Protein AF-0000000080390069 (afdb_homodimer)

Foldseek 3Di:
DEAEEEEEEVPWVLDLLQLLVVLQCVVVVHRYGYYYDYDDLVCVQVVQVVCLVVRHLKYFYDPPHFLSCVVRAAEDPLSVLLNTFGIWGNPPHTYTDFLLQVLVVVLCVVVVHDLAPFEEEEEDQHSSSSSNLLNSQLNHYAYEYEYQPQVSQQVSQVSSVVRGHYHTGYLPCVLVSQVRGQEYEYPDCACAPPNRQGDSDALVSHAQNHEYEYLRPVPPQGRHQVRCVVNNHHYGGNQSSVLRSSQVSVCVSPVDRTPSVSSSVSSVVSD/DEAEEEEEEVPWVLDLLQLLVVLQCVVVVHRYGYYYDYDDLVCVQVVQVVCLVVRHLKYFYDPPHFLSCVVRAAEDPLSVLLNTFGIWGNPPHTYGDFLLQVLVVVLCVVVVHDLAPFEEEEEDQHSSSSSNLLNSQLNHYAYEYEYQPQVSQQVSQVSSVVRGHYHTGYLPCVLVSQVRGQEYEYPDCACAPPNRQGDSDALVSHAQNHEYEYLRPVPPQGRHQVRCVVNNHHYGGNQSSVLRSSQVSVCVSPVDRTPSVSSSVSSVVSD

Structure (mmCIF, N/CA/C/O backbone):
data_AF-0000000080390069-model_v1
#
loop_
_entity.id
_entity.type
_entity.pdbx_description
1 polymer 'Shikimate dehydrogenase (NADP(+))'
#
loop_
_atom_site.group_PDB
_atom_site.id
_atom_site.type_symbol
_atom_site.label_atom_id
_atom_site.label_alt_id
_atom_site.label_comp_id
_atom_site.label_asym_id
_atom_site.label_entity_id
_atom_site.label_seq_id
_atom_site.pdbx_PDB_ins_code
_atom_site.Cartn_x
_atom_site.Cartn_y
_atom_site.Cartn_z
_atom_site.occupancy
_atom_site.B_iso_or_equiv
_atom_site.auth_seq_id
_atom_site.auth_comp_id
_atom_site.auth_asym_id
_atom_site.auth_atom_id
_atom_site.pdbx_PDB_model_num
ATOM 1 N N . MET A 1 1 ? 9.875 -0.607 -11.867 1 78.69 1 MET A N 1
ATOM 2 C CA . MET A 1 1 ? 8.906 -0.99 -10.852 1 78.69 1 MET A CA 1
ATOM 3 C C . MET A 1 1 ? 8.289 0.242 -10.195 1 78.69 1 MET A C 1
ATOM 5 O O . MET A 1 1 ? 8.961 1.255 -10.008 1 78.69 1 MET A O 1
ATOM 9 N N . ASN A 1 2 ? 7.023 0.202 -10.031 1 92.88 2 ASN A N 1
ATOM 10 C CA . ASN A 1 2 ? 6.266 1.298 -9.438 1 92.88 2 ASN A CA 1
ATOM 11 C C . ASN A 1 2 ? 6.449 1.349 -7.926 1 92.88 2 ASN A C 1
ATOM 13 O O . ASN A 1 2 ? 6.262 0.344 -7.238 1 92.88 2 ASN A O 1
ATOM 17 N N . THR A 1 3 ? 7.004 2.43 -7.43 1 97.38 3 THR A N 1
ATOM 18 C CA . THR A 1 3 ? 7.129 2.609 -5.988 1 97.38 3 THR A CA 1
ATOM 19 C C . THR A 1 3 ? 5.852 3.207 -5.406 1 97.38 3 THR A C 1
ATOM 21 O O . THR A 1 3 ? 5.344 4.211 -5.91 1 97.38 3 THR A O 1
ATOM 24 N N . VAL A 1 4 ? 5.34 2.592 -4.367 1 98.56 4 VAL A N 1
ATOM 25 C CA . VAL A 1 4 ? 4.082 3.039 -3.779 1 98.56 4 VAL A CA 1
ATOM 26 C C . VAL A 1 4 ? 4.367 3.934 -2.574 1 98.56 4 VAL A C 1
ATOM 28 O O . VAL A 1 4 ? 5.27 3.652 -1.782 1 98.56 4 VAL A O 1
ATOM 31 N N . PHE A 1 5 ? 3.701 5.02 -2.471 1 98.81 5 PHE A N 1
ATOM 32 C CA . PHE A 1 5 ? 3.602 5.914 -1.324 1 98.81 5 PHE A CA 1
ATOM 33 C C . PHE A 1 5 ? 2.164 6 -0.828 1 98.81 5 PHE A C 1
ATOM 35 O O . PHE A 1 5 ? 1.25 5.469 -1.462 1 98.81 5 PHE A O 1
ATOM 42 N N . GLY A 1 6 ? 1.999 6.66 0.351 1 98.69 6 GLY A N 1
ATOM 43 C CA . GLY A 1 6 ? 0.611 6.762 0.774 1 98.69 6 GLY A CA 1
ATOM 44 C C . GLY A 1 6 ? 0.42 7.648 1.988 1 98.69 6 GLY A C 1
ATOM 45 O O . GLY A 1 6 ? 1.37 8.273 2.463 1 98.69 6 GLY A O 1
ATOM 46 N N . VAL A 1 7 ? -0.817 7.742 2.395 1 98.75 7 VAL A N 1
ATOM 47 C CA . VAL A 1 7 ? -1.212 8.43 3.621 1 98.75 7 VAL A CA 1
ATOM 48 C C . VAL A 1 7 ? -2.098 7.516 4.465 1 98.75 7 VAL A C 1
ATOM 50 O O . VAL A 1 7 ? -2.979 6.832 3.934 1 98.75 7 VAL A O 1
ATOM 53 N N . PHE A 1 8 ? -1.708 7.445 5.754 1 98.69 8 PHE A N 1
ATOM 54 C CA . PHE A 1 8 ? -2.49 6.711 6.738 1 98.69 8 PHE A CA 1
ATOM 55 C C . PHE A 1 8 ? -3.326 7.664 7.586 1 98.69 8 PHE A C 1
ATOM 57 O O . PHE A 1 8 ? -2.85 8.727 7.988 1 98.69 8 PHE A O 1
ATOM 64 N N . GLY A 1 9 ? -4.508 7.34 7.824 1 96.81 9 GLY A N 1
ATOM 65 C CA . GLY A 1 9 ? -5.391 8.086 8.703 1 96.81 9 GLY A CA 1
ATOM 66 C C . GLY A 1 9 ? -6.746 7.43 8.883 1 96.81 9 GLY A C 1
ATOM 67 O O . GLY A 1 9 ? -7.039 6.41 8.25 1 96.81 9 GLY A O 1
ATOM 68 N N . ASP A 1 10 ? -7.5 7.973 9.719 1 93.94 10 ASP A N 1
ATOM 69 C CA . ASP A 1 10 ? -8.852 7.492 9.984 1 93.94 10 ASP A CA 1
ATOM 70 C C . ASP A 1 10 ? -9.727 8.602 10.562 1 93.94 10 ASP A C 1
ATOM 72 O O . ASP A 1 10 ? -9.625 8.93 11.742 1 93.94 10 ASP A O 1
ATOM 76 N N . PRO A 1 11 ? -10.625 9.188 9.773 1 89.81 11 PRO A N 1
ATOM 77 C CA . PRO A 1 11 ? -11 8.883 8.391 1 89.81 11 PRO A CA 1
ATOM 78 C C . PRO A 1 11 ? -9.953 9.359 7.383 1 89.81 11 PRO A C 1
ATOM 80 O O . PRO A 1 11 ? -9.07 10.156 7.73 1 89.81 11 PRO A O 1
ATOM 83 N N . ILE A 1 12 ? -10.039 8.789 6.102 1 92.94 12 ILE A N 1
ATOM 84 C CA . ILE A 1 12 ? -8.977 9.117 5.156 1 92.94 12 ILE A CA 1
ATOM 85 C C . ILE A 1 12 ? -9.57 9.32 3.766 1 92.94 12 ILE A C 1
ATOM 87 O O . ILE A 1 12 ? -8.906 9.836 2.869 1 92.94 12 ILE A O 1
ATOM 91 N N . ALA A 1 13 ? -10.797 9 3.549 1 85.69 13 ALA A N 1
ATOM 92 C CA . ALA A 1 13 ? -11.422 8.922 2.232 1 85.69 13 ALA A CA 1
ATOM 93 C C . ALA A 1 13 ? -11.383 10.266 1.52 1 85.69 13 ALA A C 1
ATOM 95 O O . ALA A 1 13 ? -11.305 10.328 0.29 1 85.69 13 ALA A O 1
ATOM 96 N N . HIS A 1 14 ? -11.289 11.328 2.182 1 82.69 14 HIS A N 1
ATOM 97 C CA . HIS A 1 14 ? -11.43 12.656 1.592 1 82.69 14 HIS A CA 1
ATOM 98 C C . HIS A 1 14 ? -10.078 13.344 1.442 1 82.69 14 HIS A C 1
ATOM 100 O O . HIS A 1 14 ? -10.008 14.531 1.11 1 82.69 14 HIS A O 1
ATOM 106 N N . SER A 1 15 ? -9.086 12.617 1.677 1 91.25 15 SER A N 1
ATOM 107 C CA . SER A 1 15 ? -7.762 13.219 1.575 1 91.25 15 SER A CA 1
ATOM 108 C C . SER A 1 15 ? -7.453 13.641 0.142 1 91.25 15 SER A C 1
ATOM 110 O O . SER A 1 15 ? -7.742 12.898 -0.802 1 91.25 15 SER A O 1
ATOM 112 N N . LYS A 1 16 ? -6.805 14.758 -0.031 1 94.06 16 LYS A N 1
ATOM 113 C CA . LYS A 1 16 ? -6.418 15.258 -1.348 1 94.06 16 LYS A CA 1
ATOM 114 C C . LYS A 1 16 ? -4.945 14.961 -1.633 1 94.06 16 LYS A C 1
ATOM 116 O O . LYS A 1 16 ? -4.449 15.258 -2.723 1 94.06 16 LYS A O 1
ATOM 121 N N . SER A 1 17 ? -4.309 14.305 -0.717 1 96.81 17 SER A N 1
ATOM 122 C CA . SER A 1 17 ? -2.889 14.008 -0.848 1 96.81 17 SER A CA 1
ATOM 123 C C . SER A 1 17 ? -2.617 13.125 -2.061 1 96.81 17 SER A C 1
ATOM 125 O O . SER A 1 17 ? -1.64 13.336 -2.783 1 96.81 17 SER A O 1
ATOM 127 N N . PRO A 1 18 ? -3.492 12.117 -2.314 1 97.62 18 PRO A N 1
ATOM 128 C CA . PRO A 1 18 ? -3.23 11.281 -3.488 1 97.62 18 PRO A CA 1
ATOM 129 C C . PRO A 1 18 ? -3.234 12.078 -4.793 1 97.62 18 PRO A C 1
ATOM 131 O O . PRO A 1 18 ? -2.346 11.898 -5.629 1 97.62 18 PRO A O 1
ATOM 134 N N . ASP A 1 19 ? -4.215 12.977 -4.957 1 96.69 19 ASP A N 1
ATOM 135 C CA . ASP A 1 19 ? -4.254 13.812 -6.156 1 96.69 19 ASP A CA 1
ATOM 136 C C . ASP A 1 19 ? -2.98 14.648 -6.281 1 96.69 19 ASP A C 1
ATOM 138 O O . ASP A 1 19 ? -2.391 14.727 -7.363 1 96.69 19 ASP A O 1
ATOM 142 N N . MET A 1 20 ? -2.586 15.164 -5.219 1 97.94 20 MET A N 1
ATOM 143 C CA . MET A 1 20 ? -1.438 16.062 -5.152 1 97.94 20 MET A CA 1
ATOM 144 C C . MET A 1 20 ? -0.152 15.328 -5.523 1 97.94 20 MET A C 1
ATOM 146 O O . MET A 1 20 ? 0.555 15.734 -6.449 1 97.94 20 MET A O 1
ATOM 150 N N . HIS A 1 21 ? 0.154 14.258 -4.875 1 98.69 21 HIS A N 1
ATOM 151 C CA . HIS A 1 21 ? 1.412 13.547 -5.066 1 98.69 21 HIS A CA 1
ATOM 152 C C . HIS A 1 21 ? 1.445 12.836 -6.414 1 98.69 21 HIS A C 1
ATOM 154 O O . HIS A 1 21 ? 2.484 12.805 -7.078 1 98.69 21 HIS A O 1
ATOM 160 N N . ASN A 1 22 ? 0.359 12.242 -6.844 1 98.25 22 ASN A N 1
ATOM 161 C CA . ASN A 1 22 ? 0.334 11.578 -8.141 1 98.25 22 ASN A CA 1
ATOM 162 C C . ASN A 1 22 ? 0.523 12.57 -9.281 1 98.25 22 ASN A C 1
ATOM 164 O O . ASN A 1 22 ? 1.143 12.242 -10.297 1 98.25 22 ASN A O 1
ATOM 168 N N . ALA A 1 23 ? -0.081 13.789 -9.141 1 98.56 23 ALA A N 1
ATOM 169 C CA . ALA A 1 23 ? 0.164 14.828 -10.141 1 98.56 23 ALA A CA 1
ATOM 170 C C . ALA A 1 23 ? 1.648 15.172 -10.219 1 98.56 23 ALA A C 1
ATOM 172 O O . ALA A 1 23 ? 2.193 15.352 -11.312 1 98.56 23 ALA A O 1
ATOM 173 N N . ALA A 1 24 ? 2.281 15.289 -9.07 1 98.75 24 ALA A N 1
ATOM 174 C CA . ALA A 1 24 ? 3.709 15.586 -9.023 1 98.75 24 ALA A CA 1
ATOM 175 C C . ALA A 1 24 ? 4.523 14.484 -9.688 1 98.75 24 ALA A C 1
ATOM 177 O O . ALA A 1 24 ? 5.426 14.758 -10.484 1 98.75 24 ALA A O 1
ATOM 178 N N . PHE A 1 25 ? 4.219 13.195 -9.352 1 98.69 25 PHE A N 1
ATOM 179 C CA . PHE A 1 25 ? 4.926 12.07 -9.945 1 98.69 25 PHE A CA 1
ATOM 180 C C . PHE A 1 25 ? 4.781 12.078 -11.461 1 98.69 25 PHE A C 1
ATOM 182 O O . PHE A 1 25 ? 5.758 11.867 -12.18 1 98.69 25 PHE A O 1
ATOM 189 N N . ARG A 1 26 ? 3.568 12.297 -11.93 1 98.31 26 ARG A N 1
ATOM 190 C CA . ARG A 1 26 ? 3.311 12.344 -13.367 1 98.31 26 ARG A CA 1
ATOM 191 C C . ARG A 1 26 ? 4.109 13.453 -14.031 1 98.31 26 ARG A C 1
ATOM 193 O O . ARG A 1 26 ? 4.723 13.25 -15.078 1 98.31 26 ARG A O 1
ATOM 200 N N . GLU A 1 27 ? 4.043 14.602 -13.438 1 98.62 27 GLU A N 1
ATOM 201 C CA . GLU A 1 27 ? 4.734 15.773 -13.977 1 98.62 27 GLU A CA 1
ATOM 202 C C . GLU A 1 27 ? 6.23 15.5 -14.125 1 98.62 27 GLU A C 1
ATOM 204 O O . GLU A 1 27 ? 6.848 15.945 -15.102 1 98.62 27 GLU A O 1
ATOM 209 N N . LEU A 1 28 ? 6.785 14.789 -13.234 1 98.62 28 LEU A N 1
ATOM 210 C CA . LEU A 1 28 ? 8.227 14.594 -13.203 1 98.62 28 LEU A CA 1
ATOM 211 C C . LEU A 1 28 ? 8.617 13.273 -13.859 1 98.62 28 LEU A C 1
ATOM 213 O O . LEU A 1 28 ? 9.789 12.898 -13.875 1 98.62 28 LEU A O 1
ATOM 217 N N . GLY A 1 29 ? 7.688 12.492 -14.359 1 98.06 29 GLY A N 1
ATOM 218 C CA . GLY A 1 29 ? 7.953 11.234 -15.039 1 98.06 29 GLY A CA 1
ATOM 219 C C . GLY A 1 29 ? 8.461 10.156 -14.102 1 98.06 29 GLY A C 1
ATOM 220 O O . GLY A 1 29 ? 9.289 9.328 -14.492 1 98.06 29 GLY A O 1
ATOM 221 N N . MET A 1 30 ? 8.039 10.219 -12.852 1 98 30 MET A N 1
ATOM 222 C CA . MET A 1 30 ? 8.477 9.234 -11.867 1 98 30 MET A CA 1
ATOM 223 C C . MET A 1 30 ? 7.531 8.039 -11.836 1 98 30 MET A C 1
ATOM 225 O O . MET A 1 30 ? 6.309 8.203 -11.883 1 98 30 MET A O 1
ATOM 229 N N . ASN A 1 31 ? 8.039 6.848 -11.781 1 96.94 31 ASN A N 1
ATOM 230 C CA . ASN A 1 31 ? 7.242 5.633 -11.648 1 96.94 31 ASN A CA 1
ATOM 231 C C . ASN A 1 31 ? 6.832 5.379 -10.203 1 96.94 31 ASN A C 1
ATOM 233 O O . ASN A 1 31 ? 7.285 4.414 -9.586 1 96.94 31 ASN A O 1
ATOM 237 N N . CYS A 1 32 ? 5.977 6.23 -9.711 1 98.25 32 CYS A N 1
ATOM 238 C CA . CYS A 1 32 ? 5.488 6.211 -8.336 1 98.25 32 CYS A CA 1
ATOM 239 C C . CYS A 1 32 ? 3.977 6.391 -8.289 1 98.25 32 CYS A C 1
ATOM 241 O O . CYS A 1 32 ? 3.383 6.93 -9.227 1 98.25 32 CYS A O 1
ATOM 243 N N . THR A 1 33 ? 3.387 5.871 -7.309 1 98.06 33 THR A N 1
ATOM 244 C CA . THR A 1 33 ? 1.961 6.059 -7.07 1 98.06 33 THR A CA 1
ATOM 245 C C . THR A 1 33 ? 1.693 6.344 -5.594 1 98.06 33 THR A C 1
ATOM 247 O O . THR A 1 33 ? 2.467 5.934 -4.727 1 98.06 33 THR A O 1
ATOM 250 N N . TYR A 1 34 ? 0.673 7.105 -5.348 1 98.5 34 TYR A N 1
ATOM 251 C CA . TYR A 1 34 ? 0.291 7.516 -4.004 1 98.5 34 TYR A CA 1
ATOM 252 C C . TYR A 1 34 ? -1.164 7.164 -3.717 1 98.5 34 TYR A C 1
ATOM 254 O O . TYR A 1 34 ? -2.055 7.484 -4.508 1 98.5 34 TYR A O 1
ATOM 262 N N . HIS A 1 35 ? -1.372 6.434 -2.576 1 98.25 35 HIS A N 1
ATOM 263 C CA . HIS A 1 35 ? -2.719 6.012 -2.207 1 98.25 35 HIS A CA 1
ATOM 264 C C . HIS A 1 35 ? -3.068 6.461 -0.792 1 98.25 35 HIS A C 1
ATOM 266 O O . HIS A 1 35 ? -2.18 6.801 -0.007 1 98.25 35 HIS A O 1
ATOM 272 N N . ALA A 1 36 ? -4.383 6.516 -0.51 1 98.19 36 ALA A N 1
ATOM 273 C CA . ALA A 1 36 ? -4.879 6.695 0.853 1 98.19 36 ALA A CA 1
ATOM 274 C C . ALA A 1 36 ? -5.281 5.359 1.469 1 98.19 36 ALA A C 1
ATOM 276 O O . ALA A 1 36 ? -5.93 4.535 0.816 1 98.19 36 ALA A O 1
ATOM 277 N N . PHE A 1 37 ? -4.844 5.102 2.66 1 98.5 37 PHE A N 1
ATOM 278 C CA . PHE A 1 37 ? -5.16 3.883 3.393 1 98.5 37 PHE A CA 1
ATOM 279 C C . PHE A 1 37 ? -5.812 4.207 4.73 1 98.5 37 PHE A C 1
ATOM 281 O O . PHE A 1 37 ? -5.254 4.957 5.535 1 98.5 37 PHE A O 1
ATOM 288 N N . ARG A 1 38 ? -6.996 3.645 4.992 1 97.81 38 ARG A N 1
ATOM 289 C CA . ARG A 1 38 ? -7.605 3.814 6.305 1 97.81 38 ARG A CA 1
ATOM 290 C C . ARG A 1 38 ? -6.93 2.926 7.344 1 97.81 38 ARG A C 1
ATOM 292 O O . ARG A 1 38 ? -7.035 1.699 7.281 1 97.81 38 ARG A O 1
ATOM 299 N N . VAL A 1 39 ? -6.223 3.52 8.25 1 98.44 39 VAL A N 1
ATOM 300 C CA . VAL A 1 39 ? -5.473 2.822 9.289 1 98.44 39 VAL A CA 1
ATOM 301 C C . VAL A 1 39 ? -5.852 3.379 10.664 1 98.44 39 VAL A C 1
ATOM 303 O O . VAL A 1 39 ? -5.801 4.59 10.883 1 98.44 39 VAL A O 1
ATOM 306 N N . SER A 1 40 ? -6.234 2.566 11.586 1 97.81 40 SER A N 1
ATOM 307 C CA . SER A 1 40 ? -6.531 2.967 12.961 1 97.81 40 SER A CA 1
ATOM 308 C C . SER A 1 40 ? -5.266 2.99 13.812 1 97.81 40 SER A C 1
ATOM 310 O O . SER A 1 40 ? -4.242 2.42 13.43 1 97.81 40 SER A O 1
ATOM 312 N N . PRO A 1 41 ? -5.367 3.676 14.953 1 97.81 41 PRO A N 1
ATOM 313 C CA . PRO A 1 41 ? -4.195 3.719 15.836 1 97.81 41 PRO A CA 1
ATOM 314 C C . PRO A 1 41 ? -3.709 2.328 16.234 1 97.81 41 PRO A C 1
ATOM 316 O O . PRO A 1 41 ? -2.502 2.084 16.281 1 97.81 41 PRO A O 1
ATOM 319 N N . GLU A 1 42 ? -4.621 1.399 16.484 1 98 42 GLU A N 1
ATOM 320 C CA . GLU A 1 42 ? -4.266 0.056 16.922 1 98 42 GLU A CA 1
ATOM 321 C C . GLU A 1 42 ? -3.537 -0.718 15.836 1 98 42 GLU A C 1
ATOM 323 O O . GLU A 1 42 ? -2.789 -1.655 16.125 1 98 42 GLU A O 1
ATOM 328 N N . ASN A 1 43 ? -3.703 -0.305 14.594 1 98.44 43 ASN A N 1
ATOM 329 C CA . ASN A 1 43 ? -3.127 -1.02 13.453 1 98.44 43 ASN A CA 1
ATOM 330 C C . ASN A 1 43 ? -1.908 -0.292 12.898 1 98.44 43 ASN A C 1
ATOM 332 O O . ASN A 1 43 ? -1.296 -0.75 11.93 1 98.44 43 ASN A O 1
ATOM 336 N N . LEU A 1 44 ? -1.533 0.8 13.5 1 98.88 44 LEU A N 1
ATOM 337 C CA . LEU A 1 44 ? -0.502 1.661 12.938 1 98.88 44 LEU A CA 1
ATOM 338 C C . LEU A 1 44 ? 0.834 0.931 12.859 1 98.88 44 LEU A C 1
ATOM 340 O O . LEU A 1 44 ? 1.533 1.01 11.844 1 98.88 44 LEU A O 1
ATOM 344 N N . LYS A 1 45 ? 1.202 0.229 13.906 1 98.81 45 LYS A N 1
ATOM 345 C CA . LYS A 1 45 ? 2.486 -0.465 13.93 1 98.81 45 LYS A CA 1
ATOM 346 C C . LYS A 1 45 ? 2.582 -1.481 12.789 1 98.81 45 LYS A C 1
ATOM 348 O O . LYS A 1 45 ? 3.557 -1.486 12.039 1 98.81 45 LYS A O 1
ATOM 353 N N . ASP A 1 46 ? 1.561 -2.322 12.656 1 98.75 46 ASP A N 1
ATOM 354 C CA . ASP A 1 46 ? 1.538 -3.311 11.586 1 98.75 46 ASP A CA 1
ATOM 355 C C . ASP A 1 46 ? 1.59 -2.635 10.219 1 98.75 46 ASP A C 1
ATOM 357 O O . ASP A 1 46 ? 2.301 -3.094 9.32 1 98.75 46 ASP A O 1
ATOM 361 N N . ALA A 1 47 ? 0.838 -1.562 10.047 1 98.88 47 ALA A N 1
ATOM 362 C CA . ALA A 1 47 ? 0.795 -0.856 8.773 1 98.88 47 ALA A CA 1
ATOM 363 C C . ALA A 1 47 ? 2.168 -0.304 8.406 1 98.88 47 ALA A C 1
ATOM 365 O O . ALA A 1 47 ? 2.613 -0.438 7.262 1 98.88 47 ALA A O 1
ATOM 366 N N . LEU A 1 48 ? 2.84 0.297 9.359 1 98.94 48 LEU A N 1
ATOM 367 C CA . LEU A 1 48 ? 4.152 0.884 9.109 1 98.94 48 LEU A CA 1
ATOM 368 C C . LEU A 1 48 ? 5.184 -0.198 8.812 1 98.94 48 LEU A C 1
ATOM 370 O O . LEU A 1 48 ? 5.941 -0.087 7.844 1 98.94 48 LEU A O 1
ATOM 374 N N . LEU A 1 49 ? 5.223 -1.227 9.602 1 98.81 49 LEU A N 1
ATOM 375 C CA . LEU A 1 49 ? 6.145 -2.332 9.367 1 98.81 49 LEU A CA 1
ATOM 376 C C . LEU A 1 49 ? 5.875 -2.986 8.016 1 98.81 49 LEU A C 1
ATOM 378 O O . LEU A 1 49 ? 6.809 -3.348 7.297 1 98.81 49 LEU A O 1
ATOM 382 N N . GLY A 1 50 ? 4.613 -3.145 7.738 1 98.81 50 GLY A N 1
ATOM 383 C CA . GLY A 1 50 ? 4.238 -3.736 6.461 1 98.81 50 GLY A CA 1
ATOM 384 C C . GLY A 1 50 ? 4.625 -2.883 5.27 1 98.81 50 GLY A C 1
ATOM 385 O O . GLY A 1 50 ? 5.117 -3.398 4.266 1 98.81 50 GLY A O 1
ATOM 386 N N . ALA A 1 51 ? 4.32 -1.582 5.355 1 98.88 51 ALA A N 1
ATOM 387 C CA . ALA A 1 51 ? 4.723 -0.676 4.281 1 98.88 51 ALA A CA 1
ATOM 388 C C . ALA A 1 51 ? 6.223 -0.778 4.012 1 98.88 51 ALA A C 1
ATOM 390 O O . ALA A 1 51 ? 6.648 -0.867 2.857 1 98.88 51 ALA A O 1
ATOM 391 N N . LYS A 1 52 ? 7.012 -0.79 5.059 1 98.75 52 LYS A N 1
ATOM 392 C CA . LYS A 1 52 ? 8.453 -0.958 4.926 1 98.75 52 LYS A CA 1
ATOM 393 C C . LYS A 1 52 ? 8.797 -2.299 4.281 1 98.75 52 LYS A C 1
ATOM 395 O O . LYS A 1 52 ? 9.609 -2.361 3.355 1 98.75 52 LYS A O 1
ATOM 400 N N . ALA A 1 53 ? 8.156 -3.355 4.719 1 98.62 53 ALA A N 1
ATOM 401 C CA . ALA A 1 53 ? 8.406 -4.707 4.227 1 98.62 53 ALA A CA 1
ATOM 402 C C . ALA A 1 53 ? 8.047 -4.824 2.746 1 98.62 53 ALA A C 1
ATOM 404 O O . ALA A 1 53 ? 8.688 -5.578 2.006 1 98.62 53 ALA A O 1
ATOM 405 N N . MET A 1 54 ? 7.105 -4.055 2.307 1 98.5 54 MET A N 1
ATOM 406 C CA . MET A 1 54 ? 6.617 -4.113 0.933 1 98.5 54 MET A CA 1
ATOM 407 C C . MET A 1 54 ? 7.438 -3.209 0.023 1 98.5 54 MET A C 1
ATOM 409 O O . MET A 1 54 ? 7.254 -3.213 -1.195 1 98.5 54 MET A O 1
ATOM 413 N N . GLY A 1 55 ? 8.25 -2.342 0.65 1 97.88 55 GLY A N 1
ATOM 414 C CA . GLY A 1 55 ? 9.109 -1.493 -0.159 1 97.88 55 GLY A CA 1
ATOM 415 C C . GLY A 1 55 ? 8.477 -0.158 -0.502 1 97.88 55 GLY A C 1
ATOM 416 O O . GLY A 1 55 ? 8.812 0.452 -1.519 1 97.88 55 GLY A O 1
ATOM 417 N N . PHE A 1 56 ? 7.512 0.319 0.305 1 98.69 56 PHE A N 1
ATOM 418 C CA . PHE A 1 56 ? 7 1.672 0.126 1 98.69 56 PHE A CA 1
ATOM 419 C C . PHE A 1 56 ? 8.133 2.689 0.162 1 98.69 56 PHE A C 1
ATOM 421 O O . PHE A 1 56 ? 9.125 2.494 0.864 1 98.69 56 PHE A O 1
ATOM 428 N N . GLY A 1 57 ? 7.926 3.76 -0.562 1 98.5 57 GLY A N 1
ATOM 429 C CA . GLY A 1 57 ? 8.898 4.844 -0.497 1 98.5 57 GLY A CA 1
ATOM 430 C C . GLY A 1 57 ? 8.766 5.684 0.759 1 98.5 57 GLY A C 1
ATOM 431 O O . GLY A 1 57 ? 9.758 6.203 1.269 1 98.5 57 GLY A O 1
ATOM 432 N N . GLY A 1 58 ? 7.605 5.855 1.202 1 98.81 58 GLY A N 1
ATOM 433 C CA . GLY A 1 58 ? 7.258 6.637 2.379 1 98.81 58 GLY A CA 1
ATOM 434 C C . GLY A 1 58 ? 5.758 6.789 2.57 1 98.81 58 GLY A C 1
ATOM 435 O O . GLY A 1 58 ? 4.977 6.441 1.684 1 98.81 58 GLY A O 1
ATOM 436 N N . VAL A 1 59 ? 5.406 7.316 3.787 1 98.94 59 VAL A N 1
ATOM 437 C CA . VAL A 1 59 ? 3.986 7.539 4.039 1 98.94 59 VAL A CA 1
ATOM 438 C C . VAL A 1 59 ? 3.799 8.812 4.863 1 98.94 59 VAL A C 1
ATOM 440 O O . VAL A 1 59 ? 4.68 9.188 5.637 1 98.94 59 VAL A O 1
ATOM 443 N N . ASN A 1 60 ? 2.715 9.422 4.594 1 98.81 60 ASN A N 1
ATOM 444 C CA . ASN A 1 60 ? 2.217 10.453 5.5 1 98.81 60 ASN A CA 1
ATOM 445 C C . ASN A 1 60 ? 1.287 9.867 6.559 1 98.81 60 ASN A C 1
ATOM 447 O O . ASN A 1 60 ? 0.672 8.82 6.34 1 98.81 60 ASN A O 1
ATOM 451 N N . LEU A 1 61 ? 1.26 10.523 7.68 1 98.62 61 LEU A N 1
ATOM 452 C CA . LEU A 1 61 ? 0.337 10.203 8.766 1 98.62 61 LEU A CA 1
ATOM 453 C C . LEU A 1 61 ? -0.557 11.398 9.086 1 98.62 61 LEU A C 1
ATOM 455 O O . LEU A 1 61 ? -0.072 12.523 9.219 1 98.62 61 LEU A O 1
ATOM 459 N N . THR A 1 62 ? -1.793 11.195 9.117 1 95.94 62 THR A N 1
ATOM 460 C CA . THR A 1 62 ? -2.738 12.234 9.5 1 95.94 62 THR A CA 1
ATOM 461 C C . THR A 1 62 ? -3.578 11.797 10.695 1 95.94 62 THR A C 1
ATOM 463 O O . THR A 1 62 ? -3.256 10.805 11.352 1 95.94 62 THR A O 1
ATOM 466 N N . VAL A 1 63 ? -4.5 12.648 11.109 1 90.56 63 VAL A N 1
ATOM 467 C CA . VAL A 1 63 ? -5.328 12.359 12.273 1 90.56 63 VAL A CA 1
ATOM 468 C C . VAL A 1 63 ? -5.895 10.945 12.164 1 90.56 63 VAL A C 1
ATOM 470 O O . VAL A 1 63 ? -6.332 10.523 11.094 1 90.56 63 VAL A O 1
ATOM 473 N N . PRO A 1 64 ? -5.738 10.203 13.281 1 94.31 64 PRO A N 1
ATOM 474 C CA . PRO A 1 64 ? -5.203 10.539 14.602 1 94.31 64 PRO A CA 1
ATOM 475 C C . PRO A 1 64 ? -3.846 9.891 14.867 1 94.31 64 PRO A C 1
ATOM 477 O O . PRO A 1 64 ? -3.547 9.523 16 1 94.31 64 PRO A O 1
ATOM 480 N N . LEU A 1 65 ? -3.021 9.75 13.922 1 97.94 65 LEU A N 1
ATOM 481 C CA . LEU A 1 65 ? -1.921 8.797 14.008 1 97.94 65 LEU A CA 1
ATOM 482 C C . LEU A 1 65 ? -0.614 9.5 14.352 1 97.94 65 LEU A C 1
ATOM 484 O O . LEU A 1 65 ? 0.371 8.852 14.711 1 97.94 65 LEU A O 1
ATOM 488 N N . LYS A 1 66 ? -0.534 10.758 14.328 1 97.56 66 LYS A N 1
ATOM 489 C CA . LYS A 1 66 ? 0.725 11.5 14.312 1 97.56 66 LYS A CA 1
ATOM 490 C C . LYS A 1 66 ? 1.491 11.305 15.617 1 97.56 66 LYS A C 1
ATOM 492 O O . LYS A 1 66 ? 2.711 11.133 15.609 1 97.56 66 LYS A O 1
ATOM 497 N N . GLN A 1 67 ? 0.838 11.344 16.672 1 96.5 67 GLN A N 1
ATOM 498 C CA . GLN A 1 67 ? 1.504 11.18 17.953 1 96.5 67 GLN A CA 1
ATOM 499 C C . GLN A 1 67 ? 1.847 9.719 18.219 1 96.5 67 GLN A C 1
ATOM 501 O O . GLN A 1 67 ? 2.902 9.414 18.781 1 96.5 67 GLN A O 1
ATOM 506 N N . GLU A 1 68 ? 0.958 8.812 17.844 1 97.31 68 GLU A N 1
ATOM 507 C CA . GLU A 1 68 ? 1.164 7.383 18.031 1 97.31 68 GLU A CA 1
ATOM 508 C C . GLU A 1 68 ? 2.404 6.898 17.281 1 97.31 68 GLU A C 1
ATOM 510 O O . GLU A 1 68 ? 3.082 5.973 17.734 1 97.31 68 GLU A O 1
ATOM 515 N N . ALA A 1 69 ? 2.787 7.535 16.266 1 98.38 69 ALA A N 1
ATOM 516 C CA . ALA A 1 69 ? 3.902 7.141 15.406 1 98.38 69 ALA A CA 1
ATOM 517 C C . ALA A 1 69 ? 5.234 7.277 16.141 1 98.38 69 ALA A C 1
ATOM 519 O O . ALA A 1 69 ? 6.195 6.574 15.828 1 98.38 69 ALA A O 1
ATOM 520 N N . LEU A 1 70 ? 5.266 8.117 17.125 1 97.31 70 LEU A N 1
ATOM 521 C CA . LEU A 1 70 ? 6.496 8.375 17.859 1 97.31 70 LEU A CA 1
ATOM 522 C C . LEU A 1 70 ? 6.969 7.113 18.578 1 97.31 70 LEU A C 1
ATOM 524 O O . LEU A 1 70 ? 8.172 6.93 18.797 1 97.31 70 LEU A O 1
ATOM 528 N N . LYS A 1 71 ? 6.105 6.273 18.906 1 97.62 71 LYS A N 1
ATOM 529 C CA . LYS A 1 71 ? 6.422 5.047 19.641 1 97.62 71 LYS A CA 1
ATOM 530 C C . LYS A 1 71 ? 6.996 3.986 18.703 1 97.62 71 LYS A C 1
ATOM 532 O O . LYS A 1 71 ? 7.523 2.969 19.156 1 97.62 71 LYS A O 1
ATOM 537 N N . ILE A 1 72 ? 6.941 4.215 17.453 1 98.44 72 ILE A N 1
ATOM 538 C CA . ILE A 1 72 ? 7.191 3.148 16.5 1 98.44 72 ILE A CA 1
ATOM 539 C C . ILE A 1 72 ? 8.414 3.496 15.648 1 98.44 72 ILE A C 1
ATOM 541 O O . ILE A 1 72 ? 9.25 2.633 15.367 1 98.44 72 ILE A O 1
ATOM 545 N N . VAL A 1 73 ? 8.578 4.781 15.234 1 98.62 73 VAL A N 1
ATOM 546 C CA . VAL A 1 73 ? 9.594 5.176 14.266 1 98.62 73 VAL A CA 1
ATOM 547 C C . VAL A 1 73 ? 10.773 5.832 14.977 1 98.62 73 VAL A C 1
ATOM 549 O O . VAL A 1 73 ? 10.672 6.188 16.156 1 98.62 73 VAL A O 1
ATOM 552 N N . ASP A 1 74 ? 11.883 5.969 14.273 1 98.5 74 ASP A N 1
ATOM 553 C CA . ASP A 1 74 ? 13.023 6.77 14.711 1 98.5 74 ASP A CA 1
ATOM 554 C C . ASP A 1 74 ? 12.844 8.234 14.312 1 98.5 74 ASP A C 1
ATOM 556 O O . ASP A 1 74 ? 13.32 8.656 13.258 1 98.5 74 ASP A O 1
ATOM 560 N N . ALA A 1 75 ? 12.258 9.008 15.195 1 98.19 75 ALA A N 1
ATOM 561 C CA . ALA A 1 75 ? 11.914 10.391 14.891 1 98.19 75 ALA A CA 1
ATOM 562 C C . ALA A 1 75 ? 13.156 11.273 14.836 1 98.19 75 ALA A C 1
ATOM 564 O O . ALA A 1 75 ? 14.055 11.133 15.664 1 98.19 75 ALA A O 1
ATOM 565 N N . ASP A 1 76 ? 13.203 12.094 13.828 1 96.75 76 ASP A N 1
ATOM 566 C CA . ASP A 1 76 ? 14.273 13.078 13.82 1 96.75 76 ASP A CA 1
ATOM 567 C C . ASP A 1 76 ? 14.125 14.062 14.977 1 96.75 76 ASP A C 1
ATOM 569 O O . ASP A 1 76 ? 13.047 14.18 15.562 1 96.75 76 ASP A O 1
ATOM 573 N N . PRO A 1 77 ? 15.109 14.82 15.258 1 94.44 77 PRO A N 1
ATOM 574 C CA . PRO A 1 77 ? 15.094 15.68 16.438 1 94.44 77 PRO A CA 1
ATOM 575 C C . PRO A 1 77 ? 13.945 16.688 16.438 1 94.44 77 PRO A C 1
ATOM 577 O O . PRO A 1 77 ? 13.32 16.922 17.469 1 94.44 77 PRO A O 1
ATOM 580 N N . LEU A 1 78 ? 13.68 17.234 15.312 1 93.62 78 LEU A N 1
ATOM 581 C CA . LEU A 1 78 ? 12.594 18.203 15.227 1 93.62 78 LEU A CA 1
ATOM 582 C C . LEU A 1 78 ? 11.25 17.547 15.539 1 93.62 78 LEU A C 1
ATOM 584 O O . LEU A 1 78 ? 10.477 18.062 16.344 1 93.62 78 LEU A O 1
ATOM 588 N N . ALA A 1 79 ? 10.938 16.438 14.922 1 96.88 79 ALA A N 1
ATOM 589 C CA . ALA A 1 79 ? 9.688 15.719 15.156 1 96.88 79 ALA A CA 1
ATOM 590 C C . ALA A 1 79 ? 9.594 15.25 16.594 1 96.88 79 ALA A C 1
ATOM 592 O O . ALA A 1 79 ? 8.508 15.266 17.188 1 96.88 79 ALA A O 1
ATOM 593 N N . GLU A 1 80 ? 10.719 14.875 17.125 1 95.62 80 GLU A N 1
ATOM 594 C CA . GLU A 1 80 ? 10.758 14.484 18.531 1 95.62 80 GLU A CA 1
ATOM 595 C C . GLU A 1 80 ? 10.367 15.641 19.438 1 95.62 80 GLU A C 1
ATOM 597 O O . GLU A 1 80 ? 9.586 15.477 20.375 1 95.62 80 GLU A O 1
ATOM 602 N N . GLY A 1 81 ? 10.969 16.781 19.188 1 92.56 81 GLY A N 1
ATOM 603 C CA . GLY A 1 81 ? 10.641 17.969 19.969 1 92.56 81 GLY A CA 1
ATOM 604 C C . GLY A 1 81 ? 9.18 18.375 19.859 1 92.56 81 GLY A C 1
ATOM 605 O O . GLY A 1 81 ? 8.562 18.766 20.844 1 92.56 81 GLY A O 1
ATOM 606 N N . ILE A 1 82 ? 8.672 18.203 18.688 1 95.06 82 ILE A N 1
ATOM 607 C CA . ILE A 1 82 ? 7.277 18.531 18.406 1 95.06 82 ILE A CA 1
ATOM 608 C C . ILE A 1 82 ? 6.359 17.531 19.094 1 95.06 82 ILE A C 1
ATOM 610 O O . ILE A 1 82 ? 5.277 17.875 19.562 1 95.06 82 ILE A O 1
ATOM 614 N N . GLY A 1 83 ? 6.824 16.281 19.156 1 95.88 83 GLY A N 1
ATOM 615 C CA . GLY A 1 83 ? 6.023 15.203 19.719 1 95.88 83 GLY A CA 1
ATOM 616 C C . GLY A 1 83 ? 4.992 14.664 18.734 1 95.88 83 GLY A C 1
ATOM 617 O O . GLY A 1 83 ? 3.943 14.164 19.156 1 95.88 83 GLY A O 1
ATOM 618 N N . ALA A 1 84 ? 5.203 14.805 17.469 1 97.56 84 ALA A N 1
ATOM 619 C CA . ALA A 1 84 ? 4.312 14.305 16.422 1 97.56 84 ALA A CA 1
ATOM 620 C C . ALA A 1 84 ? 5.074 14.047 15.133 1 97.56 84 ALA A C 1
ATOM 622 O O . ALA A 1 84 ? 5.988 14.797 14.781 1 97.56 84 ALA A O 1
ATOM 623 N N . VAL A 1 85 ? 4.688 13.008 14.422 1 98.69 85 VAL A N 1
ATOM 624 C CA . VAL A 1 85 ? 5.254 12.617 13.133 1 98.69 85 VAL A CA 1
ATOM 625 C C . VAL A 1 85 ? 4.16 12.602 12.07 1 98.69 85 VAL A C 1
ATOM 627 O O . VAL A 1 85 ? 3.117 11.969 12.25 1 98.69 85 VAL A O 1
ATOM 630 N N . ASN A 1 86 ? 4.391 13.328 10.938 1 98.56 86 ASN A N 1
ATOM 631 C CA . ASN A 1 86 ? 3.402 13.25 9.867 1 98.56 86 ASN A CA 1
ATOM 632 C C . ASN A 1 86 ? 4.004 12.664 8.594 1 98.56 86 ASN A C 1
ATOM 634 O O . ASN A 1 86 ? 3.299 12.484 7.598 1 98.56 86 ASN A O 1
ATOM 638 N N . THR A 1 87 ? 5.324 12.438 8.539 1 98.88 87 THR A N 1
ATOM 639 C CA . THR A 1 87 ? 6.039 11.914 7.383 1 98.88 87 THR A CA 1
ATOM 640 C C . THR A 1 87 ? 7.02 10.82 7.801 1 98.88 87 THR A C 1
ATOM 642 O O . THR A 1 87 ? 7.848 11.031 8.688 1 98.88 87 THR A O 1
ATOM 645 N N . VAL A 1 88 ? 6.91 9.672 7.211 1 98.94 88 VAL A N 1
ATOM 646 C CA . VAL A 1 88 ? 7.824 8.57 7.488 1 98.94 88 VAL A CA 1
ATOM 647 C C . VAL A 1 88 ? 8.57 8.188 6.211 1 98.94 88 VAL A C 1
ATOM 649 O O . VAL A 1 88 ? 7.961 8.023 5.152 1 98.94 88 VAL A O 1
ATOM 652 N N . ASP A 1 89 ? 9.844 8.102 6.297 1 98.88 89 ASP A N 1
ATOM 653 C CA . ASP A 1 89 ? 10.727 7.68 5.215 1 98.88 89 ASP A CA 1
ATOM 654 C C . ASP A 1 89 ? 11.312 6.297 5.484 1 98.88 89 ASP A C 1
ATOM 656 O O . ASP A 1 89 ? 11.781 6.02 6.594 1 98.88 89 ASP A O 1
ATOM 660 N N . PHE A 1 90 ? 11.328 5.414 4.508 1 98.56 90 PHE A N 1
ATOM 661 C CA . PHE A 1 90 ? 11.703 4.023 4.746 1 98.56 90 PHE A CA 1
ATOM 662 C C . PHE A 1 90 ? 13.094 3.732 4.18 1 98.56 90 PHE A C 1
ATOM 664 O O . PHE A 1 90 ? 13.539 2.584 4.176 1 98.56 90 PHE A O 1
ATOM 671 N N . LYS A 1 91 ? 13.836 4.664 3.639 1 96.12 91 LYS A N 1
ATOM 672 C CA . LYS A 1 91 ? 15.133 4.461 2.994 1 96.12 91 LYS A CA 1
ATOM 673 C C . LYS A 1 91 ? 16.156 3.924 3.986 1 96.12 91 LYS A C 1
ATOM 675 O O . LYS A 1 91 ? 16.906 2.998 3.672 1 96.12 91 LYS A O 1
ATOM 680 N N . ASP A 1 92 ? 16.25 4.496 5.184 1 94.69 92 ASP A N 1
ATOM 681 C CA . ASP A 1 92 ? 17.188 4.117 6.23 1 94.69 92 ASP A CA 1
ATOM 682 C C . ASP A 1 92 ? 16.453 3.762 7.523 1 94.69 92 ASP A C 1
ATOM 684 O O . ASP A 1 92 ? 16.672 4.391 8.562 1 94.69 92 ASP A O 1
ATOM 688 N N . GLY A 1 93 ? 15.734 2.588 7.387 1 96.12 93 GLY A N 1
ATOM 689 C CA . GLY A 1 93 ? 14.836 2.271 8.484 1 96.12 93 GLY A CA 1
ATOM 690 C C . GLY A 1 93 ? 13.508 3.004 8.398 1 96.12 93 GLY A C 1
ATOM 691 O O . GLY A 1 93 ? 13.008 3.271 7.305 1 96.12 93 GLY A O 1
ATOM 692 N N . MET A 1 94 ? 12.859 3.197 9.523 1 98.25 94 MET A N 1
ATOM 693 C CA . MET A 1 94 ? 11.648 4.016 9.609 1 98.25 94 MET A CA 1
ATOM 694 C C . MET A 1 94 ? 11.938 5.34 10.305 1 98.25 94 MET A C 1
ATOM 696 O O . MET A 1 94 ? 11.883 5.426 11.531 1 98.25 94 MET A O 1
ATOM 700 N N . VAL A 1 95 ? 12.273 6.379 9.508 1 98.81 95 VAL A N 1
ATOM 701 C CA . VAL A 1 95 ? 12.602 7.68 10.078 1 98.81 95 VAL A CA 1
ATOM 702 C C . VAL A 1 95 ? 11.391 8.602 10.008 1 98.81 95 VAL A C 1
ATOM 704 O O . VAL A 1 95 ? 10.75 8.719 8.961 1 98.81 95 VAL A O 1
ATOM 707 N N . GLY A 1 96 ? 11.102 9.258 11.102 1 98.81 96 GLY A N 1
ATOM 708 C CA . GLY A 1 96 ? 9.938 10.117 11.203 1 98.81 96 GLY A CA 1
ATOM 709 C C . GLY A 1 96 ? 10.273 11.594 11.172 1 98.81 96 GLY A C 1
ATOM 710 O O . GLY A 1 96 ? 11.242 12.031 11.797 1 98.81 96 GLY A O 1
ATOM 711 N N . TYR A 1 97 ? 9.453 12.336 10.398 1 98.69 97 TYR A N 1
ATOM 712 C CA . TYR A 1 97 ? 9.586 13.781 10.273 1 98.69 97 TYR A CA 1
ATOM 713 C C . TYR A 1 97 ? 8.25 14.477 10.523 1 98.69 97 TYR A C 1
ATOM 715 O O . TYR A 1 97 ? 7.207 13.82 10.617 1 98.69 97 TYR A O 1
ATOM 723 N N . ASN A 1 98 ? 8.312 15.758 10.711 1 98.62 98 ASN A N 1
ATOM 724 C CA . ASN A 1 98 ? 7.113 16.594 10.75 1 98.62 98 ASN A CA 1
ATOM 725 C C . ASN A 1 98 ? 7.254 17.812 9.844 1 98.62 98 ASN A C 1
ATOM 727 O O . ASN A 1 98 ? 8.18 18.609 10.008 1 98.62 98 ASN A O 1
ATOM 731 N N . THR A 1 99 ? 6.355 17.906 8.945 1 98.5 99 THR A N 1
ATOM 732 C CA . THR A 1 99 ? 6.438 18.984 7.961 1 98.5 99 THR A CA 1
ATOM 733 C C . THR A 1 99 ? 5.27 19.953 8.117 1 98.5 99 THR A C 1
ATOM 735 O O . THR A 1 99 ? 5.141 20.906 7.348 1 98.5 99 THR A O 1
ATOM 738 N N . ASP A 1 100 ? 4.43 19.781 9.094 1 97.94 100 ASP A N 1
ATOM 739 C CA . ASP A 1 100 ? 3.219 20.578 9.273 1 97.94 100 ASP A CA 1
ATOM 740 C C . ASP A 1 100 ? 3.561 22.031 9.617 1 97.94 100 ASP A C 1
ATOM 742 O O . ASP A 1 100 ? 2.951 22.953 9.086 1 97.94 100 ASP A O 1
ATOM 746 N N . GLY A 1 101 ? 4.48 22.188 10.523 1 97.56 101 GLY A N 1
ATOM 747 C CA . GLY A 1 101 ? 4.863 23.531 10.938 1 97.56 101 GLY A CA 1
ATOM 748 C C . GLY A 1 101 ? 5.336 24.406 9.797 1 97.56 101 GLY A C 1
ATOM 749 O O . GLY A 1 101 ? 4.879 25.531 9.641 1 97.56 101 GLY A O 1
ATOM 750 N N . LEU A 1 102 ? 6.168 23.812 9.023 1 96.56 102 LEU A N 1
ATOM 751 C CA . LEU A 1 102 ? 6.688 24.531 7.863 1 96.56 102 LEU A CA 1
ATOM 752 C C . LEU A 1 102 ? 5.57 24.828 6.871 1 96.56 102 LEU A C 1
ATOM 754 O O . LEU A 1 102 ? 5.547 25.906 6.27 1 96.56 102 LEU A O 1
ATOM 758 N N . GLY A 1 103 ? 4.723 23.906 6.688 1 98 103 GLY A N 1
ATOM 759 C CA . GLY A 1 103 ? 3.582 24.125 5.809 1 98 103 GLY A CA 1
ATOM 760 C C . GLY A 1 103 ? 2.707 25.281 6.25 1 98 103 GLY A C 1
ATOM 761 O O . GLY A 1 103 ? 2.312 26.109 5.43 1 98 103 GLY A O 1
ATOM 762 N N . ALA A 1 104 ? 2.443 25.375 7.512 1 98.25 104 ALA A N 1
ATOM 763 C CA . ALA A 1 104 ? 1.622 26.438 8.062 1 98.25 104 ALA A CA 1
ATOM 764 C C . ALA A 1 104 ? 2.316 27.797 7.918 1 98.25 104 ALA A C 1
ATOM 766 O O . ALA A 1 104 ? 1.698 28.781 7.504 1 98.25 104 ALA A O 1
ATOM 767 N N . LYS A 1 105 ? 3.553 27.844 8.242 1 98.19 105 LYS A N 1
ATOM 768 C CA . LYS A 1 105 ? 4.336 29.078 8.156 1 98.19 105 LYS A CA 1
ATOM 769 C C . LYS A 1 105 ? 4.309 29.641 6.742 1 98.19 105 LYS A C 1
ATOM 771 O O . LYS A 1 105 ? 3.98 30.812 6.551 1 98.19 105 LYS A O 1
ATOM 776 N N . ARG A 1 106 ? 4.574 28.781 5.809 1 97.56 106 ARG A N 1
ATOM 777 C CA . ARG A 1 106 ? 4.621 29.219 4.418 1 97.56 106 ARG A CA 1
ATOM 778 C C . ARG A 1 106 ? 3.254 29.703 3.949 1 97.56 106 ARG A C 1
ATOM 780 O O . ARG A 1 106 ? 3.156 30.672 3.199 1 97.56 106 ARG A O 1
ATOM 787 N N . SER A 1 107 ? 2.25 29.016 4.344 1 97.56 107 SER A N 1
ATOM 788 C CA . SER A 1 107 ? 0.889 29.391 3.971 1 97.56 107 SER A CA 1
ATOM 789 C C . SER A 1 107 ? 0.549 30.797 4.441 1 97.56 107 SER A C 1
ATOM 791 O O . SER A 1 107 ? -0.039 31.578 3.695 1 97.56 107 SER A O 1
ATOM 793 N N . LEU A 1 108 ? 0.906 31.156 5.637 1 98.19 108 LEU A N 1
ATOM 794 C CA . LEU A 1 108 ? 0.601 32.469 6.207 1 98.19 108 LEU A CA 1
ATOM 795 C C . LEU A 1 108 ? 1.502 33.531 5.617 1 98.19 108 LEU A C 1
ATOM 797 O O . LEU A 1 108 ? 1.037 34.625 5.289 1 98.19 108 LEU A O 1
ATOM 801 N N . GLU A 1 109 ? 2.748 33.188 5.43 1 97.25 109 GLU A N 1
ATOM 802 C CA . GLU A 1 109 ? 3.701 34.156 4.883 1 97.25 109 GLU A CA 1
ATOM 803 C C . GLU A 1 109 ? 3.318 34.562 3.463 1 97.25 109 GLU A C 1
ATOM 805 O O . GLU A 1 109 ? 3.445 35.719 3.092 1 97.25 109 GLU A O 1
ATOM 810 N N . GLU A 1 110 ? 2.908 33.656 2.727 1 96.25 110 GLU A N 1
ATOM 811 C CA . GLU A 1 110 ? 2.5 33.938 1.354 1 96.25 110 GLU A CA 1
ATOM 812 C C . GLU A 1 110 ? 1.312 34.875 1.318 1 96.25 110 GLU A C 1
ATOM 814 O O . GLU A 1 110 ? 1.107 35.594 0.327 1 96.25 110 GLU A O 1
ATOM 819 N N . LYS A 1 111 ? 0.531 34.938 2.35 1 96.81 111 LYS A N 1
ATOM 820 C CA . LYS A 1 111 ? -0.622 35.812 2.439 1 96.81 111 LYS A CA 1
ATOM 821 C C . LYS A 1 111 ? -0.246 37.156 3.111 1 96.81 111 LYS A C 1
ATOM 823 O O . LYS A 1 111 ? -1.117 37.969 3.422 1 96.81 111 LYS A O 1
ATOM 828 N N . GLY A 1 112 ? 0.979 37.312 3.455 1 97.25 112 GLY A N 1
ATOM 829 C CA . GLY A 1 112 ? 1.469 38.562 4.035 1 97.25 112 GLY A CA 1
ATOM 830 C C . GLY A 1 112 ? 1.249 38.625 5.531 1 97.25 112 GLY A C 1
ATOM 831 O O . GLY A 1 112 ? 1.215 39.719 6.098 1 97.25 112 GLY A O 1
ATOM 832 N N . VAL A 1 113 ? 1.071 37.562 6.203 1 97.94 113 VAL A N 1
ATOM 833 C CA . VAL A 1 113 ? 0.83 37.562 7.645 1 97.94 113 VAL A CA 1
ATOM 834 C C . VAL A 1 113 ? 2.156 37.438 8.391 1 97.94 113 VAL A C 1
ATOM 836 O O . VAL A 1 113 ? 2.953 36.531 8.125 1 97.94 113 VAL A O 1
ATOM 839 N N . LYS A 1 114 ? 2.352 38.344 9.281 1 97.25 114 LYS A N 1
ATOM 840 C CA . LYS A 1 114 ? 3.572 38.344 10.078 1 97.25 114 LYS A CA 1
ATOM 841 C C . LYS A 1 114 ? 3.418 37.438 11.312 1 97.25 114 LYS A C 1
ATOM 843 O O . LYS A 1 114 ? 2.506 37.656 12.117 1 97.25 114 LYS A O 1
ATOM 848 N N . ILE A 1 115 ? 4.344 36.531 11.523 1 98.06 115 ILE A N 1
ATOM 849 C CA . ILE A 1 115 ? 4.285 35.594 12.625 1 98.06 115 ILE A CA 1
ATOM 850 C C . ILE A 1 115 ? 5.102 36.125 13.805 1 98.06 115 ILE A C 1
ATOM 852 O O . ILE A 1 115 ? 4.625 36.125 14.938 1 98.06 115 ILE A O 1
ATOM 856 N N . LYS A 1 116 ? 6.293 36.594 13.492 1 97.94 116 LYS A N 1
ATOM 857 C CA . LYS A 1 116 ? 7.164 37.125 14.539 1 97.94 116 LYS A CA 1
ATOM 858 C C . LYS A 1 116 ? 6.492 38.281 15.289 1 97.94 116 LYS A C 1
ATOM 860 O O . LYS A 1 116 ? 5.977 39.219 14.672 1 97.94 116 LYS A O 1
ATOM 865 N N . GLY A 1 117 ? 6.48 38.125 16.562 1 98.12 117 GLY A N 1
ATOM 866 C CA . GLY A 1 117 ? 5.953 39.188 17.391 1 98.12 117 GLY A CA 1
ATOM 867 C C . GLY A 1 117 ? 4.438 39.156 17.5 1 98.12 117 GLY A C 1
ATOM 868 O O . GLY A 1 117 ? 3.85 40 18.203 1 98.12 117 GLY A O 1
ATOM 869 N N . SER A 1 118 ? 3.764 38.219 16.844 1 98.5 118 SER A N 1
ATOM 870 C CA . SER A 1 118 ? 2.307 38.125 16.875 1 98.5 118 SER A CA 1
ATOM 871 C C . SER A 1 118 ? 1.828 37.312 18.078 1 98.5 118 SER A C 1
ATOM 873 O O . SER A 1 118 ? 2.561 36.469 18.578 1 98.5 118 SER A O 1
ATOM 875 N N . ASN A 1 119 ? 0.616 37.688 18.531 1 98.75 119 ASN A N 1
ATOM 876 C CA . ASN A 1 119 ? -0.123 36.844 19.453 1 98.75 119 ASN A CA 1
ATOM 877 C C . ASN A 1 119 ? -0.991 35.812 18.719 1 98.75 119 ASN A C 1
ATOM 879 O O . ASN A 1 119 ? -1.976 36.188 18.078 1 98.75 119 ASN A O 1
ATOM 883 N N . VAL A 1 120 ? -0.626 34.531 18.891 1 98.81 120 VAL A N 1
ATOM 884 C CA . VAL A 1 120 ? -1.305 33.5 18.125 1 98.81 120 VAL A CA 1
ATOM 885 C C . VAL A 1 120 ? -2.129 32.625 19.062 1 98.81 120 VAL A C 1
ATOM 887 O O . VAL A 1 120 ? -1.604 32.062 20.047 1 98.81 120 VAL A O 1
ATOM 890 N N . LEU A 1 121 ? -3.398 32.5 18.781 1 98.88 121 LEU A N 1
ATOM 891 C CA . LEU A 1 121 ? -4.285 31.562 19.469 1 98.88 121 LEU A CA 1
ATOM 892 C C . LEU A 1 121 ? -4.531 30.328 18.625 1 98.88 121 LEU A C 1
ATOM 894 O O . LEU A 1 121 ? -5.035 30.422 17.516 1 98.88 121 LEU A O 1
ATOM 898 N N . ILE A 1 122 ? -4.121 29.203 19.156 1 98.81 122 ILE A N 1
ATOM 899 C CA . ILE A 1 122 ? -4.348 27.906 18.516 1 98.81 122 ILE A CA 1
ATOM 900 C C . ILE A 1 122 ? -5.414 27.125 19.281 1 98.81 122 ILE A C 1
ATOM 902 O O . ILE A 1 122 ? -5.289 26.922 20.484 1 98.81 122 ILE A O 1
ATOM 906 N N . VAL A 1 123 ? -6.453 26.781 18.562 1 98.56 123 VAL A N 1
ATOM 907 C CA . VAL A 1 123 ? -7.492 25.969 19.188 1 98.56 123 VAL A CA 1
ATOM 908 C C . VAL A 1 123 ? -7.32 24.5 18.781 1 98.56 123 VAL A C 1
ATOM 910 O O . VAL A 1 123 ? -7.375 24.172 17.594 1 98.56 123 VAL A O 1
ATOM 913 N N . GLY A 1 124 ? -7.137 23.672 19.766 1 96.94 124 GLY A N 1
ATOM 914 C CA . GLY A 1 124 ? -6.785 22.266 19.578 1 96.94 124 GLY A CA 1
ATOM 915 C C . GLY A 1 124 ? -5.414 21.922 20.125 1 96.94 124 GLY A C 1
ATOM 916 O O . GLY A 1 124 ? -4.504 22.75 20.109 1 96.94 124 GLY A O 1
ATOM 917 N N . ALA A 1 125 ? -5.238 20.641 20.5 1 96.12 125 ALA A N 1
ATOM 918 C CA . ALA A 1 125 ? -3.957 20.219 21.062 1 96.12 125 ALA A CA 1
ATOM 919 C C . ALA A 1 125 ? -3.486 18.906 20.453 1 96.12 125 ALA A C 1
ATOM 921 O O . ALA A 1 125 ? -2.842 18.094 21.125 1 96.12 125 ALA A O 1
ATOM 922 N N . GLY A 1 126 ? -3.814 18.672 19.234 1 94.62 126 GLY A N 1
ATOM 923 C CA . GLY A 1 126 ? -3.402 17.484 18.531 1 94.62 126 GLY A CA 1
ATOM 924 C C . GLY A 1 126 ? -2.08 17.641 17.797 1 94.62 126 GLY A C 1
ATOM 925 O O . GLY A 1 126 ? -1.284 18.516 18.141 1 94.62 126 GLY A O 1
ATOM 926 N N . GLY A 1 127 ? -1.788 16.766 16.859 1 94.44 127 GLY A N 1
ATOM 927 C CA . GLY A 1 127 ? -0.518 16.734 16.156 1 94.44 127 GLY A CA 1
ATOM 928 C C . GLY A 1 127 ? -0.237 17.984 15.359 1 94.44 127 GLY A C 1
ATOM 929 O O . GLY A 1 127 ? 0.877 18.516 15.391 1 94.44 127 GLY A O 1
ATOM 930 N N . ALA A 1 128 ? -1.245 18.438 14.656 1 95.31 128 ALA A N 1
ATOM 931 C CA . ALA A 1 128 ? -1.063 19.641 13.859 1 95.31 128 ALA A CA 1
ATOM 932 C C . ALA A 1 128 ? -0.793 20.844 14.758 1 95.31 128 ALA A C 1
ATOM 934 O O . ALA A 1 128 ? 0.073 21.672 14.453 1 95.31 128 ALA A O 1
ATOM 935 N N . SER A 1 129 ? -1.521 20.922 15.805 1 97.5 129 SER A N 1
ATOM 936 C CA . SER A 1 129 ? -1.34 22 16.766 1 97.5 129 SER A CA 1
ATOM 937 C C . SER A 1 129 ? 0.079 22.016 17.328 1 97.5 129 SER A C 1
ATOM 939 O O . SER A 1 129 ? 0.692 23.078 17.469 1 97.5 129 SER A O 1
ATOM 941 N N . ARG A 1 130 ? 0.519 20.875 17.641 1 97.38 130 ARG A N 1
ATOM 942 C CA . ARG A 1 130 ? 1.872 20.75 18.172 1 97.38 130 ARG A CA 1
ATOM 943 C C . ARG A 1 130 ? 2.9 21.312 17.203 1 97.38 130 ARG A C 1
ATOM 945 O O . ARG A 1 130 ? 3.766 22.094 17.578 1 97.38 130 ARG A O 1
ATOM 952 N N . ALA A 1 131 ? 2.793 20.906 16 1 98 131 ALA A N 1
ATOM 953 C CA . ALA A 1 131 ? 3.738 21.297 14.969 1 98 131 ALA A CA 1
ATOM 954 C C . ALA A 1 131 ? 3.701 22.797 14.734 1 98 131 ALA A C 1
ATOM 956 O O . ALA A 1 131 ? 4.746 23.453 14.656 1 98 131 ALA A O 1
ATOM 957 N N . ILE A 1 132 ? 2.533 23.344 14.664 1 98.31 132 ILE A N 1
ATOM 958 C CA . ILE A 1 132 ? 2.352 24.766 14.375 1 98.31 132 ILE A CA 1
ATOM 959 C C . ILE A 1 132 ? 2.82 25.594 15.562 1 98.31 132 ILE A C 1
ATOM 961 O O . ILE A 1 132 ? 3.545 26.578 15.391 1 98.31 132 ILE A O 1
ATOM 965 N N . ALA A 1 133 ? 2.443 25.172 16.75 1 98.5 133 ALA A N 1
ATOM 966 C CA . ALA A 1 133 ? 2.844 25.875 17.969 1 98.5 133 ALA A CA 1
ATOM 967 C C . ALA A 1 133 ? 4.363 25.922 18.094 1 98.5 133 ALA A C 1
ATOM 969 O O . ALA A 1 133 ? 4.938 26.984 18.344 1 98.5 133 ALA A O 1
ATOM 970 N N . PHE A 1 134 ? 4.977 24.812 17.906 1 97.81 134 PHE A N 1
ATOM 971 C CA . PHE A 1 134 ? 6.43 24.719 18 1 97.81 134 PHE A CA 1
ATOM 972 C C . PHE A 1 134 ? 7.094 25.625 16.984 1 97.81 134 PHE A C 1
ATOM 974 O O . PHE A 1 134 ? 8.008 26.391 17.312 1 97.81 134 PHE A O 1
ATOM 981 N N . GLN A 1 135 ? 6.648 25.531 15.766 1 97.31 135 GLN A N 1
ATOM 982 C CA . GLN A 1 135 ? 7.219 26.312 14.672 1 97.31 135 GLN A CA 1
ATOM 983 C C . GLN A 1 135 ? 7.059 27.812 14.922 1 97.31 135 GLN A C 1
ATOM 985 O O . GLN A 1 135 ? 8.016 28.578 14.789 1 97.31 135 GLN A O 1
ATOM 990 N N . PHE A 1 136 ? 5.902 28.234 15.297 1 98.25 136 PHE A N 1
ATOM 991 C CA . PHE A 1 136 ? 5.602 29.656 15.445 1 98.25 136 PHE A CA 1
ATOM 992 C C . PHE A 1 136 ? 6.277 30.234 16.688 1 98.25 136 PHE A C 1
ATOM 994 O O . PHE A 1 136 ? 6.73 31.375 16.672 1 98.25 136 PHE A O 1
ATOM 1001 N N . ALA A 1 137 ? 6.336 29.422 17.719 1 98.19 137 ALA A N 1
ATOM 1002 C CA . ALA A 1 137 ? 7.074 29.859 18.891 1 98.19 137 ALA A CA 1
ATOM 1003 C C . ALA A 1 137 ? 8.547 30.078 18.578 1 98.19 137 ALA A C 1
ATOM 1005 O O . ALA A 1 137 ? 9.133 31.094 18.953 1 98.19 137 ALA A O 1
ATOM 1006 N N . LYS A 1 138 ? 9.102 29.156 17.891 1 96.62 138 LYS A N 1
ATOM 1007 C CA . LYS A 1 138 ? 10.492 29.266 17.469 1 96.62 138 LYS A CA 1
ATOM 1008 C C . LYS A 1 138 ? 10.711 30.5 16.609 1 96.62 138 LYS A C 1
ATOM 1010 O O . LYS A 1 138 ? 11.773 31.125 16.656 1 96.62 138 LYS A O 1
ATOM 1015 N N . ASP A 1 139 ? 9.711 30.859 15.883 1 97 139 ASP A N 1
ATOM 1016 C CA . ASP A 1 139 ? 9.797 32 14.984 1 97 139 ASP A CA 1
ATOM 1017 C C . ASP A 1 139 ? 9.57 33.312 15.727 1 97 139 ASP A C 1
ATOM 1019 O O . ASP A 1 139 ? 9.68 34.406 15.141 1 97 139 ASP A O 1
ATOM 1023 N N . GLY A 1 140 ? 9.125 33.25 16.953 1 98.12 140 GLY A N 1
ATOM 1024 C CA . GLY A 1 140 ? 9.078 34.438 17.766 1 98.12 140 GLY A CA 1
ATOM 1025 C C . GLY A 1 140 ? 7.66 34.875 18.094 1 98.12 140 GLY A C 1
ATOM 1026 O O . GLY A 1 140 ? 7.449 36 18.578 1 98.12 140 GLY A O 1
ATOM 1027 N N . ALA A 1 141 ? 6.688 34.031 17.875 1 98.62 141 ALA A N 1
ATOM 1028 C CA . ALA A 1 141 ? 5.309 34.375 18.234 1 98.62 141 ALA A CA 1
ATOM 1029 C C . ALA A 1 141 ? 5.035 34.031 19.703 1 98.62 141 ALA A C 1
ATOM 1031 O O . ALA A 1 141 ? 5.73 33.188 20.297 1 98.62 141 ALA A O 1
ATOM 1032 N N . ASP A 1 142 ? 4.09 34.719 20.266 1 98.75 142 ASP A N 1
ATOM 1033 C CA . ASP A 1 142 ? 3.521 34.344 21.562 1 98.75 142 ASP A CA 1
ATOM 1034 C C . ASP A 1 142 ? 2.314 33.438 21.375 1 98.75 142 ASP A C 1
ATOM 1036 O O . ASP A 1 142 ? 1.307 33.844 20.781 1 98.75 142 ASP A O 1
ATOM 1040 N N . ILE A 1 143 ? 2.414 32.219 21.969 1 98.81 143 ILE A N 1
ATOM 1041 C CA . ILE A 1 143 ? 1.438 31.188 21.641 1 98.81 143 ILE A CA 1
ATOM 1042 C C . ILE A 1 143 ? 0.481 30.969 22.812 1 98.81 143 ILE A C 1
ATOM 1044 O O . ILE A 1 143 ? 0.915 30.844 23.953 1 98.81 143 ILE A O 1
ATOM 1048 N N . THR A 1 144 ? -0.803 30.984 22.547 1 98.81 144 THR A N 1
ATOM 1049 C CA . THR A 1 144 ? -1.835 30.484 23.453 1 98.81 144 THR A CA 1
ATOM 1050 C C . THR A 1 144 ? -2.537 29.281 22.844 1 98.81 144 THR A C 1
ATOM 1052 O O . THR A 1 144 ? -3.037 29.328 21.719 1 98.81 144 THR A O 1
ATOM 1055 N N . ILE A 1 145 ? -2.508 28.203 23.594 1 98.69 145 ILE A N 1
ATOM 1056 C CA . ILE A 1 145 ? -3.172 26.969 23.141 1 98.69 145 ILE A CA 1
ATOM 1057 C C . ILE A 1 145 ? -4.422 26.734 23.984 1 98.69 145 ILE A C 1
ATOM 1059 O O . ILE A 1 145 ? -4.344 26.625 25.219 1 98.69 145 ILE A O 1
ATOM 1063 N N . ALA A 1 146 ? -5.555 26.688 23.312 1 98.56 146 ALA A N 1
ATOM 1064 C CA . ALA A 1 146 ? -6.828 26.391 23.969 1 98.56 146 ALA A CA 1
ATOM 1065 C C . ALA A 1 146 ? -7.379 25.047 23.516 1 98.56 146 ALA A C 1
ATOM 1067 O O . ALA A 1 146 ? -7.332 24.719 22.328 1 98.56 146 ALA A O 1
ATOM 1068 N N . ASN A 1 147 ? -7.859 24.266 24.438 1 97.81 147 ASN A N 1
ATOM 1069 C CA . ASN A 1 147 ? -8.367 22.938 24.125 1 97.81 147 ASN A CA 1
ATOM 1070 C C . ASN A 1 147 ? -9.484 22.531 25.078 1 97.81 147 ASN A C 1
ATOM 1072 O O . ASN A 1 147 ? -9.547 23.016 26.219 1 97.81 147 ASN A O 1
ATOM 1076 N N . ARG A 1 148 ? -10.383 21.656 24.594 1 94.81 148 ARG A N 1
ATOM 1077 C CA . ARG A 1 148 ? -11.484 21.156 25.406 1 94.81 148 ARG A CA 1
ATOM 1078 C C . ARG A 1 148 ? -10.977 20.484 26.688 1 94.81 148 ARG A C 1
ATOM 1080 O O . ARG A 1 148 ? -11.508 20.719 27.766 1 94.81 148 ARG A O 1
ATOM 1087 N N . THR A 1 149 ? -9.922 19.656 26.5 1 95.88 149 THR A N 1
ATOM 1088 C CA . THR A 1 149 ? -9.219 19.109 27.656 1 95.88 149 THR A CA 1
ATOM 1089 C C . THR A 1 149 ? -8.047 20.016 28.031 1 95.88 149 THR A C 1
ATOM 1091 O O . THR A 1 149 ? -6.953 19.891 27.484 1 95.88 149 THR A O 1
ATOM 1094 N N . GLU A 1 150 ? -8.297 20.719 29 1 96.94 150 GLU A N 1
ATOM 1095 C CA . GLU A 1 150 ? -7.371 21.766 29.406 1 96.94 150 GLU A CA 1
ATOM 1096 C C . GLU A 1 150 ? -5.977 21.219 29.672 1 96.94 150 GLU A C 1
ATOM 1098 O O . GLU A 1 150 ? -4.977 21.828 29.297 1 96.94 150 GLU A O 1
ATOM 1103 N N . GLU A 1 151 ? -5.914 20.047 30.266 1 97.31 151 GLU A N 1
ATOM 1104 C CA . GLU A 1 151 ? -4.641 19.438 30.641 1 97.31 151 GLU A CA 1
ATOM 1105 C C . GLU A 1 151 ? -3.766 19.172 29.406 1 97.31 151 GLU A C 1
ATOM 1107 O O . GLU A 1 151 ? -2.543 19.297 29.484 1 97.31 151 GLU A O 1
ATOM 1112 N N . LYS A 1 152 ? -4.344 18.906 28.328 1 96.25 152 LYS A N 1
ATOM 1113 C CA . LYS A 1 152 ? -3.598 18.656 27.094 1 96.25 152 LYS A CA 1
ATOM 1114 C C . LYS A 1 152 ? -2.965 19.938 26.562 1 96.25 152 LYS A C 1
ATOM 1116 O O . LYS A 1 152 ? -1.849 19.906 26.047 1 96.25 152 LYS A O 1
ATOM 1121 N N . ALA A 1 153 ? -3.723 20.984 26.688 1 97.75 153 ALA A N 1
ATOM 1122 C CA . ALA A 1 153 ? -3.209 22.281 26.25 1 97.75 153 ALA A CA 1
ATOM 1123 C C . ALA A 1 153 ? -2.033 22.734 27.109 1 97.75 153 ALA A C 1
ATOM 1125 O O . ALA A 1 153 ? -1.032 23.234 26.594 1 97.75 153 ALA A O 1
ATOM 1126 N N . ILE A 1 154 ? -2.217 22.484 28.344 1 97.88 154 ILE A N 1
ATOM 1127 C CA . ILE A 1 154 ? -1.185 22.875 29.281 1 97.88 154 ILE A CA 1
ATOM 1128 C C . ILE A 1 154 ? 0.084 22.062 29.047 1 97.88 154 ILE A C 1
ATOM 1130 O O . ILE A 1 154 ? 1.188 22.609 29.016 1 97.88 154 ILE A O 1
ATOM 1134 N N . GLU A 1 155 ? -0.096 20.812 28.875 1 96.62 155 GLU A N 1
ATOM 1135 C CA . GLU A 1 155 ? 1.039 19.938 28.609 1 96.62 155 GLU A CA 1
ATOM 1136 C C . GLU A 1 155 ? 1.749 20.328 27.312 1 96.62 155 GLU A C 1
ATOM 1138 O O . GLU A 1 155 ? 2.979 20.391 27.266 1 96.62 155 GLU A O 1
ATOM 1143 N N . LEU A 1 156 ? 0.997 20.578 26.297 1 96.69 156 LEU A N 1
ATOM 1144 C CA . LEU A 1 156 ? 1.571 21 25.031 1 96.69 156 LEU A CA 1
ATOM 1145 C C . LEU A 1 156 ? 2.322 22.312 25.172 1 96.69 156 LEU A C 1
ATOM 1147 O O . LEU A 1 156 ? 3.438 22.469 24.672 1 96.69 156 LEU A O 1
ATOM 1151 N N . ALA A 1 157 ? 1.751 23.219 25.844 1 97.94 157 ALA A N 1
ATOM 1152 C CA . ALA A 1 157 ? 2.375 24.531 26.047 1 97.94 157 ALA A CA 1
ATOM 1153 C C . ALA A 1 157 ? 3.699 24.391 26.781 1 97.94 157 ALA A C 1
ATOM 1155 O O . ALA A 1 157 ? 4.652 25.125 26.5 1 97.94 157 ALA A O 1
ATOM 1156 N N . ALA A 1 158 ? 3.695 23.531 27.719 1 97.12 158 ALA A N 1
ATOM 1157 C CA . ALA A 1 158 ? 4.926 23.297 28.469 1 97.12 158 ALA A CA 1
ATOM 1158 C C . ALA A 1 158 ? 6.051 22.828 27.547 1 97.12 158 ALA A C 1
ATOM 1160 O O . ALA A 1 158 ? 7.203 23.25 27.703 1 97.12 158 ALA A O 1
ATOM 1161 N N . GLY A 1 159 ? 5.738 21.984 26.641 1 95.06 159 GLY A N 1
ATOM 1162 C CA . GLY A 1 159 ? 6.715 21.547 25.656 1 95.06 159 GLY A CA 1
ATOM 1163 C C . GLY A 1 159 ? 7.168 22.656 24.734 1 95.06 159 GLY A C 1
ATOM 1164 O O . GLY A 1 159 ? 8.367 22.797 24.469 1 95.06 159 GLY A O 1
ATOM 1165 N N . VAL A 1 160 ? 6.281 23.406 24.281 1 97.25 160 VAL A N 1
ATOM 1166 C CA . VAL A 1 160 ? 6.539 24.5 23.344 1 97.25 160 VAL A CA 1
ATOM 1167 C C . VAL A 1 160 ? 7.375 25.578 24.016 1 97.25 160 VAL A C 1
ATOM 1169 O O . VAL A 1 160 ? 8.203 26.219 23.375 1 97.25 160 VAL A O 1
ATOM 1172 N N . SER A 1 161 ? 7.203 25.719 25.281 1 96.88 161 SER A N 1
ATOM 1173 C CA . SER A 1 161 ? 7.879 26.766 26.047 1 96.88 161 SER A CA 1
ATOM 1174 C C . SER A 1 161 ? 9.383 26.547 26.062 1 96.88 161 SER A C 1
ATOM 1176 O O . SER A 1 161 ? 10.148 27.453 26.422 1 96.88 161 SER A O 1
ATOM 1178 N N . LYS A 1 162 ? 9.828 25.406 25.641 1 95.44 162 LYS A N 1
ATOM 1179 C CA . LYS A 1 162 ? 11.258 25.109 25.562 1 95.44 162 LYS A CA 1
ATOM 1180 C C . LYS A 1 162 ? 11.914 25.859 24.406 1 95.44 162 LYS A C 1
ATOM 1182 O O . LYS A 1 162 ? 13.133 26.047 24.391 1 95.44 162 LYS A O 1
ATOM 1187 N N . VAL A 1 163 ? 11.086 26.312 23.531 1 95.69 163 VAL A N 1
ATOM 1188 C CA . VAL A 1 163 ? 11.68 26.922 22.344 1 95.69 163 VAL A CA 1
ATOM 1189 C C . VAL A 1 163 ? 11.133 28.328 22.156 1 95.69 163 VAL A C 1
ATOM 1191 O O . VAL A 1 163 ? 11.547 29.047 21.25 1 95.69 163 VAL A O 1
ATOM 1194 N N . GLY A 1 164 ? 10.164 28.719 22.953 1 97.19 164 GLY A N 1
ATOM 1195 C CA . GLY A 1 164 ? 9.531 30.031 22.875 1 97.19 164 GLY A CA 1
ATOM 1196 C C . GLY A 1 164 ? 8.469 30.25 23.938 1 97.19 164 GLY A C 1
ATOM 1197 O O . GLY A 1 164 ? 8.398 29.5 24.906 1 97.19 164 GLY A O 1
ATOM 1198 N N . ASN A 1 165 ? 7.641 31.297 23.719 1 98.06 165 ASN A N 1
ATOM 1199 C CA . ASN A 1 165 ? 6.598 31.625 24.688 1 98.06 165 ASN A CA 1
ATOM 1200 C C . ASN A 1 165 ? 5.285 30.922 24.359 1 98.06 165 ASN A C 1
ATOM 1202 O O . ASN A 1 165 ? 4.789 31 23.234 1 98.06 165 ASN A O 1
ATOM 1206 N N . ALA A 1 166 ? 4.781 30.25 25.391 1 98.56 166 ALA A N 1
ATOM 1207 C CA . ALA A 1 166 ? 3.518 29.547 25.188 1 98.56 166 ALA A CA 1
ATOM 1208 C C . ALA A 1 166 ? 2.768 29.359 26.5 1 98.56 166 ALA A C 1
ATOM 1210 O O . ALA A 1 166 ? 3.385 29.203 27.547 1 98.56 166 ALA A O 1
ATOM 1211 N N . LYS A 1 167 ? 1.487 29.375 26.438 1 98.44 167 LYS A N 1
ATOM 1212 C CA . LYS A 1 167 ? 0.622 29.031 27.562 1 98.44 167 LYS A CA 1
ATOM 1213 C C . LYS A 1 167 ? -0.576 28.203 27.109 1 98.44 167 LYS A C 1
ATOM 1215 O O . LYS A 1 167 ? -0.994 28.297 25.953 1 98.44 167 LYS A O 1
ATOM 1220 N N . GLY A 1 168 ? -1.105 27.359 27.984 1 98.38 168 GLY A N 1
ATOM 1221 C CA . GLY A 1 168 ? -2.256 26.516 27.719 1 98.38 168 GLY A CA 1
ATOM 1222 C C . GLY A 1 168 ? -3.449 26.828 28.609 1 98.38 168 GLY A C 1
ATOM 1223 O O . GLY A 1 168 ? -3.289 27.219 29.766 1 98.38 168 GLY A O 1
ATOM 1224 N N . CYS A 1 169 ? -4.621 26.672 28.047 1 97.88 169 CYS A N 1
ATOM 1225 C CA . CYS A 1 169 ? -5.828 26.922 28.828 1 97.88 169 CYS A CA 1
ATOM 1226 C C . CYS A 1 169 ? -7.02 26.172 28.25 1 97.88 169 CYS A C 1
ATOM 1228 O O . CYS A 1 169 ? -6.879 25.438 27.266 1 97.88 169 CYS A O 1
ATOM 1230 N N . GLY A 1 170 ? -8.195 26.25 28.969 1 97.44 170 GLY A N 1
ATOM 1231 C CA . GLY A 1 170 ? -9.445 25.703 28.484 1 97.44 170 GLY A CA 1
ATOM 1232 C C . GLY A 1 170 ? -10.18 26.625 27.531 1 97.44 170 GLY A C 1
ATOM 1233 O O . GLY A 1 170 ? -9.656 27.688 27.156 1 97.44 170 GLY A O 1
ATOM 1234 N N . LEU A 1 171 ? -11.352 26.25 27.156 1 96.31 171 LEU A N 1
ATOM 1235 C CA . LEU A 1 171 ? -12.109 26.984 26.141 1 96.31 171 LEU A CA 1
ATOM 1236 C C . LEU A 1 171 ? -13.047 28 26.781 1 96.31 171 LEU A C 1
ATOM 1238 O O . LEU A 1 171 ? -13.719 28.766 26.078 1 96.31 171 LEU A O 1
ATOM 1242 N N . GLU A 1 172 ? -13.133 28.125 28.031 1 93.62 172 GLU A N 1
ATOM 1243 C CA . GLU A 1 172 ? -14.109 28.938 28.75 1 93.62 172 GLU A CA 1
ATOM 1244 C C . GLU A 1 172 ? -13.969 30.422 28.391 1 93.62 172 GLU A C 1
ATOM 1246 O O . GLU A 1 172 ? -14.969 31.141 28.312 1 93.62 172 GLU A O 1
ATOM 1251 N N . ASN A 1 173 ? -12.883 30.906 28.172 1 93.19 173 ASN A N 1
ATOM 1252 C CA . ASN A 1 173 ? -12.656 32.312 27.891 1 93.19 173 ASN A CA 1
ATOM 1253 C C . ASN A 1 173 ? -12.242 32.562 26.438 1 93.19 173 ASN A C 1
ATOM 1255 O O . ASN A 1 173 ? -11.445 33.438 26.141 1 93.19 173 ASN A O 1
ATOM 1259 N N . LEU A 1 174 ? -12.773 31.812 25.562 1 96.75 174 LEU A N 1
ATOM 1260 C CA . LEU A 1 174 ? -12.336 31.828 24.156 1 96.75 174 LEU A CA 1
ATOM 1261 C C . LEU A 1 174 ? -12.562 33.219 23.531 1 96.75 174 LEU A C 1
ATOM 1263 O O . LEU A 1 174 ? -11.742 33.688 22.75 1 96.75 174 LEU A O 1
ATOM 1267 N N . LYS A 1 175 ? -13.695 33.844 23.859 1 96.19 175 LYS A N 1
ATOM 1268 C CA . LYS A 1 175 ? -14.008 35.156 23.312 1 96.19 175 LYS A CA 1
ATOM 1269 C C . LYS A 1 175 ? -12.93 36.188 23.656 1 96.19 175 LYS A C 1
ATOM 1271 O O . LYS A 1 175 ? -12.484 36.938 22.797 1 96.19 175 LYS A O 1
ATOM 1276 N N . GLN A 1 176 ? -12.609 36.156 24.875 1 97.31 176 GLN A N 1
ATOM 1277 C CA . GLN A 1 176 ? -11.57 37.094 25.328 1 97.31 176 GLN A CA 1
ATOM 1278 C C . GLN A 1 176 ? -10.219 36.75 24.703 1 97.31 176 GLN A C 1
ATOM 1280 O O . GLN A 1 176 ? -9.445 37.625 24.344 1 97.31 176 GLN A O 1
ATOM 1285 N N . LEU A 1 177 ? -9.898 35.5 24.625 1 98.19 177 LEU A N 1
ATOM 1286 C CA . LEU A 1 177 ? -8.648 35.062 24 1 98.19 177 LEU A CA 1
ATOM 1287 C C . LEU A 1 177 ? -8.562 35.531 22.562 1 98.19 177 LEU A C 1
ATOM 1289 O O . LEU A 1 177 ? -7.508 35.969 22.109 1 98.19 177 LEU A O 1
ATOM 1293 N N . ILE A 1 178 ? -9.625 35.438 21.844 1 98.56 178 ILE A N 1
ATOM 1294 C CA . ILE A 1 178 ? -9.68 35.875 20.453 1 98.56 178 ILE A CA 1
ATOM 1295 C C . ILE A 1 178 ? -9.469 37.375 20.375 1 98.56 178 ILE A C 1
ATOM 1297 O O . ILE A 1 178 ? -8.711 37.844 19.516 1 98.56 178 ILE A O 1
ATOM 1301 N N . ALA A 1 179 ? -10.109 38.062 21.281 1 97.75 179 ALA A N 1
ATOM 1302 C CA . ALA A 1 179 ? -10 39.531 21.297 1 97.75 179 ALA A CA 1
ATOM 1303 C C . ALA A 1 179 ? -8.555 39.969 21.469 1 97.75 179 ALA A C 1
ATOM 1305 O O . ALA A 1 179 ? -8.141 41 20.938 1 97.75 179 ALA A O 1
ATOM 1306 N N . ASP A 1 180 ? -7.793 39.188 22.125 1 97.62 180 ASP A N 1
ATOM 1307 C CA . ASP A 1 180 ? -6.418 39.531 22.484 1 97.62 180 ASP A CA 1
ATOM 1308 C C . ASP A 1 180 ? -5.434 38.969 21.453 1 97.62 180 ASP A C 1
ATOM 1310 O O . ASP A 1 180 ? -4.219 39.094 21.625 1 97.62 180 ASP A O 1
ATOM 1314 N N . SER A 1 181 ? -5.844 38.375 20.406 1 98.62 181 SER A N 1
ATOM 1315 C CA . SER A 1 181 ? -4.965 37.656 19.469 1 98.62 181 SER A CA 1
ATOM 1316 C C . SER A 1 181 ? -4.879 38.406 18.125 1 98.62 181 SER A C 1
ATOM 1318 O O . SER A 1 181 ? -5.805 39.125 17.75 1 98.62 181 SER A O 1
ATOM 1320 N N . ASP A 1 182 ? -3.791 38.219 17.438 1 98.69 182 ASP A N 1
ATOM 1321 C CA . ASP A 1 182 ? -3.604 38.688 16.062 1 98.69 182 ASP A CA 1
ATOM 1322 C C . ASP A 1 182 ? -3.982 37.594 15.055 1 98.69 182 ASP A C 1
ATOM 1324 O O . ASP A 1 182 ? -4.43 37.906 13.945 1 98.69 182 ASP A O 1
ATOM 1328 N N . ILE A 1 183 ? -3.693 36.375 15.414 1 98.81 183 ILE A N 1
ATOM 1329 C CA . ILE A 1 183 ? -3.953 35.219 14.562 1 98.81 183 ILE A CA 1
ATOM 1330 C C . ILE A 1 183 ? -4.723 34.156 15.344 1 98.81 183 ILE A C 1
ATOM 1332 O O . ILE A 1 183 ? -4.352 33.812 16.469 1 98.81 183 ILE A O 1
ATOM 1336 N N . LEU A 1 184 ? -5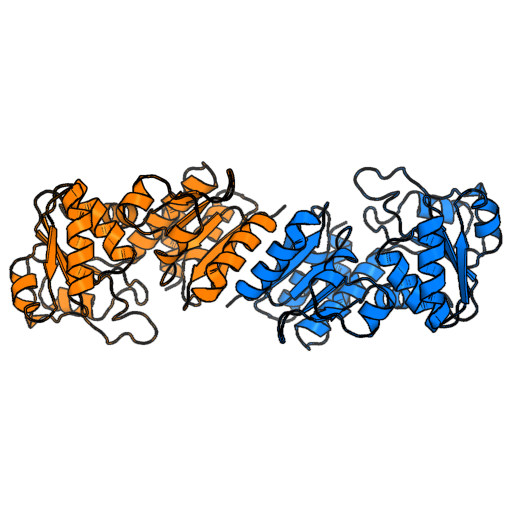.809 33.688 14.82 1 98.88 184 LEU A N 1
ATOM 1337 C CA . LEU A 1 184 ? -6.578 32.531 15.312 1 98.88 184 LEU A CA 1
ATOM 1338 C C . LEU A 1 184 ? -6.445 31.344 14.375 1 98.88 184 LEU A C 1
ATOM 1340 O O . LEU A 1 184 ? -6.703 31.453 13.18 1 98.88 184 LEU A O 1
ATOM 1344 N N . ILE A 1 185 ? -6.012 30.219 14.93 1 98.75 185 ILE A N 1
ATOM 1345 C CA . ILE A 1 185 ? -5.844 29.016 14.109 1 98.75 185 ILE A CA 1
ATOM 1346 C C . ILE A 1 185 ? -6.73 27.891 14.641 1 98.75 185 ILE A C 1
ATOM 1348 O O . ILE A 1 185 ? -6.645 27.531 15.82 1 98.75 185 ILE A O 1
ATOM 1352 N N . ASN A 1 186 ? -7.547 27.391 13.812 1 98.38 186 ASN A N 1
ATOM 1353 C CA . ASN A 1 186 ? -8.312 26.188 14.133 1 98.38 186 ASN A CA 1
ATOM 1354 C C . ASN A 1 186 ? -7.539 24.922 13.789 1 98.38 186 ASN A C 1
ATOM 1356 O O . ASN A 1 186 ? -7.316 24.625 12.609 1 98.38 186 ASN A O 1
ATOM 1360 N N . CYS A 1 187 ? -7.195 24.156 14.766 1 96.94 187 CYS A N 1
ATOM 1361 C CA . CYS A 1 187 ? -6.492 22.891 14.562 1 96.94 187 CYS A CA 1
ATOM 1362 C C . CYS A 1 187 ? -7.355 21.719 15.008 1 96.94 187 CYS A C 1
ATOM 1364 O O . CYS A 1 187 ? -6.84 20.641 15.289 1 96.94 187 CYS A O 1
ATOM 1366 N N . THR A 1 188 ? -8.664 21.984 15.133 1 94.5 188 THR A N 1
ATOM 1367 C CA . THR A 1 188 ? -9.617 20.906 15.398 1 94.5 188 THR A CA 1
ATOM 1368 C C . THR A 1 188 ? -10.211 20.375 14.094 1 94.5 188 THR A C 1
ATOM 1370 O O . THR A 1 188 ? -9.859 20.859 13.008 1 94.5 188 THR A O 1
ATOM 1373 N N . THR A 1 189 ? -11.148 19.438 14.273 1 89.75 189 THR A N 1
ATOM 1374 C CA . THR A 1 189 ? -11.812 18.891 13.094 1 89.75 189 THR A CA 1
ATOM 1375 C C . THR A 1 189 ? -13.141 19.594 12.844 1 89.75 189 THR A C 1
ATOM 1377 O O . THR A 1 189 ? -13.859 19.25 11.898 1 89.75 189 THR A O 1
ATOM 1380 N N . LEU A 1 190 ? -13.438 20.531 13.641 1 92.31 190 LEU A N 1
ATOM 1381 C CA . LEU A 1 190 ? -14.703 21.234 13.477 1 92.31 190 LEU A CA 1
ATOM 1382 C C . LEU A 1 190 ? -14.758 21.953 12.133 1 92.31 190 LEU A C 1
ATOM 1384 O O . LEU A 1 190 ? -13.852 22.719 11.789 1 92.31 190 LEU A O 1
ATOM 1388 N N . GLY A 1 191 ? -15.797 21.656 11.414 1 92.12 191 GLY A N 1
ATOM 1389 C CA . GLY A 1 191 ? -15.984 22.266 10.109 1 92.12 191 GLY A CA 1
ATOM 1390 C C . GLY A 1 191 ? -15.555 21.359 8.969 1 92.12 191 GLY A C 1
ATOM 1391 O O . GLY A 1 191 ? -15.773 21.688 7.797 1 92.12 191 GLY A O 1
ATOM 1392 N N . MET A 1 192 ? -14.969 20.297 9.297 1 87.5 192 MET A N 1
ATOM 1393 C CA . MET A 1 192 ? -14.453 19.375 8.289 1 87.5 192 MET A CA 1
ATOM 1394 C C . MET A 1 192 ? -15.57 18.516 7.695 1 87.5 192 MET A C 1
ATOM 1396 O O . MET A 1 192 ? -16.469 18.078 8.414 1 87.5 192 MET A O 1
ATOM 1400 N N . HIS A 1 193 ? -15.516 18.328 6.469 1 85.62 193 HIS A N 1
ATOM 1401 C CA . HIS A 1 193 ? -16.453 17.391 5.84 1 85.62 193 HIS A CA 1
ATOM 1402 C C . HIS A 1 193 ? -16.359 16.016 6.48 1 85.62 193 HIS A C 1
ATOM 1404 O O . HIS A 1 193 ? -15.266 15.516 6.738 1 85.62 193 HIS A O 1
ATOM 1410 N N . PRO A 1 194 ? -17.531 15.352 6.762 1 81.75 194 PRO A N 1
ATOM 1411 C CA . PRO A 1 194 ? -18.875 15.664 6.266 1 81.75 194 PRO A CA 1
ATOM 1412 C C . PRO A 1 194 ? -19.672 16.547 7.227 1 81.75 194 PRO A C 1
ATOM 1414 O O . PRO A 1 194 ? -20.766 17 6.891 1 81.75 194 PRO A O 1
ATOM 1417 N N . LYS A 1 195 ? -19.328 16.859 8.461 1 85.06 195 LYS A N 1
ATOM 1418 C CA . LYS A 1 195 ? -20.016 17.719 9.406 1 85.06 195 LYS A CA 1
ATOM 1419 C C . LYS A 1 195 ? -19.5 19.156 9.32 1 85.06 195 LYS A C 1
ATOM 1421 O O . LYS A 1 195 ? -18.734 19.594 10.188 1 85.06 195 LYS A O 1
ATOM 1426 N N . THR A 1 196 ? -20 19.969 8.445 1 91.25 196 THR A N 1
ATOM 1427 C CA . THR A 1 196 ? -19.344 21.203 8.031 1 91.25 196 THR A CA 1
ATOM 1428 C C . THR A 1 196 ? -19.875 22.391 8.836 1 91.25 196 THR A C 1
ATOM 1430 O O . THR A 1 196 ? -19.375 23.5 8.719 1 91.25 196 THR A O 1
ATOM 1433 N N . GLU A 1 197 ? -20.766 22.219 9.672 1 92.25 197 GLU A N 1
ATOM 1434 C CA . GLU A 1 197 ? -21.422 23.328 10.352 1 92.25 197 GLU A CA 1
ATOM 1435 C C . GLU A 1 197 ? -20.656 23.719 11.617 1 92.25 197 GLU A C 1
ATOM 1437 O O . GLU A 1 197 ? -20.859 24.812 12.156 1 92.25 197 GLU A O 1
ATOM 1442 N N . GLY A 1 198 ? -19.859 22.844 12.117 1 95 198 GLY A N 1
ATOM 1443 C CA . GLY A 1 198 ? -19.125 23.125 13.336 1 95 198 GLY A CA 1
ATOM 1444 C C . GLY A 1 198 ? -18.141 24.281 13.195 1 95 198 GLY A C 1
ATOM 1445 O O . GLY A 1 198 ? -17.562 24.469 12.133 1 95 198 GLY A O 1
ATOM 1446 N N . THR A 1 199 ? -18.047 25.031 14.273 1 97 199 THR A N 1
ATOM 1447 C CA . THR A 1 199 ? -17.109 26.156 14.281 1 97 199 THR A CA 1
ATOM 1448 C C . THR A 1 199 ? -16.609 26.422 15.695 1 97 199 THR A C 1
ATOM 1450 O O . THR A 1 199 ? -17.297 26.141 16.672 1 97 199 THR A O 1
ATOM 1453 N N . ILE A 1 200 ? -15.406 27.031 15.734 1 96.88 200 ILE A N 1
ATOM 1454 C CA . ILE A 1 200 ? -14.844 27.312 17.047 1 96.88 200 ILE A CA 1
ATOM 1455 C C . ILE A 1 200 ? -15.227 28.719 17.484 1 96.88 200 ILE A C 1
ATOM 1457 O O . ILE A 1 200 ? -15.148 29.062 18.672 1 96.88 200 ILE A O 1
ATOM 1461 N N . ALA A 1 201 ? -15.695 29.547 16.578 1 97.75 201 ALA A N 1
ATOM 1462 C CA . ALA A 1 201 ? -16.016 30.953 16.891 1 97.75 201 ALA A CA 1
ATOM 1463 C C . ALA A 1 201 ? -16.906 31.547 15.805 1 97.75 201 ALA A C 1
ATOM 1465 O O . ALA A 1 201 ? -17.031 30.984 14.711 1 97.75 201 ALA A O 1
ATOM 1466 N N . ARG A 1 202 ? -17.5 32.594 16.156 1 97.69 202 ARG A N 1
ATOM 1467 C CA . ARG A 1 202 ? -18.375 33.312 15.234 1 97.69 202 ARG A CA 1
ATOM 1468 C C . ARG A 1 202 ? -17.938 34.75 15.07 1 97.69 202 ARG A C 1
ATOM 1470 O O . ARG A 1 202 ? -16.984 35.219 15.719 1 97.69 202 ARG A O 1
ATOM 1477 N N . ALA A 1 203 ? -18.656 35.438 14.164 1 98.19 203 ALA A N 1
ATOM 1478 C CA . ALA A 1 203 ? -18.266 36.781 13.781 1 98.19 203 ALA A CA 1
ATOM 1479 C C . ALA A 1 203 ? -18.25 37.719 14.992 1 98.19 203 ALA A C 1
ATOM 1481 O O . ALA A 1 203 ? -17.375 38.562 15.117 1 98.19 203 ALA A O 1
ATOM 1482 N N . GLU A 1 204 ? -19.141 37.531 15.867 1 97.56 204 GLU A N 1
ATOM 1483 C CA . GLU A 1 204 ? -19.297 38.406 17.016 1 97.56 204 GLU A CA 1
ATOM 1484 C C . GLU A 1 204 ? -18.125 38.25 18 1 97.56 204 GLU A C 1
ATOM 1486 O O . GLU A 1 204 ? -17.922 39.125 18.859 1 97.56 204 GLU A O 1
ATOM 1491 N N . ASP A 1 205 ? -17.453 37.125 17.875 1 97.62 205 ASP A N 1
ATOM 1492 C CA . ASP A 1 205 ? -16.312 36.844 18.75 1 97.62 205 ASP A CA 1
ATOM 1493 C C . ASP A 1 205 ? -15.031 37.469 18.203 1 97.62 205 ASP A C 1
ATOM 1495 O O . ASP A 1 205 ? -14.023 37.531 18.906 1 97.62 205 ASP A O 1
ATOM 1499 N N . MET A 1 206 ? -15 38 16.969 1 98.38 206 MET A N 1
ATOM 1500 C CA . MET A 1 206 ? -13.781 38.344 16.25 1 98.38 206 MET A CA 1
ATOM 1501 C C . MET A 1 206 ? -13.688 39.844 16.016 1 98.38 206 MET A C 1
ATOM 1503 O O . MET A 1 206 ? -14.695 40.562 16.109 1 98.38 206 MET A O 1
ATOM 1507 N N . HIS A 1 207 ? -12.547 40.344 15.805 1 98.19 207 HIS A N 1
ATOM 1508 C CA . HIS A 1 207 ? -12.328 41.75 15.414 1 98.19 207 HIS A CA 1
ATOM 1509 C C . HIS A 1 207 ? -11.75 41.812 14 1 98.19 207 HIS A C 1
ATOM 1511 O O . HIS A 1 207 ? -11.188 40.844 13.492 1 98.19 207 HIS A O 1
ATOM 1517 N N . SER A 1 208 ? -11.734 42.938 13.359 1 97.94 208 SER A N 1
ATOM 1518 C CA . SER A 1 208 ? -11.43 43.125 11.945 1 97.94 208 SER A CA 1
ATOM 1519 C C . SER A 1 208 ? -9.938 43 11.68 1 97.94 208 SER A C 1
ATOM 1521 O O . SER A 1 208 ? -9.516 42.812 10.539 1 97.94 208 SER A O 1
ATOM 1523 N N . GLU A 1 209 ? -9.086 43.156 12.672 1 98.06 209 GLU A N 1
ATOM 1524 C CA . GLU A 1 209 ? -7.637 43.062 12.484 1 98.06 209 GLU A CA 1
ATOM 1525 C C . GLU A 1 209 ? -7.137 41.625 12.641 1 98.06 209 GLU A C 1
ATOM 1527 O O . GLU A 1 209 ? -5.945 41.375 12.453 1 98.06 209 GLU A O 1
ATOM 1532 N N . LEU A 1 210 ? -8.039 40.719 12.961 1 98.56 210 LEU A N 1
ATOM 1533 C CA . LEU A 1 210 ? -7.703 39.312 13.203 1 98.56 210 LEU A CA 1
ATOM 1534 C C . LEU A 1 210 ? -7.414 38.594 11.891 1 98.56 210 LEU A C 1
ATOM 1536 O O . LEU A 1 210 ? -8.062 38.875 10.875 1 98.56 210 LEU A O 1
ATOM 1540 N N . THR A 1 211 ? -6.41 37.75 11.852 1 98.81 211 THR A N 1
ATOM 1541 C CA . THR A 1 211 ? -6.25 36.75 10.828 1 98.81 211 THR A CA 1
ATOM 1542 C C . THR A 1 211 ? -6.766 35.375 11.328 1 98.81 211 THR A C 1
ATOM 1544 O O . THR A 1 211 ? -6.359 34.906 12.391 1 98.81 211 THR A O 1
ATOM 1547 N N . VAL A 1 212 ? -7.66 34.781 10.555 1 98.81 212 VAL A N 1
ATOM 1548 C CA . VAL A 1 212 ? -8.211 33.5 10.898 1 98.81 212 VAL A CA 1
ATOM 1549 C C . VAL A 1 212 ? -7.719 32.438 9.906 1 98.81 212 VAL A C 1
ATOM 1551 O O . VAL A 1 212 ? -7.977 32.531 8.703 1 98.81 212 VAL A O 1
ATOM 1554 N N . PHE A 1 213 ? -6.949 31.453 10.461 1 98.56 213 PHE A N 1
ATOM 1555 C CA . PHE A 1 213 ? -6.395 30.344 9.688 1 98.56 213 PHE A CA 1
ATOM 1556 C C . PHE A 1 213 ? -7.074 29.031 10.055 1 98.56 213 PHE A C 1
ATOM 1558 O O . PHE A 1 213 ? -7 28.594 11.203 1 98.56 213 PHE A O 1
ATOM 1565 N N . ASP A 1 214 ? -7.707 28.438 9.102 1 98.12 214 ASP A N 1
ATOM 1566 C CA . ASP A 1 214 ? -8.328 27.125 9.32 1 98.12 214 ASP A CA 1
ATOM 1567 C C . ASP A 1 214 ? -7.547 26.031 8.602 1 98.12 214 ASP A C 1
ATOM 1569 O O . ASP A 1 214 ? -7.449 26.031 7.375 1 98.12 214 ASP A O 1
ATOM 1573 N N . ILE A 1 215 ? -7.109 25.016 9.367 1 94.88 215 ILE A N 1
ATOM 1574 C CA . ILE A 1 215 ? -6.305 24 8.711 1 94.88 215 ILE A CA 1
ATOM 1575 C C . ILE A 1 215 ? -7.223 22.969 8.062 1 94.88 215 ILE A C 1
ATOM 1577 O O . ILE A 1 215 ? -6.773 22.141 7.262 1 94.88 215 ILE A O 1
ATOM 1581 N N . VAL A 1 216 ? -8.523 23 8.469 1 92.31 216 VAL A N 1
ATOM 1582 C CA . VAL A 1 216 ? -9.516 22.25 7.711 1 92.31 216 VAL A CA 1
ATOM 1583 C C . VAL A 1 216 ? -9.633 22.828 6.301 1 92.31 216 VAL A C 1
ATOM 1585 O O . VAL A 1 216 ? -9.859 24.016 6.125 1 92.31 216 VAL A O 1
ATOM 1588 N N . TYR A 1 217 ? -9.469 21.969 5.348 1 91.69 217 TYR A N 1
ATOM 1589 C CA . TYR A 1 217 ? -9.43 22.484 3.984 1 91.69 217 TYR A CA 1
ATOM 1590 C C . TYR A 1 217 ? -10.57 21.906 3.152 1 91.69 217 TYR A C 1
ATOM 1592 O O . TYR A 1 217 ? -10.742 22.266 1.985 1 91.69 217 TYR A O 1
ATOM 1600 N N . ASN A 1 218 ? -11.227 20.953 3.707 1 87.56 218 ASN A N 1
ATOM 1601 C CA . ASN A 1 218 ? -12.398 20.375 3.053 1 87.56 218 ASN A CA 1
ATOM 1602 C C . ASN A 1 218 ? -13.648 20.516 3.924 1 87.56 218 ASN A C 1
ATOM 1604 O O . ASN A 1 218 ? -13.836 19.734 4.863 1 87.56 218 ASN A O 1
ATOM 1608 N N . PRO A 1 219 ? -14.562 21.531 3.68 1 90.75 219 PRO A N 1
ATOM 1609 C CA . PRO A 1 219 ? -14.609 22.391 2.498 1 90.75 219 PRO A CA 1
ATOM 1610 C C . PRO A 1 219 ? -13.547 23.5 2.537 1 90.75 219 PRO A C 1
ATOM 1612 O O . PRO A 1 219 ? -13 23.781 3.6 1 90.75 219 PRO A O 1
ATOM 1615 N N . LEU A 1 220 ? -13.32 24.094 1.386 1 91.5 220 LEU A N 1
ATOM 1616 C CA . LEU A 1 220 ? -12.32 25.141 1.277 1 91.5 220 LEU A CA 1
ATOM 1617 C C . LEU A 1 220 ? -12.703 26.344 2.137 1 91.5 220 LEU A C 1
ATOM 1619 O O . LEU A 1 220 ? -11.852 26.938 2.811 1 91.5 220 LEU A O 1
ATOM 1623 N N . GLU A 1 221 ? -13.969 26.703 2.006 1 94.44 221 GLU A N 1
ATOM 1624 C CA . GLU A 1 221 ? -14.484 27.766 2.875 1 94.44 221 GLU A CA 1
ATOM 1625 C C . GLU A 1 221 ? -15.336 27.172 4 1 94.44 221 GLU A C 1
ATOM 1627 O O . GLU A 1 221 ? -16.547 26.984 3.838 1 94.44 221 GLU A O 1
ATOM 1632 N N . THR A 1 222 ? -14.781 27.094 5.195 1 96.62 222 THR A N 1
ATOM 1633 C CA . THR A 1 222 ? -15.469 26.547 6.359 1 96.62 222 THR A CA 1
ATOM 1634 C C . THR A 1 222 ? -16.375 27.594 6.992 1 96.62 222 THR A C 1
ATOM 1636 O O . THR A 1 222 ? -16.312 28.766 6.648 1 96.62 222 THR A O 1
ATOM 1639 N N . THR A 1 223 ? -17.188 27.125 7.867 1 97.75 223 THR A N 1
ATOM 1640 C CA . THR A 1 223 ? -18.047 28.047 8.617 1 97.75 223 THR A CA 1
ATOM 1641 C C . THR A 1 223 ? -17.203 29.078 9.359 1 97.75 223 THR A C 1
ATOM 1643 O O . THR A 1 223 ? -17.547 30.25 9.398 1 97.75 223 THR A O 1
ATOM 1646 N N . LEU A 1 224 ? -16.109 28.672 9.953 1 98.31 224 LEU A N 1
ATOM 1647 C CA . LEU A 1 224 ? -15.219 29.562 10.672 1 98.31 224 LEU A CA 1
ATOM 1648 C C . LEU A 1 224 ? -14.727 30.688 9.75 1 98.31 224 LEU A C 1
ATOM 1650 O O . LEU A 1 224 ? -14.703 31.859 10.148 1 98.31 224 LEU A O 1
ATOM 1654 N N . LEU A 1 225 ? -14.367 30.328 8.547 1 98.44 225 LEU A N 1
ATOM 1655 C CA . LEU A 1 225 ? -13.82 31.297 7.605 1 98.44 225 LEU A CA 1
ATOM 1656 C C . LEU A 1 225 ? -14.906 32.25 7.109 1 98.44 225 LEU A C 1
ATOM 1658 O O . LEU A 1 225 ? -14.641 33.438 6.883 1 98.44 225 LEU A O 1
ATOM 1662 N N . LYS A 1 226 ? -16.062 31.703 6.922 1 98.25 226 LYS A N 1
ATOM 1663 C CA . LYS A 1 226 ? -17.203 32.562 6.578 1 98.25 226 LYS A CA 1
ATOM 1664 C C . LYS A 1 226 ? -17.453 33.594 7.676 1 98.25 226 LYS A C 1
ATOM 1666 O O . LYS A 1 226 ? -17.703 34.75 7.387 1 98.25 226 LYS A O 1
ATOM 1671 N N . GLU A 1 227 ? -17.453 33.125 8.859 1 98.31 227 GLU A N 1
ATOM 1672 C CA . GLU A 1 227 ? -17.641 34 10.008 1 98.31 227 GLU A CA 1
ATOM 1673 C C . GLU A 1 227 ? -16.531 35.062 10.094 1 98.31 227 GLU A C 1
ATOM 1675 O O . GLU A 1 227 ? -16.781 36.188 10.453 1 98.31 227 GLU A O 1
ATOM 1680 N N . ALA A 1 228 ? -15.32 34.656 9.836 1 98.62 228 ALA A N 1
ATOM 1681 C CA . ALA A 1 228 ? -14.188 35.594 9.828 1 98.62 228 ALA A CA 1
ATOM 1682 C C . ALA A 1 228 ? -14.422 36.719 8.828 1 98.62 228 ALA A C 1
ATOM 1684 O O . ALA A 1 228 ? -14.211 37.906 9.156 1 98.62 228 ALA A O 1
ATOM 1685 N N . LYS A 1 229 ? -14.852 36.375 7.676 1 98.44 229 LYS A N 1
ATOM 1686 C CA . LYS A 1 229 ? -15.125 37.375 6.645 1 98.44 229 LYS A CA 1
ATOM 1687 C C . LYS A 1 229 ? -16.219 38.344 7.086 1 98.44 229 LYS A C 1
ATOM 1689 O O . LYS A 1 229 ? -16.125 39.562 6.852 1 98.44 229 LYS A O 1
ATOM 1694 N N . LYS A 1 230 ? -17.234 37.781 7.707 1 98.31 230 LYS A N 1
ATOM 1695 C CA . LYS A 1 230 ? -18.328 38.594 8.219 1 98.31 230 LYS A CA 1
ATOM 1696 C C . LYS A 1 230 ? -17.812 39.625 9.227 1 98.31 230 LYS A C 1
ATOM 1698 O O . LYS A 1 230 ? -18.359 40.719 9.328 1 98.31 230 LYS A O 1
ATOM 1703 N N . ALA A 1 231 ? -16.844 39.281 9.969 1 98.31 231 ALA A N 1
ATOM 1704 C CA . ALA A 1 231 ? -16.297 40.156 11.008 1 98.31 231 ALA A CA 1
ATOM 1705 C C . ALA A 1 231 ? -15.297 41.156 10.43 1 98.31 231 ALA A C 1
ATOM 1707 O O . ALA A 1 231 ? -14.797 42.031 11.141 1 98.31 231 ALA A O 1
ATOM 1708 N N . GLY A 1 232 ? -14.977 40.969 9.109 1 98.38 232 GLY A N 1
ATOM 1709 C CA . GLY A 1 232 ? -13.977 41.812 8.477 1 98.38 232 GLY A CA 1
ATOM 1710 C C . GLY A 1 232 ? -12.555 41.344 8.695 1 98.38 232 GLY A C 1
ATOM 1711 O O . GLY A 1 232 ? -11.594 42.031 8.367 1 98.38 232 GLY A O 1
ATOM 1712 N N . ALA A 1 233 ? -12.359 40.188 9.297 1 98.5 233 ALA A N 1
ATOM 1713 C CA . ALA A 1 233 ? -11.047 39.594 9.539 1 98.5 233 ALA A CA 1
ATOM 1714 C C . ALA A 1 233 ? -10.469 39 8.258 1 98.5 233 ALA A C 1
ATOM 1716 O O . ALA A 1 233 ? -11.195 38.781 7.285 1 98.5 233 ALA A O 1
ATOM 1717 N N . LYS A 1 234 ? -9.148 38.812 8.227 1 98.44 234 LYS A N 1
ATOM 1718 C CA . LYS A 1 234 ? -8.492 38.094 7.129 1 98.44 234 LYS A CA 1
ATOM 1719 C C . LYS A 1 234 ? -8.656 36.594 7.262 1 98.44 234 LYS A C 1
ATOM 1721 O O . LYS A 1 234 ? -8.289 36 8.281 1 98.44 234 LYS A O 1
ATOM 1726 N N . ALA A 1 235 ? -9.258 36 6.23 1 98.19 235 ALA A N 1
ATOM 1727 C CA . ALA A 1 235 ? -9.469 34.562 6.238 1 98.19 235 ALA A CA 1
ATOM 1728 C C . ALA A 1 235 ? -8.406 33.844 5.402 1 98.19 235 ALA A C 1
ATOM 1730 O O . ALA A 1 235 ? -8.156 34.219 4.258 1 98.19 235 ALA A O 1
ATOM 1731 N N . VAL A 1 236 ? -7.723 32.875 5.992 1 97.81 236 VAL A N 1
ATOM 1732 C CA . VAL A 1 236 ? -6.73 32.031 5.301 1 97.81 236 VAL A CA 1
ATOM 1733 C C . VAL A 1 236 ? -7.184 30.594 5.277 1 97.81 236 VAL A C 1
ATOM 1735 O O . VAL A 1 236 ? -7.359 29.969 6.328 1 97.81 236 VAL A O 1
ATOM 1738 N N . THR A 1 237 ? -7.32 30.016 4.102 1 96.69 237 THR A N 1
ATOM 1739 C CA . THR A 1 237 ? -7.773 28.641 3.922 1 96.69 237 THR A CA 1
ATOM 1740 C C . THR A 1 237 ? -6.629 27.656 4.152 1 96.69 237 THR A C 1
ATOM 1742 O O . THR A 1 237 ? -5.457 28.047 4.141 1 96.69 237 THR A O 1
ATOM 1745 N N . GLY A 1 238 ? -6.973 26.406 4.289 1 95.62 238 GLY A N 1
ATOM 1746 C CA . GLY A 1 238 ? -6 25.438 4.746 1 95.62 238 GLY A CA 1
ATOM 1747 C C . GLY A 1 238 ? -5.344 24.672 3.607 1 95.62 238 GLY A C 1
ATOM 1748 O O . GLY A 1 238 ? -4.383 23.938 3.824 1 95.62 238 GLY A O 1
ATOM 1749 N N . GLU A 1 239 ? -5.746 24.828 2.348 1 95.25 239 GLU A N 1
ATOM 1750 C CA . GLU A 1 239 ? -5.293 24 1.234 1 95.25 239 GLU A CA 1
ATOM 1751 C C . GLU A 1 239 ? -3.799 24.188 0.983 1 95.25 239 GLU A C 1
ATOM 1753 O O . GLU A 1 239 ? -3.107 23.234 0.59 1 95.25 239 GLU A O 1
ATOM 1758 N N . MET A 1 240 ? -3.301 25.344 1.216 1 96.62 240 MET A N 1
ATOM 1759 C CA . MET A 1 240 ? -1.89 25.578 0.922 1 96.62 240 MET A CA 1
ATOM 1760 C C . MET A 1 240 ? -0.999 24.953 1.987 1 96.62 240 MET A C 1
ATOM 1762 O O . MET A 1 240 ? 0.117 24.516 1.693 1 96.62 240 MET A O 1
ATOM 1766 N N . MET A 1 241 ? -1.481 24.906 3.215 1 97.69 241 MET A N 1
ATOM 1767 C CA . MET A 1 241 ? -0.72 24.156 4.211 1 97.69 241 MET A CA 1
ATOM 1768 C C . MET A 1 241 ? -0.565 22.688 3.793 1 97.69 241 MET A C 1
ATOM 1770 O O . MET A 1 241 ? 0.507 22.109 3.955 1 97.69 241 MET A O 1
ATOM 1774 N N . LEU A 1 242 ? -1.653 22.125 3.266 1 96.81 242 LEU A N 1
ATOM 1775 C CA . LEU A 1 242 ? -1.582 20.766 2.734 1 96.81 242 LEU A CA 1
ATOM 1776 C C . LEU A 1 242 ? -0.519 20.656 1.646 1 96.81 242 LEU A C 1
ATOM 1778 O O . LEU A 1 242 ? 0.29 19.734 1.647 1 96.81 242 LEU A O 1
ATOM 1782 N N . VAL A 1 243 ? -0.472 21.594 0.72 1 98.12 243 VAL A N 1
ATOM 1783 C CA . VAL A 1 243 ? 0.436 21.594 -0.422 1 98.12 243 VAL A CA 1
ATOM 1784 C C . VAL A 1 243 ? 1.88 21.703 0.064 1 98.12 243 VAL A C 1
ATOM 1786 O O . VAL A 1 243 ? 2.736 20.906 -0.326 1 98.12 243 VAL A O 1
ATOM 1789 N N . TYR A 1 244 ? 2.107 22.625 0.944 1 98.38 244 TYR A N 1
ATOM 1790 C CA . TYR A 1 244 ? 3.479 22.906 1.349 1 98.38 244 TYR A CA 1
ATOM 1791 C C . TYR A 1 244 ? 4.031 21.797 2.227 1 98.38 244 TYR A C 1
ATOM 1793 O O . TYR A 1 244 ? 5.191 21.406 2.082 1 98.38 244 TYR A O 1
ATOM 1801 N N . GLN A 1 245 ? 3.252 21.312 3.18 1 98.25 245 GLN A N 1
ATOM 1802 C CA . GLN A 1 245 ? 3.748 20.188 3.965 1 98.25 245 GLN A CA 1
ATOM 1803 C C . GLN A 1 245 ? 3.961 18.953 3.09 1 98.25 245 GLN A C 1
ATOM 1805 O O . GLN A 1 245 ? 4.91 18.188 3.299 1 98.25 245 GLN A O 1
ATOM 1810 N N . GLY A 1 246 ? 3.102 18.719 2.111 1 98.56 246 GLY A N 1
ATOM 1811 C CA . GLY A 1 246 ? 3.262 17.625 1.169 1 98.56 246 GLY A CA 1
ATOM 1812 C C . GLY A 1 246 ? 4.5 17.766 0.304 1 98.56 246 GLY A C 1
ATOM 1813 O O . GLY A 1 246 ? 5.18 16.766 0.024 1 98.56 246 GLY A O 1
ATOM 1814 N N . ALA A 1 247 ? 4.746 18.953 -0.152 1 98.69 247 ALA A N 1
ATOM 1815 C CA . ALA A 1 247 ? 5.938 19.234 -0.949 1 98.69 247 ALA A CA 1
ATOM 1816 C C . ALA A 1 247 ? 7.207 18.891 -0.17 1 98.69 247 ALA A C 1
ATOM 1818 O O . ALA A 1 247 ? 8.156 18.344 -0.727 1 98.69 247 ALA A O 1
ATOM 1819 N N . GLU A 1 248 ? 7.199 19.266 1.067 1 98.5 248 GLU A N 1
ATOM 1820 C CA . GLU A 1 248 ? 8.352 18.953 1.909 1 98.5 248 GLU A CA 1
ATOM 1821 C C . GLU A 1 248 ? 8.508 17.438 2.088 1 98.5 248 GLU A C 1
ATOM 1823 O O . GLU A 1 248 ? 9.625 16.922 2.061 1 98.5 248 GLU A O 1
ATOM 1828 N N . ALA A 1 249 ? 7.43 16.75 2.357 1 98.81 249 ALA A N 1
ATOM 1829 C CA . ALA A 1 249 ? 7.465 15.289 2.453 1 98.81 249 ALA A CA 1
ATOM 1830 C C . ALA A 1 249 ? 8.008 14.664 1.17 1 98.81 249 ALA A C 1
ATOM 1832 O O . ALA A 1 249 ? 8.844 13.758 1.216 1 98.81 249 ALA A O 1
ATOM 1833 N N . PHE A 1 250 ? 7.512 15.195 -0.012 1 98.88 250 PHE A N 1
ATOM 1834 C CA . PHE A 1 250 ? 7.965 14.758 -1.326 1 98.88 250 PHE A CA 1
ATOM 1835 C C . PHE A 1 250 ? 9.484 14.859 -1.441 1 98.88 250 PHE A C 1
ATOM 1837 O O . PHE A 1 250 ? 10.141 13.922 -1.891 1 98.88 250 PHE A O 1
ATOM 1844 N N . LYS A 1 251 ? 9.977 15.961 -1.039 1 98.5 251 LYS A N 1
ATOM 1845 C CA . LYS A 1 251 ? 11.422 16.203 -1.086 1 98.5 251 LYS A CA 1
ATOM 1846 C C . LYS A 1 251 ? 12.164 15.234 -0.169 1 98.5 251 LYS A C 1
ATOM 1848 O O . LYS A 1 251 ? 13.227 14.719 -0.531 1 98.5 251 LYS A O 1
ATOM 1853 N N . ILE A 1 252 ? 11.703 15 1.007 1 98.56 252 ILE A N 1
ATOM 1854 C CA . ILE A 1 252 ? 12.297 14.086 1.972 1 98.56 252 ILE A CA 1
ATOM 1855 C C . ILE A 1 252 ? 12.398 12.688 1.365 1 98.56 252 ILE A C 1
ATOM 1857 O O . ILE A 1 252 ? 13.438 12.031 1.455 1 98.56 252 ILE A O 1
ATOM 1861 N N . TRP A 1 253 ? 11.375 12.203 0.688 1 98.69 253 TRP A N 1
ATOM 1862 C CA . TRP A 1 253 ? 11.289 10.852 0.162 1 98.69 253 TRP A CA 1
ATOM 1863 C C . TRP A 1 253 ? 12.148 10.695 -1.087 1 98.69 253 TRP A C 1
ATOM 1865 O O . TRP A 1 253 ? 12.805 9.664 -1.277 1 98.69 253 TRP A O 1
ATOM 1875 N N . THR A 1 254 ? 12.148 11.734 -2 1 98.12 254 THR A N 1
ATOM 1876 C CA . THR A 1 254 ? 12.641 11.516 -3.355 1 98.12 254 THR A CA 1
ATOM 1877 C C . THR A 1 254 ? 13.977 12.227 -3.562 1 98.12 254 THR A C 1
ATOM 1879 O O . THR A 1 254 ? 14.719 11.906 -4.496 1 98.12 254 THR A O 1
ATOM 1882 N N . GLY A 1 255 ? 14.18 13.281 -2.779 1 97.81 255 GLY A N 1
ATOM 1883 C CA . GLY A 1 255 ? 15.352 14.117 -2.98 1 97.81 255 GLY A CA 1
ATOM 1884 C C . GLY A 1 255 ? 15.219 15.062 -4.16 1 97.81 255 GLY A C 1
ATOM 1885 O O . GLY A 1 255 ? 16.172 15.773 -4.496 1 97.81 255 GLY A O 1
ATOM 1886 N N . VAL A 1 256 ? 14.078 15.094 -4.75 1 98 256 VAL A N 1
ATOM 1887 C CA . VAL A 1 256 ? 13.812 15.898 -5.938 1 98 256 VAL A CA 1
ATOM 1888 C C . VAL A 1 256 ? 13.008 17.141 -5.555 1 98 256 VAL A C 1
ATOM 1890 O O . VAL A 1 256 ? 12.172 17.094 -4.645 1 98 256 VAL A O 1
ATOM 1893 N N . GLU A 1 257 ? 13.25 18.25 -6.223 1 98.19 257 GLU A N 1
ATOM 1894 C CA . GLU A 1 257 ? 12.469 19.469 -5.98 1 98.19 257 GLU A CA 1
ATOM 1895 C C . GLU A 1 257 ? 11.016 19.281 -6.395 1 98.19 257 GLU A C 1
ATOM 1897 O O . GLU A 1 257 ? 10.727 18.938 -7.543 1 98.19 257 GLU A O 1
ATOM 1902 N N . PRO A 1 258 ? 10.094 19.5 -5.508 1 98.19 258 PRO A N 1
ATOM 1903 C CA . PRO A 1 258 ? 8.68 19.281 -5.824 1 98.19 258 PRO A CA 1
ATOM 1904 C C . PRO A 1 258 ? 8.117 20.328 -6.777 1 98.19 258 PRO A C 1
ATOM 1906 O O . PRO A 1 258 ? 8.469 21.5 -6.684 1 98.19 258 PRO A O 1
ATOM 1909 N N . PRO A 1 259 ? 7.309 19.953 -7.695 1 98.62 259 PRO A N 1
ATOM 1910 C CA . PRO A 1 259 ? 6.582 20.906 -8.531 1 98.62 259 PRO A CA 1
ATOM 1911 C C . PRO A 1 259 ? 5.363 21.5 -7.828 1 98.62 259 PRO A C 1
ATOM 1913 O O . PRO A 1 259 ? 4.23 21.109 -8.117 1 98.62 259 PRO A O 1
ATOM 1916 N N . ILE A 1 260 ? 5.512 22.531 -7.086 1 98.19 260 ILE A N 1
ATOM 1917 C CA . ILE A 1 260 ? 4.535 23.062 -6.145 1 98.19 260 ILE A CA 1
ATOM 1918 C C . ILE A 1 260 ? 3.295 23.547 -6.902 1 98.19 260 ILE A C 1
ATOM 1920 O O . ILE A 1 260 ? 2.166 23.328 -6.453 1 98.19 260 ILE A O 1
ATOM 1924 N N . GLU A 1 261 ? 3.494 24.188 -8.008 1 98.19 261 GLU A N 1
ATOM 1925 C CA . GLU A 1 261 ? 2.361 24.703 -8.758 1 98.19 261 GLU A CA 1
ATOM 1926 C C . GLU A 1 261 ? 1.456 23.578 -9.25 1 98.19 261 GLU A C 1
ATOM 1928 O O . GLU A 1 261 ? 0.231 23.719 -9.25 1 98.19 261 GLU A O 1
ATOM 1933 N N . VAL A 1 262 ? 2.068 22.484 -9.703 1 98.5 262 VAL A N 1
ATOM 1934 C CA . VAL A 1 262 ? 1.317 21.312 -10.148 1 98.5 262 VAL A CA 1
ATOM 1935 C C . VAL A 1 262 ? 0.554 20.703 -8.977 1 98.5 262 VAL A C 1
ATOM 1937 O O . VAL A 1 262 ? -0.606 20.312 -9.117 1 98.5 262 VAL A O 1
ATOM 1940 N N . MET A 1 263 ? 1.212 20.641 -7.855 1 98.5 263 MET A N 1
ATOM 1941 C CA . MET A 1 263 ? 0.6 20.109 -6.641 1 98.5 263 MET A CA 1
ATOM 1942 C C . MET A 1 263 ? -0.583 20.969 -6.207 1 98.5 263 MET A C 1
ATOM 1944 O O . MET A 1 263 ? -1.656 20.453 -5.898 1 98.5 263 MET A O 1
ATOM 1948 N N . LYS A 1 264 ? -0.393 22.25 -6.223 1 97.5 264 LYS A N 1
ATOM 1949 C CA . LYS A 1 264 ? -1.445 23.203 -5.867 1 97.5 264 LYS A CA 1
ATOM 1950 C C . LYS A 1 264 ? -2.662 23.031 -6.773 1 97.5 264 LYS A C 1
ATOM 1952 O O . LYS A 1 264 ? -3.795 22.953 -6.293 1 97.5 264 LYS A O 1
ATOM 1957 N N . LYS A 1 265 ? -2.447 23.016 -8.039 1 98 265 LYS A N 1
ATOM 1958 C CA . LYS A 1 265 ? -3.525 22.875 -9.008 1 98 265 LYS A CA 1
ATOM 1959 C C . LYS A 1 265 ? -4.32 21.594 -8.781 1 98 265 LYS A C 1
ATOM 1961 O O . LYS A 1 265 ? -5.551 21.594 -8.828 1 98 265 LYS A O 1
ATOM 1966 N N . ALA A 1 266 ? -3.584 20.5 -8.555 1 97.69 266 ALA A N 1
ATOM 1967 C CA . ALA A 1 266 ? -4.23 19.219 -8.336 1 97.69 266 ALA A CA 1
ATOM 1968 C C . ALA A 1 266 ? -5.145 19.25 -7.117 1 97.69 266 ALA A C 1
ATOM 1970 O O . ALA A 1 266 ? -6.254 18.719 -7.145 1 97.69 266 ALA A O 1
ATOM 1971 N N . VAL A 1 267 ? -4.66 19.906 -6.047 1 96.38 267 VAL A N 1
ATOM 1972 C CA . VAL A 1 267 ? -5.438 20 -4.816 1 96.38 267 VAL A CA 1
ATOM 1973 C C . VAL A 1 267 ? -6.684 20.844 -5.062 1 96.38 267 VAL A C 1
ATOM 1975 O O . VAL A 1 267 ? -7.789 20.469 -4.664 1 96.38 267 VAL A O 1
ATOM 1978 N N . LEU A 1 268 ? -6.562 21.906 -5.715 1 94.06 268 LEU A N 1
ATOM 1979 C CA . LEU A 1 268 ? -7.656 22.844 -5.926 1 94.06 268 LEU A CA 1
ATOM 1980 C C . LEU A 1 268 ? -8.703 22.266 -6.863 1 94.06 268 LEU A C 1
ATOM 1982 O O . LEU A 1 268 ? -9.898 22.516 -6.703 1 94.06 268 LEU A O 1
ATOM 1986 N N . GLU A 1 269 ? -8.273 21.516 -7.859 1 91.06 269 GLU A N 1
ATOM 1987 C CA . GLU A 1 269 ? -9.188 20.891 -8.82 1 91.06 269 GLU A CA 1
ATOM 1988 C C . GLU A 1 269 ? -10.039 19.812 -8.164 1 91.06 269 GLU A C 1
ATOM 1990 O O . GLU A 1 269 ? -11.109 19.469 -8.672 1 91.06 269 GLU A O 1
ATOM 1995 N N . GLY A 1 270 ? -9.555 19.297 -7.164 1 80.56 270 GLY A N 1
ATOM 1996 C CA . GLY A 1 270 ? -10.289 18.25 -6.469 1 80.56 270 GLY A CA 1
ATOM 1997 C C . GLY A 1 270 ? -11.445 18.781 -5.641 1 80.56 270 GLY A C 1
ATOM 1998 O O . GLY A 1 270 ? -12.242 18 -5.113 1 80.56 270 GLY A O 1
ATOM 1999 N N . PHE A 1 271 ? -11.547 20.094 -5.512 1 74.75 271 PHE A N 1
ATOM 2000 C CA . PHE A 1 271 ? -12.672 20.703 -4.809 1 74.75 271 PHE A CA 1
ATOM 2001 C C . PHE A 1 271 ? -13.812 21 -5.773 1 74.75 271 PHE A C 1
ATOM 2003 O O . PHE A 1 271 ? -13.586 21.391 -6.914 1 74.75 271 PHE A O 1
ATOM 2010 N N . MET B 1 1 ? -13.227 5.281 -2.434 1 79.38 1 MET B N 1
ATOM 2011 C CA . MET B 1 1 ? -11.844 5.02 -2.043 1 79.38 1 MET B CA 1
ATOM 2012 C C . MET B 1 1 ? -11.266 3.861 -2.848 1 79.38 1 MET B C 1
ATOM 2014 O O . MET B 1 1 ? -11.969 2.902 -3.162 1 79.38 1 MET B O 1
ATOM 2018 N N . ASN B 1 2 ? -10.086 4.039 -3.291 1 93.06 2 ASN B N 1
ATOM 2019 C CA . ASN B 1 2 ? -9.383 3.043 -4.09 1 93.06 2 ASN B CA 1
ATOM 2020 C C . ASN B 1 2 ? -8.883 1.885 -3.232 1 93.06 2 ASN B C 1
ATOM 2022 O O . ASN B 1 2 ? -8.219 2.1 -2.219 1 93.06 2 ASN B O 1
ATOM 2026 N N . THR B 1 3 ? -9.359 0.694 -3.506 1 97.44 3 THR B N 1
ATOM 2027 C CA . THR B 1 3 ? -8.867 -0.487 -2.807 1 97.44 3 THR B CA 1
ATOM 2028 C C . THR B 1 3 ? -7.621 -1.038 -3.488 1 97.44 3 THR B C 1
ATOM 2030 O O . THR B 1 3 ? -7.609 -1.242 -4.703 1 97.44 3 THR B O 1
ATOM 2033 N N . VAL B 1 4 ? -6.578 -1.265 -2.725 1 98.62 4 VAL B N 1
ATOM 2034 C CA . VAL B 1 4 ? -5.316 -1.724 -3.291 1 98.62 4 VAL B CA 1
ATOM 2035 C C . VAL B 1 4 ? -5.211 -3.242 -3.158 1 98.62 4 VAL B C 1
ATOM 2037 O O . VAL B 1 4 ? -5.59 -3.809 -2.131 1 98.62 4 VAL B O 1
ATOM 2040 N N . PHE B 1 5 ? -4.812 -3.904 -4.176 1 98.81 5 PHE B N 1
ATOM 2041 C CA . PHE B 1 5 ? -4.406 -5.301 -4.246 1 98.81 5 PHE B CA 1
ATOM 2042 C C . PHE B 1 5 ? -2.949 -5.418 -4.68 1 98.81 5 PHE B C 1
ATOM 2044 O O . PHE B 1 5 ? -2.322 -4.422 -5.043 1 98.81 5 PHE B O 1
ATOM 2051 N N . GLY B 1 6 ? -2.42 -6.664 -4.598 1 98.62 6 GLY B N 1
ATOM 2052 C CA . GLY B 1 6 ? -1.043 -6.75 -5.059 1 98.62 6 GLY B CA 1
ATOM 2053 C C . GLY B 1 6 ? -0.525 -8.172 -5.129 1 98.62 6 GLY B C 1
ATOM 2054 O O . GLY B 1 6 ? -1.275 -9.125 -4.898 1 98.62 6 GLY B O 1
ATOM 2055 N N . VAL B 1 7 ? 0.709 -8.281 -5.527 1 98.75 7 VAL B N 1
ATOM 2056 C CA . VAL B 1 7 ? 1.452 -9.539 -5.539 1 98.75 7 VAL B CA 1
ATOM 2057 C C . VAL B 1 7 ? 2.787 -9.359 -4.82 1 98.75 7 VAL B C 1
ATOM 2059 O O . VAL B 1 7 ? 3.465 -8.344 -5.008 1 98.75 7 VAL B O 1
ATOM 2062 N N . PHE B 1 8 ? 3.031 -10.312 -3.91 1 98.69 8 PHE B N 1
ATOM 2063 C CA . PHE B 1 8 ? 4.305 -10.375 -3.203 1 98.69 8 PHE B CA 1
ATOM 2064 C C . PHE B 1 8 ? 5.211 -11.438 -3.805 1 98.69 8 PHE B C 1
ATOM 2066 O O . PHE B 1 8 ? 4.75 -12.531 -4.137 1 98.69 8 PHE B O 1
ATOM 2073 N N . GLY B 1 9 ? 6.414 -11.148 -3.969 1 96.81 9 GLY B N 1
ATOM 2074 C CA . GLY B 1 9 ? 7.418 -12.094 -4.43 1 96.81 9 GLY B CA 1
ATOM 2075 C C . GLY B 1 9 ? 8.82 -11.508 -4.465 1 96.81 9 GLY B C 1
ATOM 2076 O O . GLY B 1 9 ? 9 -10.32 -4.199 1 96.81 9 GLY B O 1
ATOM 2077 N N . ASP B 1 10 ? 9.727 -12.32 -4.738 1 93.88 10 ASP B N 1
ATOM 2078 C CA . ASP B 1 10 ? 11.125 -11.914 -4.855 1 93.88 10 ASP B CA 1
ATOM 2079 C C . ASP B 1 10 ? 11.914 -12.883 -5.73 1 93.88 10 ASP B C 1
ATOM 2081 O O . ASP B 1 10 ? 12.273 -13.977 -5.281 1 93.88 10 ASP B O 1
ATOM 2085 N N . PRO B 1 11 ? 12.227 -12.523 -6.988 1 89.75 11 PRO B N 1
ATOM 2086 C CA . PRO B 1 11 ? 12 -11.25 -7.672 1 89.75 11 PRO B CA 1
ATOM 2087 C C . PRO B 1 11 ? 10.539 -11.062 -8.086 1 89.75 11 PRO B C 1
ATOM 2089 O O . PRO B 1 11 ? 9.758 -12.023 -8.078 1 89.75 11 PRO B O 1
ATOM 2092 N N . ILE B 1 12 ? 10.172 -9.75 -8.391 1 92.88 12 ILE B N 1
ATOM 2093 C CA . ILE B 1 12 ? 8.758 -9.508 -8.664 1 92.88 12 ILE B CA 1
ATOM 2094 C C . ILE B 1 12 ? 8.609 -8.516 -9.812 1 92.88 12 ILE B C 1
ATOM 2096 O O . ILE B 1 12 ? 7.523 -8.352 -10.367 1 92.88 12 ILE B O 1
ATOM 2100 N N . ALA B 1 13 ? 9.641 -7.895 -10.25 1 85.69 13 ALA B N 1
ATOM 2101 C CA . ALA B 1 13 ? 9.617 -6.762 -11.172 1 85.69 13 ALA B CA 1
ATOM 2102 C C . ALA B 1 13 ? 8.984 -7.152 -12.508 1 85.69 13 ALA B C 1
ATOM 2104 O O . ALA B 1 13 ? 8.359 -6.32 -13.172 1 85.69 13 ALA B O 1
ATOM 2105 N N . HIS B 1 14 ? 8.977 -8.359 -12.867 1 82.81 14 HIS B N 1
ATOM 2106 C CA . HIS B 1 14 ? 8.562 -8.781 -14.203 1 82.81 14 HIS B CA 1
ATOM 2107 C C . HIS B 1 14 ? 7.172 -9.414 -14.172 1 82.81 14 HIS B C 1
ATOM 2109 O O . HIS B 1 14 ? 6.723 -9.977 -15.172 1 82.81 14 HIS B O 1
ATOM 2115 N N . SER B 1 15 ? 6.566 -9.305 -13.086 1 91.31 15 SER B N 1
ATOM 2116 C CA . SER B 1 15 ? 5.242 -9.906 -12.984 1 91.31 15 SER B CA 1
ATOM 2117 C C . SER B 1 15 ? 4.25 -9.227 -13.914 1 91.31 15 SER B C 1
ATOM 2119 O O . SER B 1 15 ? 4.238 -7.996 -14.023 1 91.31 15 SER B O 1
ATOM 2121 N N . LYS B 1 16 ? 3.377 -9.984 -14.523 1 94.06 16 LYS B N 1
ATOM 2122 C CA . LYS B 1 16 ? 2.35 -9.445 -15.414 1 94.06 16 LYS B CA 1
ATOM 2123 C C . LYS B 1 16 ? 1.003 -9.352 -14.703 1 94.06 16 LYS B C 1
ATOM 2125 O O . LYS B 1 16 ? 0.026 -8.859 -15.273 1 94.06 16 LYS B O 1
ATOM 2130 N N . SER B 1 17 ? 0.994 -9.703 -13.453 1 96.81 17 SER B N 1
ATOM 2131 C CA . SER B 1 17 ? -0.24 -9.703 -12.68 1 96.81 17 SER B CA 1
ATOM 2132 C C . SER B 1 17 ? -0.831 -8.297 -12.57 1 96.81 17 SER B C 1
ATOM 2134 O O . SER B 1 17 ? -2.047 -8.125 -12.68 1 96.81 17 SER B O 1
ATOM 2136 N N . PRO B 1 18 ? 0.022 -7.262 -12.375 1 97.62 18 PRO B N 1
ATOM 2137 C CA . PRO B 1 18 ? -0.551 -5.914 -12.289 1 97.62 18 PRO B CA 1
ATOM 2138 C C . PRO B 1 18 ? -1.294 -5.508 -13.555 1 97.62 18 PRO B C 1
ATOM 2140 O O . PRO B 1 18 ? -2.402 -4.977 -13.484 1 97.62 18 PRO B O 1
ATOM 2143 N N . ASP B 1 19 ? -0.693 -5.785 -14.734 1 96.69 19 ASP B N 1
ATOM 2144 C CA . ASP B 1 19 ? -1.368 -5.473 -15.992 1 96.69 19 ASP B CA 1
ATOM 2145 C C . ASP B 1 19 ? -2.707 -6.199 -16.094 1 96.69 19 ASP B C 1
ATOM 2147 O O . ASP B 1 19 ? -3.717 -5.598 -16.469 1 96.69 19 ASP B O 1
ATOM 2151 N N . MET B 1 20 ? -2.684 -7.391 -15.719 1 97.94 20 MET B N 1
ATOM 2152 C CA . MET B 1 20 ? -3.844 -8.273 -15.82 1 97.94 20 MET B CA 1
ATOM 2153 C C . MET B 1 20 ? -4.977 -7.785 -14.922 1 97.94 20 MET B C 1
ATOM 2155 O O . MET B 1 20 ? -6.086 -7.539 -15.391 1 97.94 20 MET B O 1
ATOM 2159 N N . HIS B 1 21 ? -4.73 -7.605 -13.664 1 98.69 21 HIS B N 1
ATOM 2160 C CA . HIS B 1 21 ? -5.762 -7.254 -12.695 1 98.69 21 HIS B CA 1
ATOM 2161 C C . HIS B 1 21 ? -6.238 -5.82 -12.891 1 98.69 21 HIS B C 1
ATOM 2163 O O . HIS B 1 21 ? -7.434 -5.535 -12.766 1 98.69 21 HIS B O 1
ATOM 2169 N N . ASN B 1 22 ? -5.355 -4.887 -13.18 1 98.25 22 ASN B N 1
ATOM 2170 C CA . ASN B 1 22 ? -5.77 -3.506 -13.406 1 98.25 22 ASN B CA 1
ATOM 2171 C C . ASN B 1 22 ? -6.648 -3.385 -14.648 1 98.25 22 ASN B C 1
ATOM 2173 O O . ASN B 1 22 ? -7.57 -2.566 -14.688 1 98.25 22 ASN B O 1
ATOM 2177 N N . ALA B 1 23 ? -6.316 -4.172 -15.727 1 98.5 23 ALA B N 1
ATOM 2178 C CA . ALA B 1 23 ? -7.188 -4.203 -16.891 1 98.5 23 ALA B CA 1
ATOM 2179 C C . ALA B 1 23 ? -8.586 -4.68 -16.516 1 98.5 23 ALA B C 1
ATOM 2181 O O . ALA B 1 23 ? -9.586 -4.121 -16.984 1 98.5 23 ALA B O 1
ATOM 2182 N N . ALA B 1 24 ? -8.656 -5.707 -15.695 1 98.75 24 ALA B N 1
ATOM 2183 C CA . ALA B 1 24 ? -9.945 -6.234 -15.258 1 98.75 24 ALA B CA 1
ATOM 2184 C C . ALA B 1 24 ? -10.719 -5.188 -14.453 1 98.75 24 ALA B C 1
ATOM 2186 O O . ALA B 1 24 ? -11.914 -4.984 -14.68 1 98.75 24 ALA B O 1
ATOM 2187 N N . PHE B 1 25 ? -10.031 -4.512 -13.492 1 98.69 25 PHE B N 1
ATOM 2188 C CA . PHE B 1 25 ? -10.672 -3.479 -12.688 1 98.69 25 PHE B CA 1
ATOM 2189 C C . PHE B 1 25 ? -11.219 -2.367 -13.57 1 98.69 25 PHE B C 1
ATOM 2191 O O . PHE B 1 25 ? -12.352 -1.912 -13.375 1 98.69 25 PHE B O 1
ATOM 2198 N N . ARG B 1 26 ? -10.414 -1.931 -14.523 1 98.31 26 ARG B N 1
ATOM 2199 C CA . ARG B 1 26 ? -10.836 -0.875 -15.445 1 98.31 26 ARG B CA 1
ATOM 2200 C C . ARG B 1 26 ? -12.062 -1.304 -16.25 1 98.31 26 ARG B C 1
ATOM 2202 O O . ARG B 1 26 ? -13.016 -0.539 -16.391 1 98.31 26 ARG B O 1
ATOM 2209 N N . GLU B 1 27 ? -11.984 -2.49 -16.766 1 98.62 27 GLU B N 1
ATOM 2210 C CA . GLU B 1 27 ? -13.07 -3.021 -17.594 1 98.62 27 GLU B CA 1
ATOM 2211 C C . GLU B 1 27 ? -14.383 -3.037 -16.812 1 98.62 27 GLU B C 1
ATOM 2213 O O . GLU B 1 27 ? -15.445 -2.76 -17.375 1 98.62 27 GLU B O 1
ATOM 2218 N N . LEU B 1 28 ? -14.328 -3.312 -15.578 1 98.62 28 LEU B N 1
ATOM 2219 C CA . LEU B 1 28 ? -15.523 -3.502 -14.773 1 98.62 28 LEU B CA 1
ATOM 2220 C C . LEU B 1 28 ? -15.883 -2.229 -14.016 1 98.62 28 LEU B C 1
ATOM 2222 O O . LEU B 1 28 ? -16.828 -2.211 -13.227 1 98.62 28 LEU B O 1
ATOM 2226 N N . GLY B 1 29 ? -15.125 -1.172 -14.148 1 98.12 29 GLY B N 1
ATOM 2227 C CA . GLY B 1 29 ? -15.391 0.098 -13.484 1 98.12 29 GLY B CA 1
ATOM 2228 C C . GLY B 1 29 ? -15.195 0.043 -11.984 1 98.12 29 GLY B C 1
ATOM 2229 O O . GLY B 1 29 ? -15.922 0.701 -11.234 1 98.12 29 GLY B O 1
ATOM 2230 N N . MET B 1 30 ? -14.297 -0.815 -11.547 1 98 30 MET B N 1
ATOM 2231 C CA . MET B 1 30 ? -14.039 -0.958 -10.117 1 98 30 MET B CA 1
ATOM 2232 C C . MET B 1 30 ? -12.953 0.011 -9.664 1 98 30 MET B C 1
ATOM 2234 O O . MET B 1 30 ? -11.945 0.189 -10.352 1 98 30 MET B O 1
ATOM 2238 N N . ASN B 1 31 ? -13.109 0.673 -8.555 1 97 31 ASN B N 1
ATOM 2239 C CA . ASN B 1 31 ? -12.109 1.554 -7.965 1 97 31 ASN B CA 1
ATOM 2240 C C . ASN B 1 31 ? -11.055 0.766 -7.191 1 97 31 ASN B C 1
ATOM 2242 O O . ASN B 1 31 ? -10.977 0.866 -5.965 1 97 31 ASN B O 1
ATOM 2246 N N . CYS B 1 32 ? -10.273 0.012 -7.918 1 98.25 32 CYS B N 1
ATOM 2247 C CA . CYS B 1 32 ? -9.234 -0.862 -7.379 1 98.25 32 CYS B CA 1
ATOM 2248 C C . CYS B 1 32 ? -7.934 -0.704 -8.156 1 98.25 32 CYS B C 1
ATOM 2250 O O . CYS B 1 32 ? -7.941 -0.267 -9.312 1 98.25 32 CYS B O 1
ATOM 2252 N N . THR B 1 33 ? -6.871 -0.934 -7.516 1 98.06 33 THR B N 1
ATOM 2253 C CA . THR B 1 33 ? -5.559 -0.932 -8.156 1 98.06 33 THR B CA 1
ATOM 2254 C C . THR B 1 33 ? -4.727 -2.123 -7.688 1 98.06 33 THR B C 1
ATOM 2256 O O . THR B 1 33 ? -4.922 -2.627 -6.578 1 98.06 33 THR B O 1
ATOM 2259 N N . TYR B 1 34 ? -3.895 -2.602 -8.547 1 98.5 34 TYR B N 1
ATOM 2260 C CA . TYR B 1 34 ? -3.049 -3.762 -8.289 1 98.5 34 TYR B CA 1
ATOM 2261 C C . TYR B 1 34 ? -1.58 -3.43 -8.531 1 98.5 34 TYR B C 1
ATOM 2263 O O . TYR B 1 34 ? -1.222 -2.887 -9.578 1 98.5 34 TYR B O 1
ATOM 2271 N N . HIS B 1 35 ? -0.739 -3.725 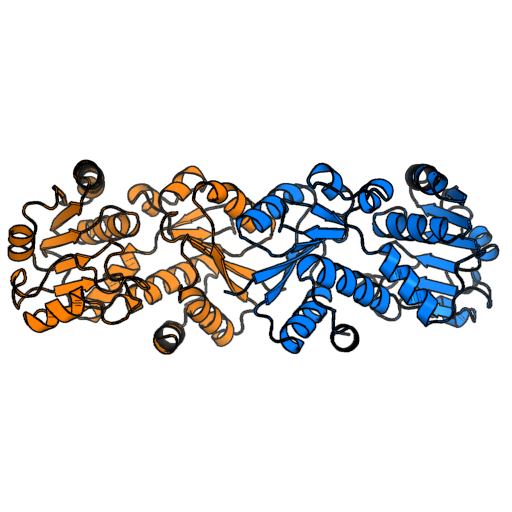-7.492 1 98.25 35 HIS B N 1
ATOM 2272 C CA . HIS B 1 35 ? 0.687 -3.434 -7.594 1 98.25 35 HIS B CA 1
ATOM 2273 C C . HIS B 1 35 ? 1.524 -4.68 -7.312 1 98.25 35 HIS B C 1
ATOM 2275 O O . HIS B 1 35 ? 1.027 -5.648 -6.738 1 98.25 35 HIS B O 1
ATOM 2281 N N . ALA B 1 36 ? 2.777 -4.648 -7.789 1 98.19 36 ALA B N 1
ATOM 2282 C CA . ALA B 1 36 ? 3.777 -5.641 -7.402 1 98.19 36 ALA B CA 1
ATOM 2283 C C . ALA B 1 36 ? 4.676 -5.109 -6.293 1 98.19 36 ALA B C 1
ATOM 2285 O O . ALA B 1 36 ? 5.121 -3.957 -6.34 1 98.19 36 ALA B O 1
ATOM 2286 N N . PHE B 1 37 ? 4.879 -5.891 -5.285 1 98.44 37 PHE B N 1
ATOM 2287 C CA . PHE B 1 37 ? 5.73 -5.539 -4.152 1 98.44 37 PHE B CA 1
ATOM 2288 C C . PHE B 1 37 ? 6.828 -6.578 -3.961 1 98.44 37 PHE B C 1
ATOM 2290 O O . PHE B 1 37 ? 6.547 -7.77 -3.818 1 98.44 37 PHE B O 1
ATOM 2297 N N . ARG B 1 38 ? 8.094 -6.148 -3.943 1 97.75 38 ARG B N 1
ATOM 2298 C CA . ARG B 1 38 ? 9.172 -7.078 -3.631 1 97.75 38 ARG B CA 1
ATOM 2299 C C . ARG B 1 38 ? 9.227 -7.371 -2.135 1 97.75 38 ARG B C 1
ATOM 2301 O O . ARG B 1 38 ? 9.539 -6.484 -1.335 1 97.75 38 ARG B O 1
ATOM 2308 N N . VAL B 1 39 ? 8.898 -8.555 -1.755 1 98.44 39 VAL B N 1
ATOM 2309 C CA . VAL B 1 39 ? 8.852 -8.992 -0.364 1 98.44 39 VAL B CA 1
ATOM 2310 C C . VAL B 1 39 ? 9.672 -10.266 -0.194 1 98.44 39 VAL B C 1
ATOM 2312 O O . VAL B 1 39 ? 9.477 -11.242 -0.923 1 98.44 39 VAL B O 1
ATOM 2315 N N . SER B 1 40 ? 10.594 -10.312 0.706 1 97.75 40 SER B N 1
ATOM 2316 C CA . SER B 1 40 ? 11.375 -11.5 1.024 1 97.75 40 SER B CA 1
ATOM 2317 C C . SER B 1 40 ? 10.648 -12.391 2.029 1 97.75 40 SER B C 1
ATOM 2319 O O . SER B 1 40 ? 9.703 -11.953 2.686 1 97.75 40 SER B O 1
ATOM 2321 N N . PRO B 1 41 ? 11.086 -13.648 2.111 1 97.81 41 PRO B N 1
ATOM 2322 C CA . PRO B 1 41 ? 10.453 -14.547 3.074 1 97.81 41 PRO B CA 1
ATOM 2323 C C . PRO B 1 41 ? 10.492 -14.008 4.504 1 97.81 41 PRO B C 1
ATOM 2325 O O . PRO B 1 41 ? 9.516 -14.133 5.242 1 97.81 41 PRO B O 1
ATOM 2328 N N . GLU B 1 42 ? 11.594 -13.383 4.891 1 98 42 GLU B N 1
ATOM 2329 C CA . GLU B 1 42 ? 11.758 -12.891 6.254 1 98 42 GLU B CA 1
ATOM 2330 C C . GLU B 1 42 ? 10.805 -11.734 6.543 1 98 42 GLU B C 1
ATOM 2332 O O . GLU B 1 42 ? 10.469 -11.469 7.699 1 98 42 GLU B O 1
ATOM 2337 N N . ASN B 1 43 ? 10.312 -11.086 5.516 1 98.38 43 ASN B N 1
ATOM 2338 C CA . ASN B 1 43 ? 9.453 -9.914 5.672 1 98.38 43 ASN B CA 1
ATOM 2339 C C . ASN B 1 43 ? 7.992 -10.25 5.395 1 98.38 43 ASN B C 1
ATOM 2341 O O . ASN B 1 43 ? 7.125 -9.375 5.48 1 98.38 43 ASN B O 1
ATOM 2345 N N . LEU B 1 44 ? 7.707 -11.484 5.105 1 98.88 44 LEU B N 1
ATOM 2346 C CA . LEU B 1 44 ? 6.375 -11.859 4.645 1 98.88 44 LEU B CA 1
ATOM 2347 C C . LEU B 1 44 ? 5.328 -11.602 5.719 1 98.88 44 LEU B C 1
ATOM 2349 O O . LEU B 1 44 ? 4.254 -11.07 5.43 1 98.88 44 LEU B O 1
ATOM 2353 N N . LYS B 1 45 ? 5.621 -11.961 6.938 1 98.75 45 LYS B N 1
ATOM 2354 C CA . LYS B 1 45 ? 4.656 -11.781 8.023 1 98.75 45 LYS B CA 1
ATOM 2355 C C . LYS B 1 45 ? 4.281 -10.312 8.18 1 98.75 45 LYS B C 1
ATOM 2357 O O . LYS B 1 45 ? 3.096 -9.969 8.211 1 98.75 45 LYS B O 1
ATOM 2362 N N . ASP B 1 46 ? 5.285 -9.43 8.266 1 98.75 46 ASP B N 1
ATOM 2363 C CA . ASP B 1 46 ? 5.035 -8 8.391 1 98.75 46 ASP B CA 1
ATOM 2364 C C . ASP B 1 46 ? 4.242 -7.477 7.191 1 98.75 46 ASP B C 1
ATOM 2366 O O . ASP B 1 46 ? 3.318 -6.676 7.352 1 98.75 46 ASP B O 1
ATOM 2370 N N . ALA B 1 47 ? 4.598 -7.922 5.992 1 98.88 47 ALA B N 1
ATOM 2371 C CA . ALA B 1 47 ? 3.922 -7.465 4.781 1 98.88 47 ALA B CA 1
ATOM 2372 C C . ALA B 1 47 ? 2.447 -7.852 4.797 1 98.88 47 ALA B C 1
ATOM 2374 O O . ALA B 1 47 ? 1.58 -7.035 4.477 1 98.88 47 ALA B O 1
ATOM 2375 N N . LEU B 1 48 ? 2.164 -9.07 5.188 1 98.94 48 LEU B N 1
ATOM 2376 C CA . LEU B 1 48 ? 0.786 -9.555 5.215 1 98.94 48 LEU B CA 1
ATOM 2377 C C . LEU B 1 48 ? -0.022 -8.828 6.289 1 98.94 48 LEU B C 1
ATOM 2379 O O . LEU B 1 48 ? -1.134 -8.367 6.027 1 98.94 48 LEU B O 1
ATOM 2383 N N . LEU B 1 49 ? 0.513 -8.727 7.465 1 98.81 49 LEU B N 1
ATOM 2384 C CA . LEU B 1 49 ? -0.168 -8.016 8.539 1 98.81 49 LEU B CA 1
ATOM 2385 C C . LEU B 1 49 ? -0.397 -6.555 8.164 1 98.81 49 LEU B C 1
ATOM 2387 O O . LEU B 1 49 ? -1.457 -5.996 8.453 1 98.81 49 LEU B O 1
ATOM 2391 N N . GLY B 1 50 ? 0.618 -5.98 7.574 1 98.81 50 GLY B N 1
ATOM 2392 C CA . GLY B 1 50 ? 0.502 -4.598 7.145 1 98.81 50 GLY B CA 1
ATOM 2393 C C . GLY B 1 50 ? -0.544 -4.391 6.066 1 98.81 50 GLY B C 1
ATOM 2394 O O . GLY B 1 50 ? -1.313 -3.43 6.117 1 98.81 50 GLY B O 1
ATOM 2395 N N . ALA B 1 51 ? -0.518 -5.258 5.043 1 98.88 51 ALA B N 1
ATOM 2396 C CA . ALA B 1 51 ? -1.531 -5.176 3.994 1 98.88 51 ALA B CA 1
ATOM 2397 C C . ALA B 1 51 ? -2.938 -5.223 4.586 1 98.88 51 ALA B C 1
ATOM 2399 O O . ALA B 1 51 ? -3.803 -4.426 4.215 1 98.88 51 ALA B O 1
ATOM 2400 N N . LYS B 1 52 ? -3.154 -6.125 5.512 1 98.75 52 LYS B N 1
ATOM 2401 C CA . LYS B 1 52 ? -4.438 -6.219 6.199 1 98.75 52 LYS B CA 1
ATOM 2402 C C . LYS B 1 52 ? -4.742 -4.934 6.965 1 98.75 52 LYS B C 1
ATOM 2404 O O . LYS B 1 52 ? -5.848 -4.395 6.875 1 98.75 52 LYS B O 1
ATOM 2409 N N . ALA B 1 53 ? -3.777 -4.422 7.684 1 98.62 53 ALA B N 1
ATOM 2410 C CA . ALA B 1 53 ? -3.932 -3.217 8.492 1 98.62 53 ALA B CA 1
ATOM 2411 C C . ALA B 1 53 ? -4.254 -2.004 7.625 1 98.62 53 ALA B C 1
ATOM 2413 O O . ALA B 1 53 ? -4.984 -1.104 8.047 1 98.62 53 ALA B O 1
ATOM 2414 N N . MET B 1 54 ? -3.783 -2.004 6.414 1 98.5 54 MET B N 1
ATOM 2415 C CA . MET B 1 54 ? -3.953 -0.878 5.5 1 98.5 54 MET B CA 1
ATOM 2416 C C . MET B 1 54 ? -5.262 -0.997 4.727 1 98.5 54 MET B C 1
ATOM 2418 O O . MET B 1 54 ? -5.641 -0.082 3.994 1 98.5 54 MET B O 1
ATOM 2422 N N . GLY B 1 55 ? -5.863 -2.191 4.797 1 97.94 55 GLY B N 1
ATOM 2423 C CA . GLY B 1 55 ? -7.148 -2.354 4.137 1 97.94 55 GLY B CA 1
ATOM 2424 C C . GLY B 1 55 ? -7.027 -2.865 2.713 1 97.94 55 GLY B C 1
ATOM 2425 O O . GLY B 1 55 ? -7.898 -2.605 1.879 1 97.94 55 GLY B O 1
ATOM 2426 N N . PHE B 1 56 ? -5.934 -3.568 2.381 1 98.69 56 PHE B N 1
ATOM 2427 C CA . PHE B 1 56 ?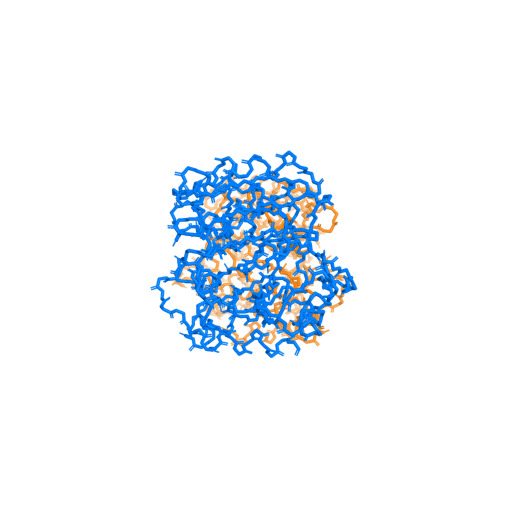 -5.848 -4.234 1.087 1 98.69 56 PHE B CA 1
ATOM 2428 C C . PHE B 1 56 ? -7.035 -5.172 0.882 1 98.69 56 PHE B C 1
ATOM 2430 O O . PHE B 1 56 ? -7.551 -5.746 1.842 1 98.69 56 PHE B O 1
ATOM 2437 N N . GLY B 1 57 ? -7.398 -5.312 -0.364 1 98.5 57 GLY B N 1
ATOM 2438 C CA . GLY B 1 57 ? -8.438 -6.281 -0.67 1 98.5 57 GLY B CA 1
ATOM 2439 C C . GLY B 1 57 ? -7.945 -7.715 -0.658 1 98.5 57 GLY B C 1
ATOM 2440 O O . GLY B 1 57 ? -8.695 -8.633 -0.309 1 98.5 57 GLY B O 1
ATOM 2441 N N . GLY B 1 58 ? -6.773 -7.914 -1.067 1 98.81 58 GLY B N 1
ATOM 2442 C CA . GLY B 1 58 ? -6.109 -9.203 -1.151 1 98.81 58 GLY B CA 1
ATOM 2443 C C . GLY B 1 58 ? -4.75 -9.133 -1.82 1 98.81 58 GLY B C 1
ATOM 2444 O O . GLY B 1 58 ? -4.383 -8.102 -2.391 1 98.81 58 GLY B O 1
ATOM 2445 N N . VAL B 1 59 ? -4.012 -10.281 -1.703 1 98.94 59 VAL B N 1
ATOM 2446 C CA . VAL B 1 59 ? -2.709 -10.312 -2.357 1 98.94 59 VAL B CA 1
ATOM 2447 C C . VAL B 1 59 ? -2.447 -11.711 -2.912 1 98.94 59 VAL B C 1
ATOM 2449 O O . VAL B 1 59 ? -2.951 -12.703 -2.377 1 98.94 59 VAL B O 1
ATOM 2452 N N . ASN B 1 60 ? -1.748 -11.727 -3.979 1 98.81 60 ASN B N 1
ATOM 2453 C CA . ASN B 1 60 ? -1.131 -12.961 -4.449 1 98.81 60 ASN B CA 1
ATOM 2454 C C . ASN B 1 60 ? 0.271 -13.141 -3.877 1 98.81 60 ASN B C 1
ATOM 2456 O O . ASN B 1 60 ? 0.932 -12.164 -3.521 1 98.81 60 ASN B O 1
ATOM 2460 N N . LEU B 1 61 ? 0.656 -14.367 -3.758 1 98.56 61 LEU B N 1
ATOM 2461 C CA . LEU B 1 61 ? 2.008 -14.742 -3.361 1 98.56 61 LEU B CA 1
ATOM 2462 C C . LEU B 1 61 ? 2.678 -15.578 -4.445 1 98.56 61 LEU B C 1
ATOM 2464 O O . LEU B 1 61 ? 2.082 -16.531 -4.957 1 98.56 61 LEU B O 1
ATOM 2468 N N . THR B 1 62 ? 3.809 -15.211 -4.828 1 95.88 62 THR B N 1
ATOM 2469 C CA . THR B 1 62 ? 4.586 -15.992 -5.789 1 95.88 62 THR B CA 1
ATOM 2470 C C . THR B 1 62 ? 5.941 -16.375 -5.199 1 95.88 62 THR B C 1
ATOM 2472 O O . THR B 1 62 ? 6.16 -16.25 -3.992 1 95.88 62 THR B O 1
ATOM 2475 N N . VAL B 1 63 ? 6.758 -17.047 -6.004 1 90.5 63 VAL B N 1
ATOM 2476 C CA . VAL B 1 63 ? 8.062 -17.516 -5.535 1 90.5 63 VAL B CA 1
ATOM 2477 C C . VAL B 1 63 ? 8.797 -16.375 -4.828 1 90.5 63 VAL B C 1
ATOM 2479 O O . VAL B 1 63 ? 8.781 -15.234 -5.297 1 90.5 63 VAL B O 1
ATOM 2482 N N . PRO B 1 64 ? 9.297 -16.734 -3.645 1 94.25 64 PRO B N 1
ATOM 2483 C CA . PRO B 1 64 ? 9.344 -18.016 -2.938 1 94.25 64 PRO B CA 1
ATOM 2484 C C . PRO B 1 64 ? 8.414 -18.062 -1.728 1 94.25 64 PRO B C 1
ATOM 2486 O O . PRO B 1 64 ? 8.727 -18.719 -0.728 1 94.25 64 PRO B O 1
ATOM 2489 N N . LEU B 1 65 ? 7.316 -17.453 -1.762 1 97.88 65 LEU B N 1
ATOM 2490 C CA . LEU B 1 65 ? 6.602 -17.109 -0.538 1 97.88 65 LEU B CA 1
ATOM 2491 C C . LEU B 1 65 ? 5.465 -18.094 -0.277 1 97.88 65 LEU B C 1
ATOM 2493 O O . LEU B 1 65 ? 4.906 -18.125 0.822 1 97.88 65 LEU B O 1
ATOM 2497 N N . LYS B 1 66 ? 5.117 -18.922 -1.158 1 97.56 66 LYS B N 1
ATOM 2498 C CA . LYS B 1 66 ? 3.857 -19.656 -1.132 1 97.56 66 LYS B CA 1
ATOM 2499 C C . LYS B 1 66 ? 3.809 -20.625 0.053 1 97.56 66 LYS B C 1
ATOM 2501 O O . LYS B 1 66 ? 2.777 -20.75 0.719 1 97.56 66 LYS B O 1
ATOM 2506 N N . GLN B 1 67 ? 4.828 -21.266 0.289 1 96.44 67 GLN B N 1
ATOM 2507 C CA . GLN B 1 67 ? 4.852 -22.219 1.395 1 96.44 67 GLN B CA 1
ATOM 2508 C C . GLN B 1 67 ? 4.977 -21.516 2.736 1 96.44 67 GLN B C 1
ATOM 2510 O O . GLN B 1 67 ? 4.367 -21.922 3.725 1 96.44 67 GLN B O 1
ATOM 2515 N N . GLU B 1 68 ? 5.781 -20.469 2.785 1 97.38 68 GLU B N 1
ATOM 2516 C CA . GLU B 1 68 ? 5.992 -19.688 4.008 1 97.38 68 GLU B CA 1
ATOM 2517 C C . GLU B 1 68 ? 4.68 -19.094 4.508 1 97.38 68 GLU B C 1
ATOM 2519 O O . GLU B 1 68 ? 4.484 -18.938 5.715 1 97.38 68 GLU B O 1
ATOM 2524 N N . ALA B 1 69 ? 3.758 -18.859 3.672 1 98.38 69 ALA B N 1
ATOM 2525 C CA . ALA B 1 69 ? 2.49 -18.203 3.996 1 98.38 69 ALA B CA 1
ATOM 2526 C C . ALA B 1 69 ? 1.627 -19.094 4.883 1 98.38 69 ALA B C 1
ATOM 2528 O O . ALA B 1 69 ? 0.797 -18.609 5.652 1 98.38 69 ALA B O 1
ATOM 2529 N N . LEU B 1 70 ? 1.855 -20.375 4.824 1 97.31 70 LEU B N 1
ATOM 2530 C CA . LEU B 1 70 ? 1.06 -21.328 5.59 1 97.31 70 LEU B CA 1
ATOM 2531 C C . LEU B 1 70 ? 1.23 -21.094 7.086 1 97.31 70 LEU B C 1
ATOM 2533 O O . LEU B 1 70 ? 0.317 -21.375 7.871 1 97.31 70 LEU B O 1
ATOM 2537 N N . LYS B 1 71 ? 2.307 -20.594 7.48 1 97.62 71 LYS B N 1
ATOM 2538 C CA . LYS B 1 71 ? 2.613 -20.359 8.891 1 97.62 71 LYS B CA 1
ATOM 2539 C C . LYS B 1 71 ? 1.922 -19.109 9.406 1 97.62 71 LYS B C 1
ATOM 2541 O O . LYS B 1 71 ? 1.881 -18.859 10.609 1 97.62 71 LYS B O 1
ATOM 2546 N N . ILE B 1 72 ? 1.367 -18.359 8.539 1 98.44 72 ILE B N 1
ATOM 2547 C CA . ILE B 1 72 ? 0.947 -17 8.898 1 98.44 72 ILE B CA 1
ATOM 2548 C C . ILE B 1 72 ? -0.566 -16.875 8.742 1 98.44 72 ILE B C 1
ATOM 2550 O O . ILE B 1 72 ? -1.235 -16.281 9.586 1 98.44 72 ILE B O 1
ATOM 2554 N N . VAL B 1 73 ? -1.158 -17.469 7.672 1 98.69 73 VAL B N 1
ATOM 2555 C CA . VAL B 1 73 ? -2.555 -17.234 7.32 1 98.69 73 VAL B CA 1
ATOM 2556 C C . VAL B 1 73 ? -3.402 -18.438 7.758 1 98.69 73 VAL B C 1
ATOM 2558 O O . VAL B 1 73 ? -2.867 -19.5 8.086 1 98.69 73 VAL B O 1
ATOM 2561 N N . ASP B 1 74 ? -4.715 -18.25 7.781 1 98.56 74 ASP B N 1
ATOM 2562 C CA . ASP B 1 74 ? -5.68 -19.328 7.949 1 98.56 74 ASP B CA 1
ATOM 2563 C C . ASP B 1 74 ? -6.008 -19.984 6.613 1 98.56 74 ASP B C 1
ATOM 2565 O O . ASP B 1 74 ? -6.973 -19.609 5.945 1 98.56 74 ASP B O 1
ATOM 2569 N N . ALA B 1 75 ? -5.27 -21.016 6.273 1 98.19 75 ALA B N 1
ATOM 2570 C CA . ALA B 1 75 ? -5.398 -21.641 4.965 1 98.19 75 ALA B CA 1
ATOM 2571 C C . ALA B 1 75 ? -6.695 -22.438 4.863 1 98.19 75 ALA B C 1
ATOM 2573 O O . ALA B 1 75 ? -7.078 -23.141 5.809 1 98.19 75 ALA B O 1
ATOM 2574 N N . ASP B 1 76 ? -7.359 -22.266 3.762 1 96.75 76 ASP B N 1
ATOM 2575 C CA . ASP B 1 76 ? -8.508 -23.141 3.533 1 96.75 76 ASP B CA 1
ATOM 2576 C C . ASP B 1 76 ? -8.07 -24.594 3.377 1 96.75 76 ASP B C 1
ATOM 2578 O O . ASP B 1 76 ? -6.891 -24.859 3.123 1 96.75 76 ASP B O 1
ATOM 2582 N N . PRO B 1 77 ? -8.961 -25.484 3.418 1 94.62 77 PRO B N 1
ATOM 2583 C CA . PRO B 1 77 ? -8.602 -26.906 3.434 1 94.62 77 PRO B CA 1
ATOM 2584 C C . PRO B 1 77 ? -7.812 -27.328 2.195 1 94.62 77 PRO B C 1
ATOM 2586 O O . PRO B 1 77 ? -6.859 -28.109 2.301 1 94.62 77 PRO B O 1
ATOM 2589 N N . LEU B 1 78 ? -8.195 -26.844 1.085 1 93.81 78 LEU B N 1
ATOM 2590 C CA . LEU B 1 78 ? -7.492 -27.203 -0.141 1 93.81 78 LEU B CA 1
ATOM 2591 C C . LEU B 1 78 ? -6.051 -26.719 -0.103 1 93.81 78 LEU B C 1
ATOM 2593 O O . LEU B 1 78 ? -5.125 -27.484 -0.384 1 93.81 78 LEU B O 1
ATOM 2597 N N . ALA B 1 79 ? -5.82 -25.469 0.213 1 96.94 79 ALA B N 1
ATOM 2598 C CA . ALA B 1 79 ? -4.477 -24.891 0.299 1 96.94 79 ALA B CA 1
ATOM 2599 C C . ALA B 1 79 ? -3.652 -25.609 1.37 1 96.94 79 ALA B C 1
ATOM 2601 O O . ALA B 1 79 ? -2.451 -25.828 1.194 1 96.94 79 ALA B O 1
ATOM 2602 N N . GLU B 1 80 ? -4.316 -25.969 2.418 1 95.69 80 GLU B N 1
ATOM 2603 C CA . GLU B 1 80 ? -3.643 -26.734 3.471 1 95.69 80 GLU B CA 1
ATOM 2604 C C . GLU B 1 80 ? -3.15 -28.078 2.953 1 95.69 80 GLU B C 1
ATOM 2606 O O . GLU B 1 80 ? -2.014 -28.469 3.221 1 95.69 80 GLU B O 1
ATOM 2611 N N . GLY B 1 81 ? -4.016 -28.766 2.279 1 92.69 81 GLY B N 1
ATOM 2612 C CA . GLY B 1 81 ? -3.639 -30.047 1.7 1 92.69 81 GLY B CA 1
ATOM 2613 C C . GLY B 1 81 ? -2.508 -29.938 0.696 1 92.69 81 GLY B C 1
ATOM 2614 O O . GLY B 1 81 ? -1.617 -30.797 0.66 1 92.69 81 GLY B O 1
ATOM 2615 N N . ILE B 1 82 ? -2.551 -28.891 -0.04 1 95.12 82 ILE B N 1
ATOM 2616 C CA . ILE B 1 82 ? -1.529 -28.625 -1.051 1 95.12 82 ILE B CA 1
ATOM 2617 C C . ILE B 1 82 ? -0.213 -28.266 -0.372 1 95.12 82 ILE B C 1
ATOM 2619 O O . ILE B 1 82 ? 0.864 -28.609 -0.859 1 95.12 82 ILE B O 1
ATOM 2623 N N . GLY B 1 83 ? -0.334 -27.562 0.754 1 95.94 83 GLY B N 1
ATOM 2624 C CA . GLY B 1 83 ? 0.838 -27.094 1.467 1 95.94 83 GLY B CA 1
ATOM 2625 C C . GLY B 1 83 ? 1.42 -25.812 0.87 1 95.94 83 GLY B C 1
ATOM 2626 O O . GLY B 1 83 ? 2.625 -25.578 0.972 1 95.94 83 GLY B O 1
ATOM 2627 N N . ALA B 1 84 ? 0.65 -25.047 0.189 1 97.5 84 ALA B N 1
ATOM 2628 C CA . ALA B 1 84 ? 1.07 -23.781 -0.411 1 97.5 84 ALA B CA 1
ATOM 2629 C C . ALA B 1 84 ? -0.115 -22.828 -0.578 1 97.5 84 ALA B C 1
ATOM 2631 O O . ALA B 1 84 ? -1.225 -23.266 -0.897 1 97.5 84 ALA B O 1
ATOM 2632 N N . VAL B 1 85 ? 0.134 -21.562 -0.395 1 98.69 85 VAL B N 1
ATOM 2633 C CA . VAL B 1 85 ? -0.85 -20.484 -0.556 1 98.69 85 VAL B CA 1
ATOM 2634 C C . VAL B 1 85 ? -0.365 -19.484 -1.604 1 98.69 85 VAL B C 1
ATOM 2636 O O . VAL B 1 85 ? 0.759 -18.984 -1.521 1 98.69 85 VAL B O 1
ATOM 2639 N N . ASN B 1 86 ? -1.225 -19.203 -2.631 1 98.56 86 ASN B N 1
ATOM 2640 C CA . ASN B 1 86 ? -0.822 -18.188 -3.59 1 98.56 86 ASN B CA 1
ATOM 2641 C C . ASN B 1 86 ? -1.789 -17 -3.59 1 98.56 86 ASN B C 1
ATOM 2643 O O . ASN B 1 86 ? -1.581 -16.031 -4.309 1 98.56 86 ASN B O 1
ATOM 2647 N N . THR B 1 87 ? -2.912 -17.094 -2.857 1 98.88 87 THR B N 1
ATOM 2648 C CA . THR B 1 87 ? -3.939 -16.062 -2.785 1 98.88 87 THR B CA 1
ATOM 2649 C C . THR B 1 87 ? -4.375 -15.828 -1.34 1 98.88 87 THR B C 1
ATOM 2651 O O . THR B 1 87 ? -4.75 -16.781 -0.643 1 98.88 87 THR B O 1
ATOM 2654 N N . VAL B 1 88 ? -4.297 -14.617 -0.885 1 98.94 88 VAL B N 1
ATOM 2655 C CA . VAL B 1 88 ? -4.738 -14.273 0.461 1 98.94 88 VAL B CA 1
ATOM 2656 C C . VAL B 1 88 ? -5.875 -13.25 0.385 1 98.94 88 VAL B C 1
ATOM 2658 O O . VAL B 1 88 ? -5.781 -12.258 -0.343 1 98.94 88 VAL B O 1
ATOM 2661 N N . ASP B 1 89 ? -6.926 -13.516 1.068 1 98.88 89 ASP B N 1
ATOM 2662 C CA . ASP B 1 89 ? -8.086 -12.641 1.183 1 98.88 89 ASP B CA 1
ATOM 2663 C C . ASP B 1 89 ? -8.188 -12.039 2.582 1 98.88 89 ASP B C 1
ATOM 2665 O O . ASP B 1 89 ? -8.039 -12.742 3.58 1 98.88 89 ASP B O 1
ATOM 2669 N N . PHE B 1 90 ? -8.453 -10.75 2.695 1 98.56 90 PHE B N 1
ATOM 2670 C CA . PHE B 1 90 ? -8.383 -10.078 3.986 1 98.56 90 PHE B CA 1
ATOM 2671 C C . PHE B 1 90 ? -9.773 -9.766 4.512 1 98.56 90 PHE B C 1
ATOM 2673 O O . PHE B 1 90 ? -9.922 -9.094 5.535 1 98.56 90 PHE B O 1
ATOM 2680 N N . LYS B 1 91 ? -10.867 -10.164 3.887 1 96.12 91 LYS B N 1
ATOM 2681 C CA . LYS B 1 91 ? -12.234 -9.828 4.266 1 96.12 91 LYS B CA 1
ATOM 2682 C C . LYS B 1 91 ? -12.586 -10.398 5.637 1 96.12 91 LYS B C 1
ATOM 2684 O O . LYS B 1 91 ? -13.188 -9.719 6.469 1 96.12 91 LYS B O 1
ATOM 2689 N N . ASP B 1 92 ? -12.25 -11.648 5.914 1 94.56 92 ASP B N 1
ATOM 2690 C CA . ASP B 1 92 ? -12.531 -12.352 7.164 1 94.56 92 ASP B CA 1
ATOM 2691 C C . ASP B 1 92 ? -11.242 -12.883 7.793 1 94.56 92 ASP B C 1
ATOM 2693 O O . ASP B 1 92 ? -11.109 -14.094 8.008 1 94.56 92 ASP B O 1
ATOM 2697 N N . GLY B 1 93 ? -10.438 -11.859 8.219 1 96.12 93 GLY B N 1
ATOM 2698 C CA . GLY B 1 93 ? -9.102 -12.25 8.641 1 96.12 93 GLY B CA 1
ATOM 2699 C C . GLY B 1 93 ? -8.133 -12.398 7.48 1 96.12 93 GLY B C 1
ATOM 2700 O O . GLY B 1 93 ? -8.234 -11.68 6.484 1 96.12 93 GLY B O 1
ATOM 2701 N N . MET B 1 94 ? -7.098 -13.195 7.648 1 98.25 94 MET B N 1
ATOM 2702 C CA . MET B 1 94 ? -6.18 -13.547 6.57 1 98.25 94 MET B CA 1
ATOM 2703 C C . MET B 1 94 ? -6.395 -14.992 6.121 1 98.25 94 MET B C 1
ATOM 2705 O O . MET B 1 94 ? -5.82 -15.914 6.695 1 98.25 94 MET B O 1
ATOM 2709 N N . VAL B 1 95 ? -7.25 -15.18 5.109 1 98.81 95 VAL B N 1
ATOM 2710 C CA . VAL B 1 95 ? -7.559 -16.516 4.629 1 98.81 95 VAL B CA 1
ATOM 2711 C C . VAL B 1 95 ? -6.727 -16.828 3.389 1 98.81 95 VAL B C 1
ATOM 2713 O O . VAL B 1 95 ? -6.66 -16.016 2.459 1 98.81 95 VAL B O 1
ATOM 2716 N N . GLY B 1 96 ? -6.129 -18 3.373 1 98.81 96 GLY B N 1
ATOM 2717 C CA . GLY B 1 96 ? -5.25 -18.406 2.287 1 98.81 96 GLY B CA 1
ATOM 2718 C C . GLY B 1 96 ? -5.871 -19.438 1.364 1 98.81 96 GLY B C 1
ATOM 2719 O O . GLY B 1 96 ? -6.527 -20.375 1.823 1 98.81 96 GLY B O 1
ATOM 2720 N N . TYR B 1 97 ? -5.652 -19.203 0.066 1 98.69 97 TYR B N 1
ATOM 2721 C CA . TYR B 1 97 ? -6.133 -20.094 -0.978 1 98.69 97 TYR B CA 1
ATOM 2722 C C . TYR B 1 97 ? -5.008 -20.469 -1.94 1 98.69 97 TYR B C 1
ATOM 2724 O O . TYR B 1 97 ? -3.922 -19.875 -1.885 1 98.69 97 TYR B O 1
ATOM 2732 N N . ASN B 1 98 ? -5.258 -21.453 -2.736 1 98.62 98 ASN B N 1
ATOM 2733 C CA . ASN B 1 98 ? -4.375 -21.797 -3.848 1 98.62 98 ASN B CA 1
ATOM 2734 C C . ASN B 1 98 ? -5.156 -21.984 -5.145 1 98.62 98 ASN B C 1
ATOM 2736 O O . ASN B 1 98 ? -6.055 -22.828 -5.211 1 98.62 98 ASN B O 1
ATOM 2740 N N . THR B 1 99 ? -4.793 -21.234 -6.094 1 98.5 99 THR B N 1
ATOM 2741 C CA . THR B 1 99 ? -5.527 -21.25 -7.352 1 98.5 99 THR B CA 1
ATOM 2742 C C . THR B 1 99 ? -4.648 -21.781 -8.484 1 98.5 99 THR B C 1
ATOM 2744 O O . THR B 1 99 ? -5.078 -21.828 -9.641 1 98.5 99 THR B O 1
ATOM 2747 N N . ASP B 1 100 ? -3.455 -22.188 -8.211 1 97.94 100 ASP B N 1
ATOM 2748 C CA . ASP B 1 100 ? -2.49 -22.594 -9.227 1 97.94 100 ASP B CA 1
ATOM 2749 C C . ASP B 1 100 ? -2.941 -23.875 -9.922 1 97.94 100 ASP B C 1
ATOM 2751 O O . ASP B 1 100 ? -2.846 -23.984 -11.148 1 97.94 100 ASP B O 1
ATOM 2755 N N . GLY B 1 101 ? -3.383 -24.828 -9.148 1 97.5 101 GLY B N 1
ATOM 2756 C CA . GLY B 1 101 ? -3.809 -26.094 -9.711 1 97.5 101 GLY B CA 1
ATOM 2757 C C . GLY B 1 101 ? -4.91 -25.953 -10.742 1 97.5 101 GLY B C 1
ATOM 2758 O O . GLY B 1 101 ? -4.82 -26.5 -11.844 1 97.5 101 GLY B O 1
ATOM 2759 N N . LEU B 1 102 ? -5.852 -25.172 -10.359 1 96.56 102 LEU B N 1
ATOM 2760 C CA . LEU B 1 102 ? -6.965 -24.922 -11.266 1 96.56 102 LEU B CA 1
ATOM 2761 C C . LEU B 1 102 ? -6.5 -24.188 -12.516 1 96.56 102 LEU B C 1
ATOM 2763 O O . LEU B 1 102 ? -6.973 -24.469 -13.617 1 96.56 102 LEU B O 1
ATOM 2767 N N . GLY B 1 103 ? -5.648 -23.266 -12.32 1 98 103 GLY B N 1
ATOM 2768 C CA . GLY B 1 103 ? -5.09 -22.547 -13.461 1 98 103 GLY B CA 1
ATOM 2769 C C . GLY B 1 103 ? -4.375 -23.453 -14.445 1 98 103 GLY B C 1
ATOM 2770 O O . GLY B 1 103 ? -4.57 -23.344 -15.656 1 98 103 GLY B O 1
ATOM 2771 N N . ALA B 1 104 ? -3.609 -24.359 -13.945 1 98.25 104 ALA B N 1
ATOM 2772 C CA . ALA B 1 104 ? -2.877 -25.297 -14.781 1 98.25 104 ALA B CA 1
ATOM 2773 C C . ALA B 1 104 ? -3.832 -26.234 -15.516 1 98.25 104 ALA B C 1
ATOM 2775 O O . ALA B 1 104 ? -3.688 -26.469 -16.719 1 98.25 104 ALA B O 1
ATOM 2776 N N . LYS B 1 105 ? -4.777 -26.766 -14.828 1 98.19 105 LYS B N 1
ATOM 2777 C CA . LYS B 1 105 ? -5.754 -27.672 -15.406 1 98.19 105 LYS B CA 1
ATOM 2778 C C . LYS B 1 105 ? -6.48 -27.031 -16.578 1 98.19 105 LYS B C 1
ATOM 2780 O O . LYS B 1 105 ? -6.527 -27.609 -17.672 1 98.19 105 LYS B O 1
ATOM 2785 N N . ARG B 1 106 ? -6.941 -25.844 -16.344 1 97.56 106 ARG B N 1
ATOM 2786 C CA . ARG B 1 106 ? -7.691 -25.156 -17.391 1 97.56 106 ARG B CA 1
ATOM 2787 C C . ARG B 1 106 ? -6.809 -24.859 -18.594 1 97.56 106 ARG B C 1
ATOM 2789 O O . ARG B 1 106 ? -7.258 -24.938 -19.75 1 97.56 106 ARG B O 1
ATOM 2796 N N . SER B 1 107 ? -5.621 -24.469 -18.344 1 97.56 107 SER B N 1
ATOM 2797 C CA . SER B 1 107 ? -4.676 -24.172 -19.422 1 97.56 107 SER B CA 1
ATOM 2798 C C . SER B 1 107 ? -4.473 -25.391 -20.328 1 97.56 107 SER B C 1
ATOM 2800 O O . SER B 1 107 ? -4.465 -25.25 -21.547 1 97.56 107 SER B O 1
ATOM 2802 N N . LEU B 1 108 ? -4.332 -26.562 -19.781 1 98.19 108 LEU B N 1
ATOM 2803 C CA . LEU B 1 108 ? -4.09 -27.781 -20.547 1 98.19 108 LEU B CA 1
ATOM 2804 C C . LEU B 1 108 ? -5.367 -28.25 -21.234 1 98.19 108 LEU B C 1
ATOM 2806 O O . LEU B 1 108 ? -5.34 -28.641 -22.406 1 98.19 108 LEU B O 1
ATOM 2810 N N . GLU B 1 109 ? -6.469 -28.141 -20.516 1 97.25 109 GLU B N 1
ATOM 2811 C CA . GLU B 1 109 ? -7.742 -28.578 -21.078 1 97.25 109 GLU B CA 1
ATOM 2812 C C . GLU B 1 109 ? -8.125 -27.75 -22.297 1 97.25 109 GLU B C 1
ATOM 2814 O O . GLU B 1 109 ? -8.648 -28.281 -23.281 1 97.25 109 GLU B O 1
ATOM 2819 N N . GLU B 1 110 ? -7.902 -26.531 -22.234 1 96.19 110 GLU B N 1
ATOM 2820 C CA . GLU B 1 110 ? -8.211 -25.656 -23.359 1 96.19 110 GLU B CA 1
ATOM 2821 C C . GLU B 1 110 ? -7.398 -26.016 -24.594 1 96.19 110 GLU B C 1
ATOM 2823 O O . GLU B 1 110 ? -7.809 -25.734 -25.719 1 96.19 110 GLU B O 1
ATOM 2828 N N . LYS B 1 111 ? -6.277 -26.625 -24.406 1 96.81 111 LYS B N 1
ATOM 2829 C CA . LYS B 1 111 ? -5.422 -27.062 -25.516 1 96.81 111 LYS B CA 1
ATOM 2830 C C . LYS B 1 111 ? -5.734 -28.5 -25.922 1 96.81 111 LYS B C 1
ATOM 2832 O O . LYS B 1 111 ? -5.012 -29.078 -26.734 1 96.81 111 LYS B O 1
ATOM 2837 N N . GLY B 1 112 ? -6.688 -29.094 -25.312 1 97.19 112 GLY B N 1
ATOM 2838 C CA . GLY B 1 112 ? -7.125 -30.438 -25.656 1 97.19 112 GLY B CA 1
ATOM 2839 C C . GLY B 1 112 ? -6.289 -31.531 -25.016 1 97.19 112 GLY B C 1
ATOM 2840 O O . GLY B 1 112 ? -6.242 -32.656 -25.516 1 97.19 112 GLY B O 1
ATOM 2841 N N . VAL B 1 113 ? -5.602 -31.25 -23.969 1 97.94 113 VAL B N 1
ATOM 2842 C CA . VAL B 1 113 ? -4.754 -32.219 -23.297 1 97.94 113 VAL B CA 1
ATOM 2843 C C . VAL B 1 113 ? -5.555 -32.969 -22.234 1 97.94 113 VAL B C 1
ATOM 2845 O O . VAL B 1 113 ? -6.18 -32.344 -21.375 1 97.94 113 VAL B O 1
ATOM 2848 N N . LYS B 1 114 ? -5.523 -34.25 -22.297 1 97.25 114 LYS B N 1
ATOM 2849 C CA . LYS B 1 114 ? -6.234 -35.062 -21.312 1 97.25 114 LYS B CA 1
ATOM 2850 C C . LYS B 1 114 ? -5.363 -35.312 -20.094 1 97.25 114 LYS B C 1
ATOM 2852 O O . LYS B 1 114 ? -4.258 -35.844 -20.219 1 97.25 114 LYS B O 1
ATOM 2857 N N . ILE B 1 115 ? -5.891 -35.062 -18.922 1 98.06 115 ILE B N 1
ATOM 2858 C CA . ILE B 1 115 ? -5.145 -35.219 -17.688 1 98.06 115 ILE B CA 1
ATOM 2859 C C . ILE B 1 115 ? -5.449 -36.562 -17.062 1 98.06 115 ILE B C 1
ATOM 2861 O O . ILE B 1 115 ? -4.535 -37.312 -16.688 1 98.06 115 ILE B O 1
ATOM 2865 N N . LYS B 1 116 ? -6.723 -36.906 -17.047 1 97.94 116 LYS B N 1
ATOM 2866 C CA . LYS B 1 116 ? -7.133 -38.188 -16.469 1 97.94 116 LYS B CA 1
ATOM 2867 C C . LYS B 1 116 ? -6.457 -39.375 -17.188 1 97.94 116 LYS B C 1
ATOM 2869 O O . LYS B 1 116 ? -6.473 -39.438 -18.422 1 97.94 116 LYS B O 1
ATOM 2874 N N . GLY B 1 117 ? -5.852 -40.156 -16.391 1 98.12 117 GLY B N 1
ATOM 2875 C CA . GLY B 1 117 ? -5.25 -41.375 -16.953 1 98.12 117 GLY B CA 1
ATOM 2876 C C . GLY B 1 117 ? -3.881 -41.125 -17.562 1 98.12 117 GLY B C 1
ATOM 2877 O O . GLY B 1 117 ? -3.238 -42.062 -18.047 1 98.12 117 GLY B O 1
ATOM 2878 N N . SER B 1 118 ? -3.385 -39.906 -17.531 1 98.5 118 SER B N 1
ATOM 2879 C CA . SER B 1 118 ? -2.082 -39.562 -18.109 1 98.5 118 SER B CA 1
ATOM 2880 C C . SER B 1 118 ? -0.962 -39.781 -17.094 1 98.5 118 SER B C 1
ATOM 2882 O O . SER B 1 118 ? -1.193 -39.75 -15.891 1 98.5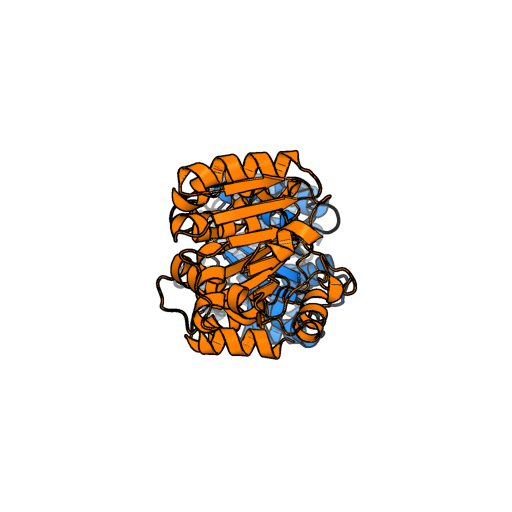 118 SER B O 1
ATOM 2884 N N . ASN B 1 119 ? 0.215 -40.125 -17.656 1 98.75 119 ASN B N 1
ATOM 2885 C CA . ASN B 1 119 ? 1.45 -40.062 -16.875 1 98.75 119 ASN B CA 1
ATOM 2886 C C . ASN B 1 119 ? 2.1 -38.688 -16.938 1 98.75 119 ASN B C 1
ATOM 2888 O O . ASN B 1 119 ? 2.596 -38.281 -18 1 98.75 119 ASN B O 1
ATOM 2892 N N . VAL B 1 120 ? 2.127 -38.031 -15.766 1 98.81 120 VAL B N 1
ATOM 2893 C CA . VAL B 1 120 ? 2.604 -36.625 -15.734 1 98.81 120 VAL B CA 1
ATOM 2894 C C . VAL B 1 120 ? 3.926 -36.562 -14.977 1 98.81 120 VAL B C 1
ATOM 2896 O O . VAL B 1 120 ? 4.02 -37.031 -13.836 1 98.81 120 VAL B O 1
ATOM 2899 N N . LEU B 1 121 ? 4.926 -36.031 -15.617 1 98.88 121 LEU B N 1
ATOM 2900 C CA . LEU B 1 121 ? 6.203 -35.719 -14.977 1 98.88 121 LEU B CA 1
ATOM 2901 C C . LEU B 1 121 ? 6.312 -34.25 -14.641 1 98.88 121 LEU B C 1
ATOM 2903 O O . LEU B 1 121 ? 6.242 -33.406 -15.539 1 98.88 121 LEU B O 1
ATOM 2907 N N . ILE B 1 122 ? 6.43 -33.938 -13.375 1 98.81 122 ILE B N 1
ATOM 2908 C CA . ILE B 1 122 ? 6.617 -32.594 -12.906 1 98.81 122 ILE B CA 1
ATOM 2909 C C . ILE B 1 122 ? 8.055 -32.406 -12.414 1 98.81 122 ILE B C 1
ATOM 2911 O O . ILE B 1 122 ? 8.523 -33.156 -11.562 1 98.81 122 ILE B O 1
ATOM 2915 N N . VAL B 1 123 ? 8.727 -31.438 -12.992 1 98.56 123 VAL B N 1
ATOM 2916 C CA . VAL B 1 123 ? 10.078 -31.141 -12.547 1 98.56 123 VAL B CA 1
ATOM 2917 C C . VAL B 1 123 ? 10.062 -29.922 -11.633 1 98.56 123 VAL B C 1
ATOM 2919 O O . VAL B 1 123 ? 9.656 -28.828 -12.055 1 98.56 123 VAL B O 1
ATOM 2922 N N . GLY B 1 124 ? 10.516 -30.109 -10.438 1 96.88 124 GLY B N 1
ATOM 2923 C CA . GLY B 1 124 ? 10.422 -29.109 -9.383 1 96.88 124 GLY B CA 1
ATOM 2924 C C . GLY B 1 124 ? 9.547 -29.547 -8.227 1 96.88 124 GLY B C 1
ATOM 2925 O O . GLY B 1 124 ? 8.57 -30.281 -8.422 1 96.88 124 GLY B O 1
ATOM 2926 N N . ALA B 1 125 ? 9.844 -29 -7.023 1 96.06 125 ALA B N 1
ATOM 2927 C CA . ALA B 1 125 ? 9.062 -29.375 -5.848 1 96.06 125 ALA B CA 1
ATOM 2928 C C . ALA B 1 125 ? 8.664 -28.156 -5.027 1 96.06 125 ALA B C 1
ATOM 2930 O O . ALA B 1 125 ? 8.578 -28.234 -3.799 1 96.06 125 ALA B O 1
ATOM 2931 N N . GLY B 1 126 ? 8.461 -27.078 -5.672 1 94.56 126 GLY B N 1
ATOM 2932 C CA . GLY B 1 126 ? 8.039 -25.844 -5.008 1 94.56 126 GLY B CA 1
ATOM 2933 C C . GLY B 1 126 ? 6.531 -25.703 -4.922 1 94.56 126 GLY B C 1
ATOM 2934 O O . GLY B 1 126 ? 5.801 -26.688 -5.023 1 94.56 126 GLY B O 1
ATOM 2935 N N . GLY B 1 127 ? 6.055 -24.5 -4.672 1 94.38 127 GLY B N 1
ATOM 2936 C CA . GLY B 1 127 ? 4.645 -24.234 -4.453 1 94.38 127 GLY B CA 1
ATOM 2937 C C . GLY B 1 127 ? 3.781 -24.547 -5.656 1 94.38 127 GLY B C 1
ATOM 2938 O O . GLY B 1 127 ? 2.713 -25.156 -5.52 1 94.38 127 GLY B O 1
ATOM 2939 N N . ALA B 1 128 ? 4.242 -24.141 -6.793 1 95.38 128 ALA B N 1
ATOM 2940 C CA . ALA B 1 128 ? 3.475 -24.406 -8.008 1 95.38 128 ALA B CA 1
ATOM 2941 C C . ALA B 1 128 ? 3.379 -25.906 -8.266 1 95.38 128 ALA B C 1
ATOM 2943 O O . ALA B 1 128 ? 2.312 -26.422 -8.625 1 95.38 128 ALA B O 1
ATOM 2944 N N . SER B 1 129 ? 4.473 -26.578 -8.094 1 97.56 129 SER B N 1
ATOM 2945 C CA . SER B 1 129 ? 4.508 -28.016 -8.266 1 97.56 129 SER B CA 1
ATOM 2946 C C . SER B 1 129 ? 3.518 -28.719 -7.336 1 97.56 129 SER B C 1
ATOM 2948 O O . SER B 1 129 ? 2.816 -29.641 -7.746 1 97.56 129 SER B O 1
ATOM 2950 N N . ARG B 1 130 ? 3.502 -28.266 -6.148 1 97.38 130 ARG B N 1
ATOM 2951 C CA . ARG B 1 130 ? 2.586 -28.844 -5.168 1 97.38 130 ARG B CA 1
ATOM 2952 C C . ARG B 1 130 ? 1.14 -28.719 -5.633 1 97.38 130 ARG B C 1
ATOM 2954 O O . ARG B 1 130 ? 0.388 -29.703 -5.605 1 97.38 130 ARG B O 1
ATOM 2961 N N . ALA B 1 131 ? 0.798 -27.562 -6.035 1 98 131 ALA B N 1
ATOM 2962 C CA . ALA B 1 131 ? -0.57 -27.266 -6.453 1 98 131 ALA B CA 1
ATOM 2963 C C . ALA B 1 131 ? -0.962 -28.109 -7.672 1 98 131 ALA B C 1
ATOM 2965 O O . ALA B 1 131 ? -2.041 -28.703 -7.707 1 98 131 ALA B O 1
ATOM 2966 N N . ILE B 1 132 ? -0.091 -28.172 -8.625 1 98.38 132 ILE B N 1
ATOM 2967 C CA . ILE B 1 132 ? -0.363 -28.875 -9.875 1 98.38 132 ILE B CA 1
ATOM 2968 C C . ILE B 1 132 ? -0.424 -30.375 -9.617 1 98.38 132 ILE B C 1
ATOM 2970 O O . ILE B 1 132 ? -1.341 -31.062 -10.086 1 98.38 132 ILE B O 1
ATOM 2974 N N . ALA B 1 133 ? 0.521 -30.875 -8.844 1 98.5 133 ALA B N 1
ATOM 2975 C CA . ALA B 1 133 ? 0.557 -32.281 -8.523 1 98.5 133 ALA B CA 1
ATOM 2976 C C . ALA B 1 133 ? -0.719 -32.719 -7.805 1 98.5 133 ALA B C 1
ATOM 2978 O O . ALA B 1 133 ? -1.332 -33.719 -8.172 1 98.5 133 ALA B O 1
ATOM 2979 N N . PHE B 1 134 ? -1.102 -31.984 -6.84 1 97.81 134 PHE B N 1
ATOM 2980 C CA . PHE B 1 134 ? -2.305 -32.281 -6.074 1 97.81 134 PHE B CA 1
ATOM 2981 C C . PHE B 1 134 ? -3.533 -32.281 -6.977 1 97.81 134 PHE B C 1
ATOM 2983 O O . PHE B 1 134 ? -4.336 -33.219 -6.938 1 97.81 134 PHE B O 1
ATOM 2990 N N . GLN B 1 135 ? -3.662 -31.266 -7.75 1 97.31 135 GLN B N 1
ATOM 2991 C CA . GLN B 1 135 ? -4.809 -31.109 -8.641 1 97.31 135 GLN B CA 1
ATOM 2992 C C . GLN B 1 135 ? -4.875 -32.25 -9.648 1 97.31 135 GLN B C 1
ATOM 2994 O O . GLN B 1 135 ? -5.93 -32.875 -9.836 1 97.31 135 GLN B O 1
ATOM 2999 N N . PHE B 1 136 ? -3.793 -32.562 -10.281 1 98.31 136 PHE B N 1
ATOM 3000 C CA . PHE B 1 136 ? -3.768 -33.562 -11.352 1 98.31 136 PHE B CA 1
ATOM 3001 C C . PHE B 1 136 ? -3.932 -34.969 -10.797 1 98.31 136 PHE B C 1
ATOM 3003 O O . PHE B 1 136 ? -4.578 -35.812 -11.414 1 98.31 136 PHE B O 1
ATOM 3010 N N . ALA B 1 137 ? -3.352 -35.188 -9.625 1 98.19 137 ALA B N 1
ATOM 3011 C CA . ALA B 1 137 ? -3.564 -36.469 -8.977 1 98.19 137 ALA B CA 1
ATOM 3012 C C . ALA B 1 137 ? -5.039 -36.688 -8.648 1 98.19 137 ALA B C 1
ATOM 3014 O O . ALA B 1 137 ? -5.594 -37.75 -8.914 1 98.19 137 ALA B O 1
ATOM 3015 N N . LYS B 1 138 ? -5.621 -35.688 -8.117 1 96.62 138 LYS B N 1
ATOM 3016 C CA . LYS B 1 138 ? -7.047 -35.75 -7.797 1 96.62 138 LYS B CA 1
ATOM 3017 C C . LYS B 1 138 ? -7.883 -36 -9.047 1 96.62 138 LYS B C 1
ATOM 3019 O O . LYS B 1 138 ? -8.922 -36.656 -8.992 1 96.62 138 LYS B O 1
ATOM 3024 N N . ASP B 1 139 ? -7.41 -35.531 -10.141 1 97.06 139 ASP B N 1
ATOM 3025 C CA . ASP B 1 139 ? -8.133 -35.656 -11.398 1 97.06 139 ASP B CA 1
ATOM 3026 C C . ASP B 1 139 ? -7.875 -37 -12.047 1 97.06 139 ASP B C 1
ATOM 3028 O O . ASP B 1 139 ? -8.453 -37.344 -13.086 1 97.06 139 ASP B O 1
ATOM 3032 N N . GLY B 1 140 ? -6.922 -37.75 -11.508 1 98.12 140 GLY B N 1
ATOM 3033 C CA . GLY B 1 140 ? -6.781 -39.125 -11.961 1 98.12 140 GLY B CA 1
ATOM 3034 C C . GLY B 1 140 ? -5.504 -39.375 -12.742 1 98.12 140 GLY B C 1
ATOM 3035 O O . GLY B 1 140 ? -5.355 -40.406 -13.383 1 98.12 140 GLY B O 1
ATOM 3036 N N . ALA B 1 141 ? -4.586 -38.438 -12.695 1 98.62 141 ALA B N 1
ATOM 3037 C CA . ALA B 1 141 ? -3.295 -38.656 -13.352 1 98.62 141 ALA B CA 1
ATOM 3038 C C . ALA B 1 141 ? -2.334 -39.406 -12.445 1 98.62 141 ALA B C 1
ATOM 3040 O O . ALA B 1 141 ? -2.498 -39.438 -11.227 1 98.62 141 ALA B O 1
ATOM 3041 N N . ASP B 1 142 ? -1.411 -40.094 -13.055 1 98.75 142 ASP B N 1
ATOM 3042 C CA . ASP B 1 142 ? -0.262 -40.656 -12.344 1 98.75 142 ASP B CA 1
ATOM 3043 C C . ASP B 1 142 ? 0.901 -39.656 -12.328 1 98.75 142 ASP B C 1
ATOM 3045 O O . ASP B 1 142 ? 1.435 -39.312 -13.383 1 98.75 142 ASP B O 1
ATOM 3049 N N . ILE B 1 143 ? 1.337 -39.312 -11.094 1 98.81 143 ILE B N 1
ATOM 3050 C CA . ILE B 1 143 ? 2.258 -38.188 -10.969 1 98.81 143 ILE B CA 1
ATOM 3051 C C . ILE B 1 143 ? 3.652 -38.688 -10.625 1 98.81 143 ILE B C 1
ATOM 3053 O O . ILE B 1 143 ? 3.811 -39.531 -9.727 1 98.81 143 ILE B O 1
ATOM 3057 N N . THR B 1 144 ? 4.656 -38.25 -11.344 1 98.81 144 THR B N 1
ATOM 3058 C CA . THR B 1 144 ? 6.059 -38.375 -10.961 1 98.81 144 THR B CA 1
ATOM 3059 C C . THR B 1 144 ? 6.668 -37 -10.734 1 98.81 144 THR B C 1
ATOM 3061 O O . THR B 1 144 ? 6.586 -36.125 -11.602 1 98.81 144 THR B O 1
ATOM 3064 N N . ILE B 1 145 ? 7.199 -36.812 -9.562 1 98.62 145 ILE B N 1
ATOM 3065 C CA . ILE B 1 145 ? 7.844 -35.531 -9.227 1 98.62 145 ILE B CA 1
ATOM 3066 C C . ILE B 1 145 ? 9.359 -35.719 -9.164 1 98.62 145 ILE B C 1
ATOM 3068 O O . ILE B 1 145 ? 9.852 -36.562 -8.398 1 98.62 145 ILE B O 1
ATOM 3072 N N . ALA B 1 146 ? 10.055 -35 -10 1 98.5 146 ALA B N 1
ATOM 3073 C CA . ALA B 1 146 ? 11.516 -35 -10.008 1 98.5 146 ALA B CA 1
ATOM 3074 C C . ALA B 1 146 ? 12.086 -33.688 -9.531 1 98.5 146 ALA B C 1
ATOM 3076 O O . ALA B 1 146 ? 11.594 -32.594 -9.922 1 98.5 146 ALA B O 1
ATOM 3077 N N . ASN B 1 147 ? 13.07 -33.719 -8.688 1 97.88 147 ASN B N 1
ATOM 3078 C CA . ASN B 1 147 ? 13.656 -32.5 -8.125 1 97.88 147 ASN B CA 1
ATOM 3079 C C . ASN B 1 147 ? 15.141 -32.688 -7.816 1 97.88 147 ASN B C 1
ATOM 3081 O O . ASN B 1 147 ? 15.594 -33.812 -7.578 1 97.88 147 ASN B O 1
ATOM 3085 N N . ARG B 1 148 ? 15.891 -31.594 -7.879 1 94.75 148 ARG B N 1
ATOM 3086 C CA . ARG B 1 148 ? 17.312 -31.609 -7.574 1 94.75 148 ARG B CA 1
ATOM 3087 C C . ARG B 1 148 ? 17.578 -32.188 -6.191 1 94.75 148 ARG B C 1
ATOM 3089 O O . ARG B 1 148 ? 18.469 -33.031 -6.016 1 94.75 148 ARG B O 1
ATOM 3096 N N . THR B 1 149 ? 16.781 -31.719 -5.203 1 95.81 149 THR B N 1
ATOM 3097 C CA . THR B 1 149 ? 16.781 -32.344 -3.885 1 95.81 149 THR B CA 1
ATOM 3098 C C . THR B 1 149 ? 15.75 -33.438 -3.803 1 95.81 149 THR B C 1
ATOM 3100 O O . THR B 1 149 ? 14.57 -33.188 -3.529 1 95.81 149 THR B O 1
ATOM 3103 N N . GLU B 1 150 ? 16.234 -34.562 -3.906 1 97 150 GLU B N 1
ATOM 3104 C CA . GLU B 1 150 ? 15.383 -35.75 -4.039 1 97 150 GLU B CA 1
ATOM 3105 C C . GLU B 1 150 ? 14.406 -35.844 -2.871 1 97 150 GLU B C 1
ATOM 3107 O O . GLU B 1 150 ? 13.242 -36.188 -3.059 1 97 150 GLU B O 1
ATOM 3112 N N . GLU B 1 151 ? 14.859 -35.5 -1.677 1 97.31 151 GLU B N 1
ATOM 3113 C CA . GLU B 1 151 ? 14.047 -35.625 -0.472 1 97.31 151 GLU B CA 1
ATOM 3114 C C . GLU B 1 151 ? 12.805 -34.75 -0.551 1 97.31 151 GLU B C 1
ATOM 3116 O O . GLU B 1 151 ? 11.734 -35.125 -0.061 1 97.31 151 GLU B O 1
ATOM 3121 N N . LYS B 1 152 ? 12.883 -33.656 -1.202 1 96.25 152 LYS B N 1
ATOM 3122 C CA . LYS B 1 152 ? 11.742 -32.781 -1.342 1 96.25 152 LYS B CA 1
ATOM 3123 C C . LYS B 1 152 ? 10.68 -33.344 -2.264 1 96.25 152 LYS B C 1
ATOM 3125 O O . LYS B 1 152 ? 9.484 -33.188 -2.025 1 96.25 152 LYS B O 1
ATOM 3130 N N . ALA B 1 153 ? 11.172 -34 -3.291 1 97.75 153 ALA B N 1
ATOM 3131 C CA . ALA B 1 153 ? 10.25 -34.625 -4.223 1 97.75 153 ALA B CA 1
ATOM 3132 C C . ALA B 1 153 ? 9.516 -35.812 -3.553 1 97.75 153 ALA B C 1
ATOM 3134 O O . ALA B 1 153 ? 8.305 -35.969 -3.732 1 97.75 153 ALA B O 1
ATOM 3135 N N . ILE B 1 154 ? 10.273 -36.469 -2.801 1 97.81 154 ILE B N 1
ATOM 3136 C CA . ILE B 1 154 ? 9.711 -37.625 -2.115 1 97.81 154 ILE B CA 1
ATOM 3137 C C . ILE B 1 154 ? 8.672 -37.188 -1.095 1 97.81 154 ILE B C 1
ATOM 3139 O O . ILE B 1 154 ? 7.578 -37.75 -1.01 1 97.81 154 ILE B O 1
ATOM 3143 N N . GLU B 1 155 ? 9.023 -36.188 -0.372 1 96.69 155 GLU B N 1
ATOM 3144 C CA . GLU B 1 155 ? 8.109 -35.656 0.621 1 96.69 155 GLU B CA 1
ATOM 3145 C C . GLU B 1 155 ? 6.832 -35.125 -0.036 1 96.69 155 GLU B C 1
ATOM 3147 O O . GLU B 1 155 ? 5.727 -35.375 0.448 1 96.69 155 GLU B O 1
ATOM 3152 N N . LEU B 1 156 ? 6.984 -34.406 -1.09 1 96.75 156 LEU B N 1
ATOM 3153 C CA . LEU B 1 156 ? 5.828 -33.875 -1.813 1 96.75 156 LEU B CA 1
ATOM 3154 C C . LEU B 1 156 ? 4.957 -35.031 -2.342 1 96.75 156 LEU B C 1
ATOM 3156 O O . LEU B 1 156 ? 3.732 -35 -2.211 1 96.75 156 LEU B O 1
ATOM 3160 N N . ALA B 1 157 ? 5.547 -36 -2.902 1 97.94 157 ALA B N 1
ATOM 3161 C CA . ALA B 1 157 ? 4.816 -37.125 -3.451 1 97.94 157 ALA B CA 1
ATOM 3162 C C . ALA B 1 157 ? 4.02 -37.844 -2.363 1 97.94 157 ALA B C 1
ATOM 3164 O O . ALA B 1 157 ? 2.906 -38.312 -2.607 1 97.94 157 ALA B O 1
ATOM 3165 N N . ALA B 1 158 ? 4.625 -37.938 -1.236 1 97.06 158 ALA B N 1
ATOM 3166 C CA . ALA B 1 158 ? 3.938 -38.562 -0.117 1 97.06 158 ALA B CA 1
ATOM 3167 C C . ALA B 1 158 ? 2.648 -37.812 0.229 1 97.06 158 ALA B C 1
ATOM 3169 O O . ALA B 1 158 ? 1.629 -38.438 0.532 1 97.06 158 ALA B O 1
ATOM 3170 N N . GLY B 1 159 ? 2.693 -36.562 0.197 1 95.06 159 GLY B N 1
ATOM 3171 C CA . GLY B 1 159 ? 1.502 -35.75 0.426 1 95.06 159 GLY B CA 1
ATOM 3172 C C . GLY B 1 159 ? 0.458 -35.906 -0.663 1 95.06 159 GLY B C 1
ATOM 3173 O O . GLY B 1 159 ? -0.732 -36.062 -0.375 1 95.06 159 GLY B O 1
ATOM 3174 N N . VAL B 1 160 ? 0.881 -35.906 -1.828 1 97.31 160 VAL B N 1
ATOM 3175 C CA . VAL B 1 160 ? 0.009 -36 -2.994 1 97.31 160 VAL B CA 1
ATOM 3176 C C . VAL B 1 160 ? -0.653 -37.375 -3.035 1 97.31 160 VAL B C 1
ATOM 3178 O O . VAL B 1 160 ? -1.798 -37.5 -3.475 1 97.31 160 VAL B O 1
ATOM 3181 N N . SER B 1 161 ? 0.026 -38.344 -2.539 1 96.94 161 SER B N 1
ATOM 3182 C CA . SER B 1 161 ? -0.449 -39.719 -2.578 1 96.94 161 SER B CA 1
ATOM 3183 C C . SER B 1 161 ? -1.71 -39.906 -1.737 1 96.94 161 SER B C 1
ATOM 3185 O O . SER B 1 161 ? -2.402 -40.906 -1.851 1 96.94 161 SER B O 1
ATOM 3187 N N . LYS B 1 162 ? -2.033 -38.938 -0.955 1 95.44 162 LYS B N 1
ATOM 3188 C CA . LYS B 1 162 ? -3.25 -38.969 -0.148 1 95.44 162 LYS B CA 1
ATOM 3189 C C . LYS B 1 162 ? -4.488 -38.781 -1.016 1 95.44 162 LYS B C 1
ATOM 3191 O O . LYS B 1 162 ? -5.602 -39.125 -0.607 1 95.44 162 LYS B O 1
ATOM 3196 N N . VAL B 1 163 ? -4.258 -38.281 -2.16 1 95.62 163 VAL B N 1
ATOM 3197 C CA . VAL B 1 163 ? -5.43 -37.938 -2.965 1 95.62 163 VAL B CA 1
ATOM 3198 C C . VAL B 1 163 ? -5.328 -38.625 -4.324 1 95.62 163 VAL B C 1
ATOM 3200 O O . VAL B 1 163 ? -6.25 -38.531 -5.141 1 95.62 163 VAL B O 1
ATOM 3203 N N . GLY B 1 164 ? -4.227 -39.281 -4.613 1 97.19 164 GLY B N 1
ATOM 3204 C CA . GLY B 1 164 ? -3.986 -39.938 -5.875 1 97.19 164 GLY B CA 1
ATOM 3205 C C . GLY B 1 164 ? -2.633 -40.625 -5.934 1 97.19 164 GLY B C 1
ATOM 3206 O O . GLY B 1 164 ? -1.975 -40.812 -4.91 1 97.19 164 GLY B O 1
ATOM 3207 N N . ASN B 1 165 ? -2.236 -41.031 -7.16 1 98.06 165 ASN B N 1
ATOM 3208 C CA . ASN B 1 165 ? -0.97 -41.719 -7.344 1 98.06 165 ASN B CA 1
ATOM 3209 C C . ASN B 1 165 ? 0.179 -40.75 -7.594 1 98.06 165 ASN B C 1
ATOM 3211 O O . ASN B 1 165 ? 0.091 -39.906 -8.477 1 98.06 165 ASN B O 1
ATOM 3215 N N . ALA B 1 166 ? 1.208 -40.969 -6.789 1 98.56 166 ALA B N 1
ATOM 3216 C CA . ALA B 1 166 ? 2.363 -40.094 -6.969 1 98.56 166 ALA B CA 1
ATOM 3217 C C . ALA B 1 166 ? 3.641 -40.75 -6.465 1 98.56 166 ALA B C 1
ATOM 3219 O O . ALA B 1 166 ? 3.605 -41.531 -5.512 1 98.56 166 ALA B O 1
ATOM 3220 N N . LYS B 1 167 ? 4.73 -40.438 -7.066 1 98.44 167 LYS B N 1
ATOM 3221 C CA . LYS B 1 167 ? 6.055 -40.875 -6.609 1 98.44 167 LYS B CA 1
ATOM 3222 C C . LYS B 1 167 ? 7.074 -39.75 -6.801 1 98.44 167 LYS B C 1
ATOM 3224 O O . LYS B 1 167 ? 6.91 -38.875 -7.668 1 98.44 167 LYS B O 1
ATOM 3229 N N . GLY B 1 168 ? 8.094 -39.719 -5.973 1 98.31 168 GLY B N 1
ATOM 3230 C CA . GLY B 1 168 ? 9.156 -38.719 -6.023 1 98.31 168 GLY B CA 1
ATOM 3231 C C . GLY B 1 168 ? 10.523 -39.312 -6.312 1 98.31 168 GLY B C 1
ATOM 3232 O O . GLY B 1 168 ? 10.812 -40.438 -5.895 1 98.31 168 GLY B O 1
ATOM 3233 N N . CYS B 1 169 ? 11.344 -38.562 -7.016 1 97.81 169 CYS B N 1
ATOM 3234 C CA . CYS B 1 169 ? 12.68 -39.062 -7.328 1 97.81 169 CYS B CA 1
ATOM 3235 C C . CYS B 1 169 ? 13.625 -37.906 -7.633 1 97.81 169 CYS B C 1
ATOM 3237 O O . CYS B 1 169 ? 13.227 -36.75 -7.574 1 97.81 169 CYS B O 1
ATOM 3239 N N . GLY B 1 170 ? 14.938 -38.25 -7.832 1 97.38 170 GLY B N 1
ATOM 3240 C CA . GLY B 1 170 ? 15.93 -37.281 -8.258 1 97.38 170 GLY B CA 1
ATOM 3241 C C . GLY B 1 170 ? 15.953 -37.062 -9.766 1 97.38 170 GLY B C 1
ATOM 3242 O O . GLY B 1 170 ? 15.102 -37.594 -10.477 1 97.38 170 GLY B O 1
ATOM 3243 N N . LEU B 1 171 ? 16.891 -36.312 -10.219 1 96.31 171 LEU B N 1
ATOM 3244 C CA . LEU B 1 171 ? 16.938 -35.906 -11.617 1 96.31 171 LEU B CA 1
ATOM 3245 C C . LEU B 1 171 ? 17.812 -36.844 -12.422 1 96.31 171 LEU B C 1
ATOM 3247 O O . LEU B 1 171 ? 17.938 -36.719 -13.648 1 96.31 171 LEU B O 1
ATOM 3251 N N . GLU B 1 172 ? 18.406 -37.844 -11.891 1 93.62 172 GLU B N 1
ATOM 3252 C CA . GLU B 1 172 ? 19.406 -38.688 -12.516 1 93.62 172 GLU B CA 1
ATOM 3253 C C . GLU B 1 172 ? 18.828 -39.438 -13.711 1 93.62 172 GLU B C 1
ATOM 3255 O O . GLU B 1 172 ? 19.5 -39.656 -14.711 1 93.62 172 GLU B O 1
ATOM 3260 N N . ASN B 1 173 ? 17.656 -39.812 -13.695 1 93.12 173 ASN B N 1
ATOM 3261 C CA . ASN B 1 173 ? 17.047 -40.625 -14.758 1 93.12 173 ASN B CA 1
ATOM 3262 C C . ASN B 1 173 ? 15.992 -39.812 -15.516 1 93.12 173 ASN B C 1
ATOM 3264 O O . ASN B 1 173 ? 14.977 -40.344 -15.953 1 93.12 173 ASN B O 1
ATOM 3268 N N . LEU B 1 174 ? 16.219 -38.594 -15.695 1 96.69 174 LEU B N 1
ATOM 3269 C CA . LEU B 1 174 ? 15.219 -37.688 -16.25 1 96.69 174 LEU B CA 1
ATOM 3270 C C . LEU B 1 174 ? 14.844 -38.094 -17.672 1 96.69 174 LEU B C 1
ATOM 3272 O O . LEU B 1 174 ? 13.68 -38.031 -18.062 1 96.69 174 LEU B O 1
ATOM 3276 N N . LYS B 1 175 ? 15.828 -38.531 -18.469 1 96.19 175 LYS B N 1
ATOM 3277 C CA . LYS B 1 175 ? 15.578 -38.938 -19.844 1 96.19 175 LYS B CA 1
ATOM 3278 C C . LYS B 1 175 ? 14.57 -40.094 -19.891 1 96.19 175 LYS B C 1
ATOM 3280 O O . LYS B 1 175 ? 13.633 -40.062 -20.703 1 96.19 175 LYS B O 1
ATOM 3285 N N . GLN B 1 176 ? 14.836 -41.031 -19.094 1 97.31 176 GLN B N 1
ATOM 3286 C CA . GLN B 1 176 ? 13.93 -42.156 -19.047 1 97.31 176 GLN B CA 1
ATOM 3287 C C . GLN B 1 176 ? 12.555 -41.75 -18.531 1 97.31 176 GLN B C 1
ATOM 3289 O O . GLN B 1 176 ? 11.531 -42.25 -19.016 1 97.31 176 GLN B O 1
ATOM 3294 N N . LEU B 1 177 ? 12.516 -40.938 -17.531 1 98.19 177 LEU B N 1
ATOM 3295 C CA . LEU B 1 177 ? 11.25 -40.438 -16.984 1 98.19 177 LEU B CA 1
ATOM 3296 C C . LEU B 1 177 ? 10.438 -39.719 -18.062 1 98.19 177 LEU B C 1
ATOM 3298 O O . LEU B 1 177 ? 9.219 -39.906 -18.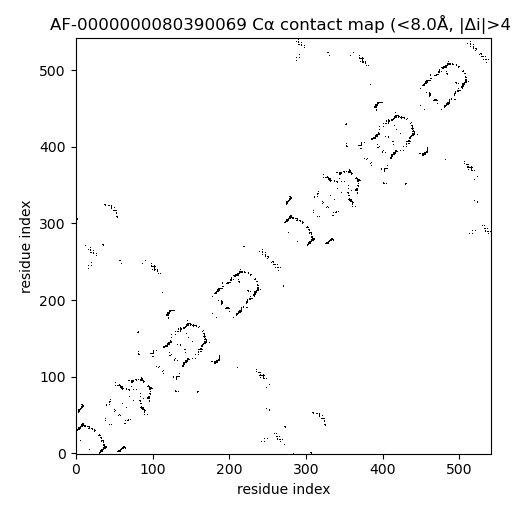156 1 98.19 177 LEU B O 1
ATOM 3302 N N . ILE B 1 178 ? 11.062 -38.938 -18.859 1 98.56 178 ILE B N 1
ATOM 3303 C CA . ILE B 1 178 ? 10.398 -38.219 -19.938 1 98.56 178 ILE B CA 1
ATOM 3304 C C . ILE B 1 178 ? 9.852 -39.188 -20.969 1 98.56 178 ILE B C 1
ATOM 3306 O O . ILE B 1 178 ? 8.719 -39.062 -21.422 1 98.56 178 ILE B O 1
ATOM 3310 N N . ALA B 1 179 ? 10.672 -40.188 -21.281 1 97.75 179 ALA B N 1
ATOM 3311 C CA . ALA B 1 179 ? 10.273 -41.188 -22.266 1 97.75 179 ALA B CA 1
ATOM 3312 C C . ALA B 1 179 ? 9 -41.906 -21.828 1 97.75 179 ALA B C 1
ATOM 3314 O O . ALA B 1 179 ? 8.18 -42.281 -22.672 1 97.75 179 ALA B O 1
ATOM 3315 N N . ASP B 1 180 ? 8.797 -42 -20.562 1 97.62 180 ASP B N 1
ATOM 3316 C CA . ASP B 1 180 ? 7.68 -42.781 -20.016 1 97.62 180 ASP B CA 1
ATOM 3317 C C . ASP B 1 180 ? 6.488 -41.875 -19.734 1 97.62 180 ASP B C 1
ATOM 3319 O O . ASP B 1 180 ? 5.477 -42.312 -19.188 1 97.62 180 ASP B O 1
ATOM 3323 N N . SER B 1 181 ? 6.504 -40.625 -20.047 1 98.62 181 SER B N 1
ATOM 3324 C CA . SER B 1 181 ? 5.477 -39.656 -19.656 1 98.62 181 SER B CA 1
ATOM 3325 C C . SER B 1 181 ? 4.66 -39.188 -20.844 1 98.62 181 SER B C 1
ATOM 3327 O O . SER B 1 181 ? 5.145 -39.219 -21.984 1 98.62 181 SER B O 1
ATOM 3329 N N . ASP B 1 182 ? 3.438 -38.781 -20.609 1 98.69 182 ASP B N 1
ATOM 3330 C CA . ASP B 1 182 ? 2.568 -38.156 -21.594 1 98.69 182 ASP B CA 1
ATOM 3331 C C . ASP B 1 182 ? 2.686 -36.625 -21.531 1 98.69 182 ASP B C 1
ATOM 3333 O O . ASP B 1 182 ? 2.529 -35.938 -22.547 1 98.69 182 ASP B O 1
ATOM 3337 N N . ILE B 1 183 ? 2.869 -36.125 -20.328 1 98.81 183 ILE B N 1
ATOM 3338 C CA . ILE B 1 183 ? 2.965 -34.688 -20.078 1 98.81 183 ILE B CA 1
ATOM 3339 C C . ILE B 1 183 ? 4.211 -34.406 -19.234 1 98.81 183 ILE B C 1
ATOM 3341 O O . ILE B 1 183 ? 4.461 -35.062 -18.234 1 98.81 183 ILE B O 1
ATOM 3345 N N . LEU B 1 184 ? 5.012 -33.469 -19.672 1 98.88 184 LEU B N 1
ATOM 3346 C CA . LEU B 1 184 ? 6.145 -32.906 -18.938 1 98.88 184 LEU B CA 1
ATOM 3347 C C . LEU B 1 184 ? 5.871 -31.469 -18.516 1 98.88 184 LEU B C 1
ATOM 3349 O O . LEU B 1 184 ? 5.535 -30.641 -19.359 1 98.88 184 LEU B O 1
ATOM 3353 N N . ILE B 1 185 ? 5.988 -31.203 -17.203 1 98.75 185 ILE B N 1
ATOM 3354 C CA . ILE B 1 185 ? 5.734 -29.859 -16.719 1 98.75 185 ILE B CA 1
ATOM 3355 C C . ILE B 1 185 ? 6.984 -29.312 -16.031 1 98.75 185 ILE B C 1
ATOM 3357 O O . ILE B 1 185 ? 7.504 -29.938 -15.094 1 98.75 185 ILE B O 1
ATOM 3361 N N . ASN B 1 186 ? 7.441 -28.203 -16.469 1 98.38 186 ASN B N 1
ATOM 3362 C CA . ASN B 1 186 ? 8.508 -27.484 -15.789 1 98.38 186 ASN B CA 1
ATOM 3363 C C . ASN B 1 186 ? 7.953 -26.547 -14.719 1 98.38 186 ASN B C 1
ATOM 3365 O O . ASN B 1 186 ? 7.301 -25.547 -15.039 1 98.38 186 ASN B O 1
ATOM 3369 N N . CYS B 1 187 ? 8.242 -26.828 -13.492 1 96.94 187 CYS B N 1
ATOM 3370 C CA . CYS B 1 187 ? 7.812 -25.984 -12.383 1 96.94 187 CYS B CA 1
ATOM 3371 C C . CYS B 1 187 ? 9.008 -25.344 -11.695 1 96.94 187 CYS B C 1
ATOM 3373 O O . CYS B 1 187 ? 8.914 -24.922 -10.539 1 96.94 187 CYS B O 1
ATOM 3375 N N . THR B 1 188 ? 10.164 -25.328 -12.383 1 94.44 188 THR B N 1
ATOM 3376 C CA . THR B 1 188 ? 11.336 -24.609 -11.898 1 94.44 188 THR B CA 1
ATOM 3377 C C . THR B 1 188 ? 11.391 -23.203 -12.492 1 94.44 188 THR B C 1
ATOM 3379 O O . THR B 1 188 ? 10.5 -22.812 -13.242 1 94.44 188 THR B O 1
ATOM 3382 N N . THR B 1 189 ? 12.477 -22.516 -12.141 1 89.75 189 THR B N 1
ATOM 3383 C CA . THR B 1 189 ? 12.641 -21.172 -12.68 1 89.75 189 THR B CA 1
ATOM 3384 C C . THR B 1 189 ? 13.547 -21.188 -13.914 1 89.75 189 THR B C 1
ATOM 3386 O O . THR B 1 189 ? 13.836 -20.141 -14.492 1 89.75 189 THR B O 1
ATOM 3389 N N . LEU B 1 190 ? 13.969 -22.328 -14.289 1 92.38 190 LEU B N 1
ATOM 3390 C CA . LEU B 1 190 ? 14.852 -22.422 -15.445 1 92.38 190 LEU B CA 1
ATOM 3391 C C . LEU B 1 190 ? 14.148 -21.922 -16.703 1 92.38 190 LEU B C 1
ATOM 3393 O O . LEU B 1 190 ? 13.039 -22.359 -17.031 1 92.38 190 LEU B O 1
ATOM 3397 N N . GLY B 1 191 ? 14.797 -20.984 -17.344 1 92.19 191 GLY B N 1
ATOM 3398 C CA . GLY B 1 191 ? 14.25 -20.422 -18.562 1 92.19 191 GLY B CA 1
ATOM 3399 C C . GLY B 1 191 ? 13.562 -19.078 -18.344 1 92.19 191 GLY B C 1
ATOM 3400 O O . GLY B 1 191 ? 13.156 -18.422 -19.297 1 92.19 191 GLY B O 1
ATOM 3401 N N . MET B 1 192 ? 13.438 -18.719 -17.125 1 87.5 192 MET B N 1
ATOM 3402 C CA . MET B 1 192 ? 12.727 -17.5 -16.781 1 87.5 192 MET B CA 1
ATOM 3403 C C . MET B 1 192 ? 13.617 -16.281 -16.984 1 87.5 192 MET B C 1
ATOM 3405 O O . MET B 1 192 ? 14.812 -16.312 -16.672 1 87.5 192 MET B O 1
ATOM 3409 N N . HIS B 1 193 ? 13.07 -15.273 -17.484 1 85.75 193 HIS B N 1
ATOM 3410 C CA . HIS B 1 193 ? 13.797 -14.016 -17.562 1 85.75 193 HIS B CA 1
ATOM 3411 C C . HIS B 1 193 ? 14.305 -13.57 -16.203 1 85.75 193 HIS B C 1
ATOM 3413 O O . HIS B 1 193 ? 13.578 -13.648 -15.203 1 85.75 193 HIS B O 1
ATOM 3419 N N . PRO B 1 194 ? 15.57 -13.117 -16.094 1 82.12 194 PRO B N 1
ATOM 3420 C CA . PRO B 1 194 ? 16.453 -12.695 -17.172 1 82.12 194 PRO B CA 1
ATOM 3421 C C . PRO B 1 194 ? 17.375 -13.812 -17.656 1 82.12 194 PRO B C 1
ATOM 3423 O O . PRO B 1 194 ? 18.094 -13.648 -18.656 1 82.12 194 PRO B O 1
ATOM 3426 N N . LYS B 1 195 ? 17.547 -14.992 -17.078 1 85.5 195 LYS B N 1
ATOM 3427 C CA . LYS B 1 195 ? 18.391 -16.109 -17.5 1 85.5 195 LYS B CA 1
ATOM 3428 C C . LYS B 1 195 ? 17.594 -17.109 -18.344 1 85.5 195 LYS B C 1
ATOM 3430 O O . LYS B 1 195 ? 17.172 -18.156 -17.844 1 85.5 195 LYS B O 1
ATOM 3435 N N . THR B 1 196 ? 17.469 -16.891 -19.594 1 91.38 196 THR B N 1
ATOM 3436 C CA . THR B 1 196 ? 16.469 -17.547 -20.422 1 91.38 196 THR B CA 1
ATOM 3437 C C . THR B 1 196 ? 17.031 -18.797 -21.078 1 91.38 196 THR B C 1
ATOM 3439 O O . THR B 1 196 ? 16.297 -19.562 -21.719 1 91.38 196 THR B O 1
ATOM 3442 N N . GLU B 1 197 ? 18.219 -19.094 -20.891 1 92.44 197 GLU B N 1
ATOM 3443 C CA . GLU B 1 197 ? 18.844 -20.203 -21.625 1 92.44 197 GLU B CA 1
ATOM 3444 C C . GLU B 1 197 ? 18.656 -21.516 -20.875 1 92.44 197 GLU B C 1
ATOM 3446 O O . GLU B 1 197 ? 18.859 -22.594 -21.469 1 92.44 197 GLU B O 1
ATOM 3451 N N . GLY B 1 198 ? 18.359 -21.469 -19.641 1 95.06 198 GLY B N 1
ATOM 3452 C CA . GLY B 1 198 ? 18.203 -22.672 -18.844 1 95.06 198 GLY B CA 1
ATOM 3453 C C . GLY B 1 198 ? 17.047 -23.547 -19.312 1 95.06 198 GLY B C 1
ATOM 3454 O O . GLY B 1 198 ? 16.016 -23.031 -19.75 1 95.06 198 GLY B O 1
ATOM 3455 N N . THR B 1 199 ? 17.281 -24.859 -19.234 1 97 199 THR B N 1
ATOM 3456 C CA . THR B 1 199 ? 16.234 -25.797 -19.609 1 97 199 THR B CA 1
ATOM 3457 C C . THR B 1 199 ? 16.359 -27.094 -18.828 1 97 199 THR B C 1
ATOM 3459 O O . THR B 1 199 ? 17.453 -27.469 -18.422 1 97 199 THR B O 1
ATOM 3462 N N . ILE B 1 200 ? 15.211 -27.766 -18.703 1 96.88 200 ILE B N 1
ATOM 3463 C CA . ILE B 1 200 ? 15.242 -29.016 -17.953 1 96.88 200 ILE B CA 1
ATOM 3464 C C . ILE B 1 200 ? 15.469 -30.188 -18.906 1 96.88 200 ILE B C 1
ATOM 3466 O O . ILE B 1 200 ? 15.844 -31.281 -18.469 1 96.88 200 ILE B O 1
ATOM 3470 N N . ALA B 1 201 ? 15.289 -30 -20.188 1 97.75 201 ALA B N 1
ATOM 3471 C CA . ALA B 1 201 ? 15.406 -31.078 -21.172 1 97.75 201 ALA B CA 1
ATOM 3472 C C . ALA B 1 201 ? 15.586 -30.531 -22.578 1 97.75 201 ALA B C 1
ATOM 3474 O O . ALA B 1 201 ? 15.312 -29.344 -22.828 1 97.75 201 ALA B O 1
ATOM 3475 N N . ARG B 1 202 ? 16.031 -31.359 -23.422 1 97.69 202 ARG B N 1
ATOM 3476 C CA . ARG B 1 202 ? 16.219 -30.984 -24.812 1 97.69 202 ARG B CA 1
ATOM 3477 C C . ARG B 1 202 ? 15.453 -31.922 -25.75 1 97.69 202 ARG B C 1
ATOM 3479 O O . ARG B 1 202 ? 14.82 -32.875 -25.281 1 97.69 202 ARG B O 1
ATOM 3486 N N . ALA B 1 203 ? 15.539 -31.578 -27.016 1 98.19 203 ALA B N 1
ATOM 3487 C CA . ALA B 1 203 ? 14.734 -32.281 -28.016 1 98.19 203 ALA B CA 1
ATOM 3488 C C . ALA B 1 203 ? 15.055 -33.781 -28.031 1 98.19 203 ALA B C 1
ATOM 3490 O O . ALA B 1 203 ? 14.164 -34.594 -28.188 1 98.19 203 ALA B O 1
ATOM 3491 N N . GLU B 1 204 ? 16.266 -34.094 -27.844 1 97.62 204 GLU B N 1
ATOM 3492 C CA . GLU B 1 204 ? 16.719 -35.5 -27.922 1 97.62 204 GLU B CA 1
ATOM 3493 C C . GLU B 1 204 ? 16.172 -36.312 -26.766 1 97.62 204 GLU B C 1
ATOM 3495 O O . GLU B 1 204 ? 16.188 -37.562 -26.812 1 97.62 204 GLU B O 1
ATOM 3500 N N . ASP B 1 205 ? 15.781 -35.625 -25.703 1 97.62 205 ASP B N 1
ATOM 3501 C CA . ASP B 1 205 ? 15.234 -36.312 -24.531 1 97.62 205 ASP B CA 1
ATOM 3502 C C . ASP B 1 205 ? 13.742 -36.562 -24.688 1 97.62 205 ASP B C 1
ATOM 3504 O O . ASP B 1 205 ? 13.156 -37.312 -23.906 1 97.62 205 ASP B O 1
ATOM 3508 N N . MET B 1 206 ? 13.047 -36.031 -25.719 1 98.38 206 MET B N 1
ATOM 3509 C CA . MET B 1 206 ? 11.594 -36 -25.797 1 98.38 206 MET B CA 1
ATOM 3510 C C . MET B 1 206 ? 11.094 -36.844 -26.969 1 98.38 206 MET B C 1
ATOM 3512 O O . MET B 1 206 ? 11.852 -37.188 -27.875 1 98.38 206 MET B O 1
ATOM 3516 N N . HIS B 1 207 ? 9.898 -37.281 -26.922 1 98.19 207 HIS B N 1
ATOM 3517 C CA . HIS B 1 207 ? 9.242 -37.969 -28.031 1 98.19 207 HIS B CA 1
ATOM 3518 C C . HIS B 1 207 ? 8.102 -37.125 -28.594 1 98.19 207 HIS B C 1
ATOM 3520 O O . HIS B 1 207 ? 7.605 -36.219 -27.922 1 98.19 207 HIS B O 1
ATOM 3526 N N . SER B 1 208 ? 7.566 -37.406 -29.734 1 97.94 208 SER B N 1
ATOM 3527 C CA . SER B 1 208 ? 6.645 -36.562 -30.484 1 97.94 208 SER B CA 1
ATOM 3528 C C . SER B 1 208 ? 5.246 -36.594 -29.875 1 97.94 208 SER B C 1
ATOM 3530 O O . SER B 1 208 ? 4.418 -35.719 -30.156 1 97.94 208 SER B O 1
ATOM 3532 N N . GLU B 1 209 ? 4.895 -37.562 -29.047 1 98.06 209 GLU B N 1
ATOM 3533 C CA . GLU B 1 209 ? 3.57 -37.688 -28.453 1 98.06 209 GLU B CA 1
ATOM 3534 C C . GLU B 1 209 ? 3.506 -36.938 -27.125 1 98.06 209 GLU B C 1
ATOM 3536 O O . GLU B 1 209 ? 2.447 -36.875 -26.484 1 98.06 209 GLU B O 1
ATOM 3541 N N . LEU B 1 210 ? 4.629 -36.375 -26.703 1 98.56 210 LEU B N 1
ATOM 3542 C CA . LEU B 1 210 ? 4.742 -35.688 -25.422 1 98.56 210 LEU B CA 1
ATOM 3543 C C . LEU B 1 210 ? 4.066 -34.312 -25.469 1 98.56 210 LEU B C 1
ATOM 3545 O O . LEU B 1 210 ? 4.121 -33.656 -26.5 1 98.56 210 LEU B O 1
ATOM 3549 N N . THR B 1 211 ? 3.359 -33.938 -24.438 1 98.75 211 THR B N 1
ATOM 3550 C CA . THR B 1 211 ? 2.984 -32.562 -24.188 1 98.75 211 THR B CA 1
ATOM 3551 C C . THR B 1 211 ? 3.939 -31.906 -23.188 1 98.75 211 THR B C 1
ATOM 3553 O O . THR B 1 211 ? 4.156 -32.438 -22.094 1 98.75 211 THR B O 1
ATOM 3556 N N . VAL B 1 212 ? 4.508 -30.781 -23.578 1 98.81 212 VAL B N 1
ATOM 3557 C CA . VAL B 1 212 ? 5.422 -30.047 -22.703 1 98.81 212 VAL B CA 1
ATOM 3558 C C . VAL B 1 212 ? 4.777 -28.734 -22.25 1 98.81 212 VAL B C 1
ATOM 3560 O O . VAL B 1 212 ? 4.445 -27.891 -23.094 1 98.81 212 VAL B O 1
ATOM 3563 N N . PHE B 1 213 ? 4.57 -28.641 -20.906 1 98.56 213 PHE B N 1
ATOM 3564 C CA . PHE B 1 213 ? 3.977 -27.453 -20.281 1 98.56 213 PHE B CA 1
ATOM 3565 C C . PHE B 1 213 ? 5.012 -26.719 -19.453 1 98.56 213 PHE B C 1
ATOM 3567 O O . PHE B 1 213 ? 5.539 -27.25 -18.469 1 98.56 213 PHE B O 1
ATOM 3574 N N . ASP B 1 214 ? 5.281 -25.484 -19.812 1 98.12 214 ASP B N 1
ATOM 3575 C CA . ASP B 1 214 ? 6.188 -24.656 -19.031 1 98.12 214 ASP B CA 1
ATOM 3576 C C . ASP B 1 214 ? 5.426 -23.562 -18.281 1 98.12 214 ASP B C 1
ATOM 3578 O O . ASP B 1 214 ? 4.797 -22.703 -18.906 1 98.12 214 ASP B O 1
ATOM 3582 N N . ILE B 1 215 ? 5.598 -23.531 -16.969 1 94.94 215 ILE B N 1
ATOM 3583 C CA . ILE B 1 215 ? 4.824 -22.531 -16.234 1 94.94 215 ILE B CA 1
ATOM 3584 C C . ILE B 1 215 ? 5.555 -21.188 -16.25 1 94.94 215 ILE B C 1
ATOM 3586 O O . ILE B 1 215 ? 4.98 -20.156 -15.891 1 94.94 215 ILE B O 1
ATOM 3590 N N . VAL B 1 216 ? 6.867 -21.25 -16.641 1 92.38 216 VAL B N 1
ATOM 3591 C CA . VAL B 1 216 ? 7.559 -20 -16.953 1 92.38 216 VAL B CA 1
ATOM 3592 C C . VAL B 1 216 ? 6.914 -19.344 -18.172 1 92.38 216 VAL B C 1
ATOM 3594 O O . VAL B 1 216 ? 6.789 -19.969 -19.234 1 92.38 216 VAL B O 1
ATOM 3597 N N . TYR B 1 217 ? 6.527 -18.125 -17.984 1 91.81 217 TYR B N 1
ATOM 3598 C CA . TYR B 1 217 ? 5.789 -17.5 -19.078 1 91.81 217 TYR B CA 1
ATOM 3599 C C . TYR B 1 217 ? 6.535 -16.281 -19.609 1 91.81 217 TYR B C 1
ATOM 3601 O O . TYR B 1 217 ? 6.098 -15.648 -20.578 1 91.81 217 TYR B O 1
ATOM 3609 N N . ASN B 1 218 ? 7.555 -15.906 -18.922 1 87.62 218 ASN B N 1
ATOM 3610 C CA . ASN B 1 218 ? 8.406 -14.82 -19.391 1 87.62 218 ASN B CA 1
ATOM 3611 C C . ASN B 1 218 ? 9.852 -15.289 -19.578 1 87.62 218 ASN B C 1
ATOM 3613 O O . ASN B 1 218 ? 10.602 -15.406 -18.609 1 87.62 218 ASN B O 1
ATOM 3617 N N . PRO B 1 219 ? 10.328 -15.586 -20.844 1 90.75 219 PRO B N 1
ATOM 3618 C CA . PRO B 1 219 ? 9.656 -15.305 -22.125 1 90.75 219 PRO B CA 1
ATOM 3619 C C . PRO B 1 219 ? 8.516 -16.281 -22.422 1 90.75 219 PRO B C 1
ATOM 3621 O O . PRO B 1 219 ? 8.445 -17.359 -21.797 1 90.75 219 PRO B O 1
ATOM 3624 N N . LEU B 1 220 ? 7.668 -15.914 -23.359 1 91.5 220 LEU B N 1
ATOM 3625 C CA . LEU B 1 220 ? 6.527 -16.734 -23.719 1 91.5 220 LEU B CA 1
ATOM 3626 C C . LEU B 1 220 ? 6.992 -18.078 -24.281 1 91.5 220 LEU B C 1
ATOM 3628 O O . LEU B 1 220 ? 6.43 -19.125 -23.953 1 91.5 220 LEU B O 1
ATOM 3632 N N . GLU B 1 221 ? 7.961 -17.969 -25.188 1 94.5 221 GLU B N 1
ATOM 3633 C CA . GLU B 1 221 ? 8.57 -19.188 -25.703 1 94.5 221 GLU B CA 1
ATOM 3634 C C . GLU B 1 221 ? 9.93 -19.438 -25.062 1 94.5 221 GLU B C 1
ATOM 3636 O O . GLU B 1 221 ? 10.953 -18.938 -25.547 1 94.5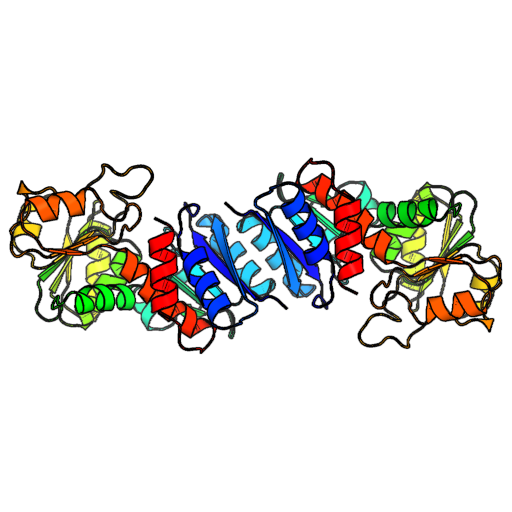 221 GLU B O 1
ATOM 3641 N N . THR B 1 222 ? 9.977 -20.344 -24.109 1 96.69 222 THR B N 1
ATOM 3642 C CA . THR B 1 222 ? 11.203 -20.688 -23.391 1 96.69 222 THR B CA 1
ATOM 3643 C C . THR B 1 222 ? 12.062 -21.641 -24.203 1 96.69 222 THR B C 1
ATOM 3645 O O . THR B 1 222 ? 11.602 -22.203 -25.203 1 96.69 222 THR B O 1
ATOM 3648 N N . THR B 1 223 ? 13.258 -21.812 -23.781 1 97.75 223 THR B N 1
ATOM 3649 C CA . THR B 1 223 ? 14.141 -22.781 -24.422 1 97.75 223 THR B CA 1
ATOM 3650 C C . THR B 1 223 ? 13.516 -24.172 -24.375 1 97.75 223 THR B C 1
ATOM 3652 O O . THR B 1 223 ? 13.586 -24.922 -25.359 1 97.75 223 THR B O 1
ATOM 3655 N N . LEU B 1 224 ? 12.914 -24.562 -23.281 1 98.31 224 LEU B N 1
ATOM 3656 C CA . LEU B 1 224 ? 12.258 -25.859 -23.156 1 98.31 224 LEU B CA 1
ATOM 3657 C C . LEU B 1 224 ? 11.188 -26.031 -24.219 1 98.31 224 LEU B C 1
ATOM 3659 O O . LEU B 1 224 ? 11.102 -27.094 -24.844 1 98.31 224 LEU B O 1
ATOM 3663 N N . LEU B 1 225 ? 10.406 -25.016 -24.438 1 98.44 225 LEU B N 1
ATOM 3664 C CA . LEU B 1 225 ? 9.312 -25.094 -25.406 1 98.44 225 LEU B CA 1
ATOM 3665 C C . LEU B 1 225 ? 9.836 -25.141 -26.828 1 98.44 225 LEU B C 1
ATOM 3667 O O . LEU B 1 225 ? 9.258 -25.812 -27.688 1 98.44 225 LEU B O 1
ATOM 3671 N N . LYS B 1 226 ? 10.875 -24.406 -27.062 1 98.25 226 LYS B N 1
ATOM 3672 C CA . LYS B 1 226 ? 11.523 -24.5 -28.359 1 98.25 226 LYS B CA 1
ATOM 3673 C C . LYS B 1 226 ? 12.016 -25.922 -28.625 1 98.25 226 LYS B C 1
ATOM 3675 O O . LYS B 1 226 ? 11.852 -26.438 -29.734 1 98.25 226 LYS B O 1
ATOM 3680 N N . GLU B 1 227 ? 12.648 -26.453 -27.656 1 98.38 227 GLU B N 1
ATOM 3681 C CA . GLU B 1 227 ? 13.141 -27.828 -27.766 1 98.38 227 GLU B CA 1
ATOM 3682 C C . GLU B 1 227 ? 11.984 -28.812 -27.969 1 98.38 227 GLU B C 1
ATOM 3684 O O . GLU B 1 227 ? 12.117 -29.781 -28.719 1 98.38 227 GLU B O 1
ATOM 3689 N N . ALA B 1 228 ? 10.883 -28.625 -27.281 1 98.62 228 ALA B N 1
ATOM 3690 C CA . ALA B 1 228 ? 9.703 -29.469 -27.453 1 98.62 228 ALA B CA 1
ATOM 3691 C C . ALA B 1 228 ? 9.219 -29.469 -28.891 1 98.62 228 ALA B C 1
ATOM 3693 O O . ALA B 1 228 ? 8.93 -30.516 -29.469 1 98.62 228 ALA B O 1
ATOM 3694 N N . LYS B 1 229 ? 9.164 -28.312 -29.469 1 98.44 229 LYS B N 1
ATOM 3695 C CA . LYS B 1 229 ? 8.727 -28.172 -30.859 1 98.44 229 LYS B CA 1
ATOM 3696 C C . LYS B 1 229 ? 9.672 -28.906 -31.797 1 98.44 229 LYS B C 1
ATOM 3698 O O . LYS B 1 229 ? 9.227 -29.562 -32.75 1 98.44 229 LYS B O 1
ATOM 3703 N N . LYS B 1 230 ? 10.945 -28.766 -31.5 1 98.31 230 LYS B N 1
ATOM 3704 C CA . LYS B 1 230 ? 11.945 -29.453 -32.312 1 98.31 230 LYS B CA 1
ATOM 3705 C C . LYS B 1 230 ? 11.734 -30.969 -32.281 1 98.31 230 LYS B C 1
ATOM 3707 O O . LYS B 1 230 ? 12.016 -31.656 -33.25 1 98.31 230 LYS B O 1
ATOM 3712 N N . ALA B 1 231 ? 11.297 -31.484 -31.219 1 98.31 231 ALA B N 1
ATOM 3713 C CA . ALA B 1 231 ? 11.086 -32.906 -31.016 1 98.31 231 ALA B CA 1
ATOM 3714 C C . ALA B 1 231 ? 9.75 -33.375 -31.609 1 98.31 231 ALA B C 1
ATOM 3716 O O . ALA B 1 231 ? 9.445 -34.562 -31.625 1 98.31 231 ALA B O 1
ATOM 3717 N N . GLY B 1 232 ? 8.922 -32.375 -32.031 1 98.31 232 GLY B N 1
ATOM 3718 C CA . GLY B 1 232 ? 7.59 -32.688 -32.531 1 98.31 232 GLY B CA 1
ATOM 3719 C C . GLY B 1 232 ? 6.555 -32.812 -31.438 1 98.31 232 GLY B C 1
ATOM 3720 O O . GLY B 1 232 ? 5.426 -33.25 -31.688 1 98.31 232 GLY B O 1
ATOM 3721 N N . ALA B 1 233 ? 6.891 -32.531 -30.234 1 98.5 233 ALA B N 1
ATOM 3722 C CA . ALA B 1 233 ? 5.977 -32.562 -29.094 1 98.5 233 ALA B CA 1
ATOM 3723 C C . ALA B 1 233 ? 5.043 -31.375 -29.094 1 98.5 233 ALA B C 1
ATOM 3725 O O . ALA B 1 233 ? 5.285 -30.391 -29.797 1 98.5 233 ALA B O 1
ATOM 3726 N N . LYS B 1 234 ? 3.93 -31.469 -28.359 1 98.38 234 LYS B N 1
ATOM 3727 C CA . LYS B 1 234 ? 3.021 -30.344 -28.141 1 98.38 234 LYS B CA 1
ATOM 3728 C C . LYS B 1 234 ? 3.549 -29.406 -27.062 1 98.38 234 LYS B C 1
ATOM 3730 O O . LYS B 1 234 ? 3.795 -29.828 -25.938 1 98.38 234 LYS B O 1
ATOM 3735 N N . ALA B 1 235 ? 3.734 -28.156 -27.484 1 98.19 235 ALA B N 1
ATOM 3736 C CA . ALA B 1 235 ? 4.23 -27.156 -26.531 1 98.19 235 ALA B CA 1
ATOM 3737 C C . ALA B 1 235 ? 3.088 -26.297 -26 1 98.19 235 ALA B C 1
ATOM 3739 O O . ALA B 1 235 ? 2.279 -25.781 -26.766 1 98.19 235 ALA B O 1
ATOM 3740 N N . VAL B 1 236 ? 2.971 -26.203 -24.672 1 97.81 236 VAL B N 1
ATOM 3741 C CA . VAL B 1 236 ? 1.975 -25.359 -24 1 97.81 236 VAL B CA 1
ATOM 3742 C C . VAL B 1 236 ? 2.67 -24.281 -23.172 1 97.81 236 VAL B C 1
ATOM 3744 O O . VAL B 1 236 ? 3.422 -24.594 -22.25 1 97.81 236 VAL B O 1
ATOM 3747 N N . THR B 1 237 ? 2.396 -23.031 -23.453 1 96.69 237 THR B N 1
ATOM 3748 C CA . THR B 1 237 ? 3.004 -21.891 -22.766 1 96.69 237 THR B CA 1
ATOM 3749 C C . THR B 1 237 ? 2.316 -21.641 -21.438 1 96.69 237 THR B C 1
ATOM 3751 O O . THR B 1 237 ? 1.209 -22.125 -21.188 1 96.69 237 THR B O 1
ATOM 3754 N N . GLY B 1 238 ? 2.945 -20.828 -20.625 1 95.62 238 GLY B N 1
ATOM 3755 C CA . GLY B 1 238 ? 2.506 -20.703 -19.25 1 95.62 238 GLY B CA 1
ATOM 3756 C C . GLY B 1 238 ? 1.592 -19.516 -19.016 1 95.62 238 GLY B C 1
ATOM 3757 O O . GLY B 1 238 ? 1.008 -19.375 -17.938 1 95.62 238 GLY B O 1
ATOM 3758 N N . GLU B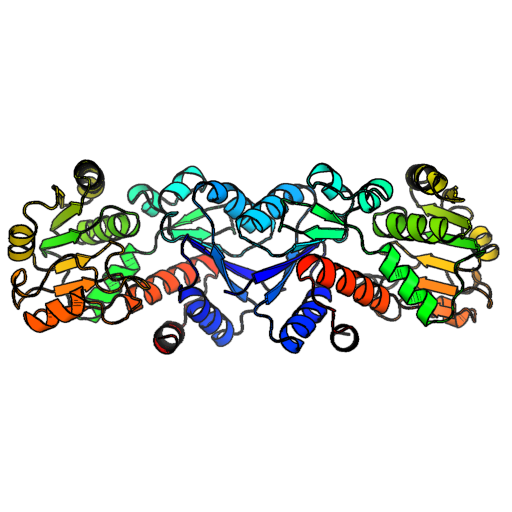 1 239 ? 1.361 -18.625 -19.969 1 95.25 239 GLU B N 1
ATOM 3759 C CA . GLU B 1 239 ? 0.646 -17.375 -19.781 1 95.25 239 GLU B CA 1
ATOM 3760 C C . GLU B 1 239 ? -0.805 -17.625 -19.375 1 95.25 239 GLU B C 1
ATOM 3762 O O . GLU B 1 239 ? -1.382 -16.844 -18.609 1 95.25 239 GLU B O 1
ATOM 3767 N N . MET B 1 240 ? -1.382 -18.656 -19.859 1 96.69 240 MET B N 1
ATOM 3768 C CA . MET B 1 240 ? -2.791 -18.891 -19.562 1 96.69 240 MET B CA 1
ATOM 3769 C C . MET B 1 240 ? -2.961 -19.422 -18.141 1 96.69 240 MET B C 1
ATOM 3771 O O . MET B 1 240 ? -3.973 -19.156 -17.484 1 96.69 240 MET B O 1
ATOM 3775 N N . MET B 1 241 ? -1.991 -20.172 -17.656 1 97.69 241 MET B N 1
ATOM 3776 C CA . MET B 1 241 ? -2.053 -20.547 -16.25 1 97.69 241 MET B CA 1
ATOM 3777 C C . MET B 1 241 ? -2.062 -19.297 -15.367 1 97.69 241 MET B C 1
ATOM 3779 O O . MET B 1 241 ? -2.803 -19.234 -14.383 1 97.69 241 MET B O 1
ATOM 3783 N N . LEU B 1 242 ? -1.218 -18.312 -15.727 1 96.81 242 LEU B N 1
ATOM 3784 C CA . LEU B 1 242 ? -1.228 -17.031 -15.008 1 96.81 242 LEU B CA 1
ATOM 3785 C C . LEU B 1 242 ? -2.615 -16.406 -15.047 1 96.81 242 LEU B C 1
ATOM 3787 O O . LEU B 1 242 ? -3.123 -15.953 -14.016 1 96.81 242 LEU B O 1
ATOM 3791 N N . VAL B 1 243 ? -3.262 -16.391 -16.188 1 98.12 243 VAL B N 1
ATOM 3792 C CA . VAL B 1 243 ? -4.559 -15.75 -16.391 1 98.12 243 VAL B CA 1
ATOM 3793 C C . VAL B 1 243 ? -5.625 -16.469 -15.57 1 98.12 243 VAL B C 1
ATOM 3795 O O . VAL B 1 243 ? -6.375 -15.828 -14.828 1 98.12 243 VAL B O 1
ATOM 3798 N N . TYR B 1 244 ? -5.625 -17.75 -15.656 1 98.38 244 TYR B N 1
ATOM 3799 C CA . TYR B 1 244 ? -6.703 -18.516 -15.031 1 98.38 244 TYR B CA 1
ATOM 3800 C C . TYR B 1 244 ? -6.562 -18.516 -13.516 1 98.38 244 TYR B C 1
ATOM 3802 O O . TYR B 1 244 ? -7.551 -18.375 -12.789 1 98.38 244 TYR B O 1
ATOM 3810 N N . GLN B 1 245 ? -5.363 -18.719 -13.008 1 98.31 245 GLN B N 1
ATOM 3811 C CA . GLN B 1 245 ? -5.211 -18.641 -11.555 1 98.31 245 GLN B CA 1
ATOM 3812 C C . GLN B 1 245 ? -5.523 -17.234 -11.047 1 98.31 245 GLN B C 1
ATOM 3814 O O . GLN B 1 245 ? -6.094 -17.078 -9.969 1 98.31 245 GLN B O 1
ATOM 3819 N N . GLY B 1 246 ? -5.156 -16.188 -11.797 1 98.56 246 GLY B N 1
ATOM 3820 C CA . GLY B 1 246 ? -5.48 -14.82 -11.438 1 98.56 246 GLY B CA 1
ATOM 3821 C C . GLY B 1 246 ? -6.973 -14.539 -11.445 1 98.56 246 GLY B C 1
ATOM 3822 O O . GLY B 1 246 ? -7.477 -13.82 -10.586 1 98.56 246 GLY B O 1
ATOM 3823 N N . ALA B 1 247 ? -7.637 -15.062 -12.445 1 98.69 247 ALA B N 1
ATOM 3824 C CA . ALA B 1 247 ? -9.086 -14.914 -12.531 1 98.69 247 ALA B CA 1
ATOM 3825 C C . ALA B 1 247 ? -9.773 -15.508 -11.312 1 98.69 247 ALA B C 1
ATOM 3827 O O . ALA B 1 247 ? -10.734 -14.93 -10.789 1 98.69 247 ALA B O 1
ATOM 3828 N N . GLU B 1 248 ? -9.297 -16.641 -10.906 1 98.5 248 GLU B N 1
ATOM 3829 C CA . GLU B 1 248 ? -9.859 -17.266 -9.719 1 98.5 248 GLU B CA 1
ATOM 3830 C C . GLU B 1 248 ? -9.594 -16.422 -8.469 1 98.5 248 GLU B C 1
ATOM 3832 O O . GLU B 1 248 ? -10.469 -16.281 -7.617 1 98.5 248 GLU B O 1
ATOM 3837 N N . ALA B 1 249 ? -8.391 -15.938 -8.312 1 98.81 249 ALA B N 1
ATOM 3838 C CA . ALA B 1 249 ? -8.07 -15.047 -7.203 1 98.81 249 ALA B CA 1
ATOM 3839 C C . ALA B 1 249 ? -8.984 -13.82 -7.207 1 98.81 249 ALA B C 1
ATOM 3841 O O . ALA B 1 249 ? -9.5 -13.422 -6.16 1 98.81 249 ALA B O 1
ATOM 3842 N N . PHE B 1 250 ? -9.195 -13.234 -8.43 1 98.88 250 PHE B N 1
ATOM 3843 C CA . PHE B 1 250 ? -10.078 -12.086 -8.617 1 98.88 250 PHE B CA 1
ATOM 3844 C C . PHE B 1 250 ? -11.469 -12.383 -8.086 1 98.88 250 PHE B C 1
ATOM 3846 O O . PHE B 1 250 ? -12.047 -11.57 -7.359 1 98.88 250 PHE B O 1
ATOM 3853 N N . LYS B 1 251 ? -11.953 -13.5 -8.43 1 98.5 251 LYS B N 1
ATOM 3854 C CA . LYS B 1 251 ? -13.281 -13.922 -7.98 1 98.5 251 LYS B CA 1
ATOM 3855 C C . LYS B 1 251 ? -13.32 -14.086 -6.465 1 98.5 251 LYS B C 1
ATOM 3857 O O . LYS B 1 251 ? -14.297 -13.703 -5.816 1 98.5 251 LYS B O 1
ATOM 3862 N N . ILE B 1 252 ? -12.344 -14.68 -5.879 1 98.56 252 ILE B N 1
ATOM 3863 C CA . ILE B 1 252 ? -12.242 -14.883 -4.438 1 98.56 252 ILE B CA 1
ATOM 3864 C C . ILE B 1 252 ? -12.305 -13.539 -3.721 1 98.56 252 ILE B C 1
ATOM 3866 O O . ILE B 1 252 ? -13.039 -13.383 -2.738 1 98.56 252 ILE B O 1
ATOM 3870 N N . TRP B 1 253 ? -11.617 -12.531 -4.207 1 98.69 253 TRP B N 1
ATOM 3871 C CA . TRP B 1 253 ? -11.492 -11.227 -3.551 1 98.69 253 TRP B CA 1
ATOM 3872 C C . TRP B 1 253 ? -12.766 -10.406 -3.729 1 98.69 253 TRP B C 1
ATOM 3874 O O . TRP B 1 253 ? -13.203 -9.727 -2.801 1 98.69 253 TRP B O 1
ATOM 3884 N N . THR B 1 254 ? -13.383 -10.445 -4.969 1 98.12 254 THR B N 1
ATOM 3885 C CA . THR B 1 254 ? -14.375 -9.43 -5.316 1 98.12 254 THR B CA 1
ATOM 3886 C C . THR B 1 254 ? -15.773 -10.031 -5.344 1 98.12 254 THR B C 1
ATOM 3888 O O . THR B 1 254 ? -16.766 -9.297 -5.281 1 98.12 254 THR B O 1
ATOM 3891 N N . GLY B 1 255 ? -15.82 -11.336 -5.586 1 97.81 255 GLY B N 1
ATOM 3892 C CA . GLY B 1 255 ? -17.109 -11.984 -5.766 1 97.81 255 GLY B CA 1
ATOM 3893 C C . GLY B 1 255 ? -17.719 -11.742 -7.137 1 97.81 255 GLY B C 1
ATOM 3894 O O . GLY B 1 255 ? -18.844 -12.172 -7.41 1 97.81 255 GLY B O 1
ATOM 3895 N N . VAL B 1 256 ? -16.984 -11.094 -7.984 1 97.94 256 VAL B N 1
ATOM 3896 C CA . VAL B 1 256 ? -17.453 -10.727 -9.32 1 97.94 256 VAL B CA 1
ATOM 3897 C C . VAL B 1 256 ? -16.844 -11.656 -10.359 1 97.94 256 VAL B C 1
ATOM 3899 O O . VAL B 1 256 ? -15.703 -12.102 -10.211 1 97.94 256 VAL B O 1
ATOM 3902 N N . GLU B 1 257 ? -17.578 -11.969 -11.398 1 98.12 257 GLU B N 1
ATOM 3903 C CA . GLU B 1 257 ? -17.047 -12.789 -12.484 1 98.12 257 GLU B CA 1
ATOM 3904 C C . GLU B 1 257 ? -15.922 -12.07 -13.219 1 98.12 257 GLU B C 1
ATOM 3906 O O . GLU B 1 257 ? -16.109 -10.961 -13.719 1 98.12 257 GLU B O 1
ATOM 3911 N N . PRO B 1 258 ? -14.781 -12.656 -13.32 1 98.12 258 PRO B N 1
ATOM 3912 C CA . PRO B 1 258 ? -13.641 -11.992 -13.961 1 98.12 258 PRO B CA 1
ATOM 3913 C C . PRO B 1 258 ? -13.789 -11.891 -15.477 1 98.12 258 PRO B C 1
ATOM 3915 O O . PRO B 1 258 ? -14.305 -12.812 -16.109 1 98.12 258 PRO B O 1
ATOM 3918 N N . PRO B 1 259 ? -13.414 -10.82 -16.047 1 98.62 259 PRO B N 1
ATOM 3919 C CA . PRO B 1 259 ? -13.359 -10.711 -17.516 1 98.62 259 PRO B CA 1
ATOM 3920 C C . PRO B 1 259 ? -12.109 -11.359 -18.109 1 98.62 259 PRO B C 1
ATOM 3922 O O . PRO B 1 259 ? -11.164 -10.664 -18.469 1 98.62 259 PRO B O 1
ATOM 3925 N N . ILE B 1 260 ? -12.125 -12.609 -18.375 1 98.19 260 ILE B N 1
ATOM 3926 C CA . ILE B 1 260 ? -10.969 -13.445 -18.688 1 98.19 260 ILE B CA 1
ATOM 3927 C C . ILE B 1 260 ? -10.32 -12.961 -19.984 1 98.19 260 ILE B C 1
ATOM 3929 O O . ILE B 1 260 ? -9.094 -12.906 -20.094 1 98.19 260 ILE B O 1
ATOM 3933 N N . GLU B 1 261 ? -11.117 -12.633 -20.953 1 98.19 261 GLU B N 1
ATOM 3934 C CA . GLU B 1 261 ? -10.578 -12.203 -22.234 1 98.19 261 GLU B CA 1
ATOM 3935 C C . GLU B 1 261 ? -9.766 -10.922 -22.109 1 98.19 261 GLU B C 1
ATOM 3937 O O . GLU B 1 261 ? -8.727 -10.758 -22.75 1 98.19 261 GLU B O 1
ATOM 3942 N N . VAL B 1 262 ? -10.273 -9.984 -21.281 1 98.5 262 VAL B N 1
ATOM 3943 C CA . VAL B 1 262 ? -9.57 -8.734 -21.031 1 98.5 262 VAL B CA 1
ATOM 3944 C C . VAL B 1 262 ? -8.258 -9.016 -20.297 1 98.5 262 VAL B C 1
ATOM 3946 O O . VAL B 1 262 ? -7.227 -8.414 -20.609 1 98.5 262 VAL B O 1
ATOM 3949 N N . MET B 1 263 ? -8.328 -9.914 -19.359 1 98.5 263 MET B N 1
ATOM 3950 C CA . MET B 1 263 ? -7.145 -10.305 -18.609 1 98.5 263 MET B CA 1
ATOM 3951 C C . MET B 1 263 ? -6.102 -10.945 -19.516 1 98.5 263 MET B C 1
ATOM 3953 O O . MET B 1 263 ? -4.922 -10.594 -19.453 1 98.5 263 MET B O 1
ATOM 3957 N N . LYS B 1 264 ? -6.535 -11.844 -20.359 1 97.5 264 LYS B N 1
ATOM 3958 C CA . LYS B 1 264 ? -5.66 -12.508 -21.312 1 97.5 264 LYS B CA 1
ATOM 3959 C C . LYS B 1 264 ? -4.969 -11.5 -22.234 1 97.5 264 LYS B C 1
ATOM 3961 O O . LYS B 1 264 ? -3.752 -11.562 -22.422 1 97.5 264 LYS B O 1
ATOM 3966 N N . LYS B 1 265 ? -5.715 -10.617 -22.781 1 98 265 LYS B N 1
ATOM 3967 C CA . LYS B 1 265 ? -5.18 -9.602 -23.703 1 98 265 LYS B CA 1
ATOM 3968 C C . LYS B 1 265 ? -4.113 -8.758 -23.016 1 98 265 LYS B C 1
ATOM 3970 O O . LYS B 1 265 ? -3.068 -8.469 -23.594 1 98 265 LYS B O 1
ATOM 3975 N N . ALA B 1 266 ? -4.43 -8.344 -21.781 1 97.75 266 ALA B N 1
ATOM 3976 C CA . ALA B 1 266 ? -3.494 -7.512 -21.031 1 97.75 266 ALA B CA 1
ATOM 3977 C C . ALA B 1 266 ? -2.166 -8.234 -20.812 1 97.75 266 ALA B C 1
ATOM 3979 O O . ALA B 1 266 ? -1.098 -7.629 -20.938 1 97.75 266 ALA B O 1
ATOM 3980 N N . VAL B 1 267 ? -2.242 -9.523 -20.484 1 96.38 267 VAL B N 1
ATOM 3981 C CA . VAL B 1 267 ? -1.041 -10.32 -20.25 1 96.38 267 VAL B CA 1
ATOM 3982 C C . VAL B 1 267 ? -0.239 -10.453 -21.547 1 96.38 267 VAL B C 1
ATOM 3984 O O . VAL B 1 267 ? 0.977 -10.242 -21.547 1 96.38 267 VAL B O 1
ATOM 3987 N N . LEU B 1 268 ? -0.865 -10.711 -22.578 1 94.06 268 LEU B N 1
ATOM 3988 C CA . LEU B 1 268 ? -0.205 -10.969 -23.859 1 94.06 268 LEU B CA 1
ATOM 3989 C C . LEU B 1 268 ? 0.417 -9.695 -24.422 1 94.06 268 LEU B C 1
ATOM 3991 O O . LEU B 1 268 ? 1.479 -9.734 -25.047 1 94.06 268 LEU B O 1
ATOM 3995 N N . GLU B 1 269 ? -0.237 -8.555 -24.219 1 91.12 269 GLU B N 1
ATOM 3996 C CA . GLU B 1 269 ? 0.262 -7.273 -24.703 1 91.12 269 GLU B CA 1
ATOM 3997 C C . GLU B 1 269 ? 1.524 -6.852 -23.953 1 91.12 269 GLU B C 1
ATOM 3999 O O . GLU B 1 269 ? 2.301 -6.031 -24.453 1 91.12 269 GLU B O 1
ATOM 4004 N N . GLY B 1 270 ? 1.64 -7.328 -22.828 1 80.88 270 GLY B N 1
ATOM 4005 C CA . GLY B 1 270 ? 2.801 -6.977 -22.016 1 80.88 270 GLY B CA 1
ATOM 4006 C C . GLY B 1 270 ? 4.07 -7.684 -22.469 1 80.88 270 GLY B C 1
ATOM 4007 O O . GLY B 1 270 ? 5.16 -7.375 -21.984 1 80.88 270 GLY B O 1
ATOM 4008 N N . PHE B 1 271 ? 3.943 -8.648 -23.375 1 75 271 PHE B N 1
ATOM 4009 C CA . PHE B 1 271 ? 5.113 -9.32 -23.922 1 75 271 PHE B CA 1
ATOM 4010 C C . PHE B 1 271 ? 5.621 -8.594 -25.172 1 75 271 PHE B C 1
ATOM 4012 O O . PHE B 1 271 ? 4.828 -8.125 -25.984 1 75 271 PHE B O 1
#

Sequence (542 aa):
MNTVF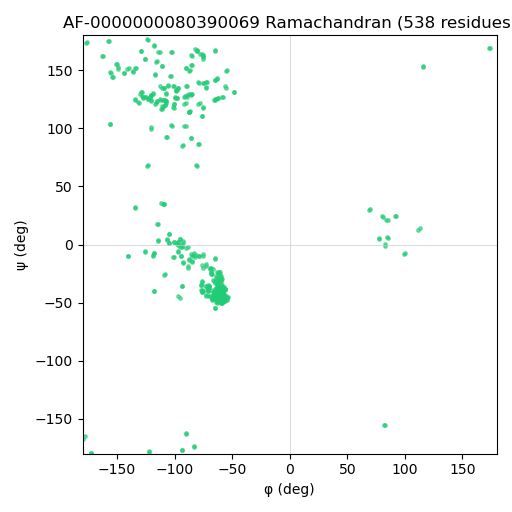GVFGDPIAHSKSPDMHNAAFRELGMNCTYHAFRVSPENLKDALLGAKAMGFGGVNLTVPLKQEALKIVDADPLAEGIGAVNTVDFKDGMVGYNTDGLGAKRSLEEKGVKIKGSNVLIVGAGGASRAIAFQFAKDGADITIANRTEEKAIELAAGVSKVGNAKGCGLENLKQLIADSDILINCTTLGMHPKTEGTIARAEDMHSELTVFDIVYNPLETTLLKEAKKAGAKAVTGEMMLVYQGAEAFKIWTGVEPPIEVMKKAVLEGFMNTVFGVFGDPIAHSKSPDMHNAAFRELGMNCTYHAFRVSPENLKDALLGAKAMGFGGVNLTVPLKQEALKIVDADPLAEGIGAVNTVDFKDGMVGYNTDGLGAKRSLEEKGVKIKGSNVLIVGAGGASRAIAFQFAKDGADITIANRTEEKAIELAAGVSKVGNAKGCGLENLKQLIADSDILINCTTLGMHPKTEGTIARAEDMHSELTVFDIVYNPLETTLLKEAKKAGAKAVTGEMMLVYQGAEAFKIWTGVEPPIEVMKKAVLEGF

Solvent-accessible surface area (backbone atoms only — not comparable to full-atom values): 25772 Å² total; per-residue (Å²): 116,63,37,42,33,35,34,35,11,53,81,38,81,81,60,50,59,34,50,18,51,34,45,34,24,58,74,69,71,46,60,49,45,42,43,63,26,54,27,49,72,92,32,40,64,42,26,53,49,5,39,51,33,35,52,33,49,31,36,35,36,36,60,76,34,15,48,64,42,59,81,73,37,54,52,38,71,67,18,52,71,43,55,23,26,34,31,36,34,38,86,80,55,52,33,22,32,54,38,53,20,59,7,47,51,51,43,39,46,75,71,69,50,74,54,58,76,27,35,34,35,33,36,31,62,47,47,65,28,31,28,38,49,38,44,40,14,59,57,44,16,40,38,37,26,27,14,90,56,31,67,51,10,36,54,50,17,59,56,33,40,77,57,28,47,45,41,40,33,49,56,86,54,47,52,61,53,47,64,70,28,43,32,40,32,43,45,49,69,63,12,24,65,89,57,40,76,36,56,93,58,48,32,89,43,50,51,48,81,26,34,38,36,32,61,45,36,48,46,59,77,27,44,40,43,51,23,29,48,72,31,53,18,47,60,40,62,14,59,50,25,55,41,42,19,47,38,51,47,47,26,70,59,68,72,45,87,59,53,60,70,54,23,44,50,37,43,56,66,74,102,120,64,36,42,34,34,36,37,10,54,81,39,80,81,61,52,58,34,50,17,50,34,44,34,24,59,74,68,71,45,61,49,44,41,43,65,25,56,29,51,73,91,32,42,64,42,26,52,47,6,39,50,33,36,51,33,48,31,35,34,36,35,60,76,32,14,48,65,40,59,81,72,36,55,52,37,71,65,17,52,70,42,56,23,26,35,30,36,33,39,88,82,54,51,33,23,32,53,36,53,20,60,6,45,51,51,43,39,45,75,73,70,50,74,55,58,74,27,34,35,37,33,36,31,64,46,48,64,28,32,27,39,48,37,45,41,14,59,56,45,14,39,38,37,26,26,13,89,55,31,67,50,10,35,53,52,17,59,56,32,39,76,59,26,48,44,41,40,33,49,57,86,57,47,52,60,54,47,64,70,28,42,32,41,33,42,46,50,69,63,13,24,66,91,56,40,78,37,56,93,57,48,31,90,43,50,50,48,81,26,34,38,38,33,61,48,36,49,44,58,77,28,46,39,42,52,23,29,48,72,32,53,18,46,58,42,64,13,57,50,25,55,42,44,19,47,37,49,46,46,26,71,59,69,72,45,85,58,53,60,70,54,21,45,51,37,43,58,66,72,101

pLDDT: mean 96.77, std 3.35, range [74.75, 98.94]

Secondary structure (DSSP, 8-state):
-PEEEEEEESS-TT-SHHHHHHHHHHHTT--EEEEEEE--GGGHHHHHHHHHHHT--EEEE-TTSTTGGGGTSEE-HHHHHHT---EEE-TTSSEEE--HHHHHHHHHHHTT---TT-EEEEE--SHHHHHHHHHHHHTT-EEEEE-SSHHHHHHHHHHHTTTSEEEEE-STTHHHHHHT-SEEEE-SSTT-TT-TT--S--GGG--TT-EEEE---SSSS-HHHHHHHHTTPEEE-SHHHHHHHHHHHHHHHH-SPP-HHHHHHHHHHT-/-PEEEEEEESS-TT-SHHHHHHHHHHHTT--EEEEEEE--GGGHHHHHHHHHHHT--EEEE-TTSTTGGGGTSEE-HHHHHHT---EEE-TTSSEEE--HHHHHHHHHHHTT---TT-EEEEE--SHHHHHHHHHHHHTT-EEEEE-SSHHHHHHHHHHHTTTSEEEEE-STTHHHHHHT-SEEEE-SSTT-TT-TT--S--GGG--TT-EEEE---SSSS-HHHHHHHHTTPEEE-SHHHHHHHHHHHHHHHH-SPP-HHHHHHHHHHT-

Organism: NCBI:txid1090322

InterPro domains:
  IPR006151 Quinate/shikimate 5-dehydrogenase/glutamyl-tRNA reductase [PF01488] (113-215)
  IPR011342 Shikimate dehydrogenase [TIGR00507] (4-269)
  IPR013708 Shikimate dehydrogenase substrate binding, N-terminal [PF08501] (7-88)
  IPR022893 Shikimate dehydrogenase family [MF_00222] (2-269)
  IPR022893 Shikimate dehydrogenase family [PTHR21089] (3-265)
  IPR036291 NAD(P)-binding domain superfamily [SSF51735] (100-268)
  IPR041121 SDH, C-terminal [PF18317] (241-268)
  IPR046346 Aminoacid dehydrogenase-like, N-terminal domain superfamily [SSF53223] (3-99)

Radius of gyration: 29.32 Å; Cα contacts (8 Å, |Δi|>4): 1321; chains: 2; bounding box: 41×86×63 Å

Nearest PDB structures (foldseek):
  2egg-assembly1_A  TM=8.732E-01  e=8.066E-31  Geobacillus kaustophilus
  2d5c-assembly1_B  TM=9.175E-01  e=3.519E-27  Thermus thermophilus HB8
  7cok-assembly1_B  TM=8.409E-01  e=2.457E-27  Gluconobacter sp.
  1p77-assembly1_A  TM=8.530E-01  e=5.247E-22  Haemophilus influenzae
  1p74-assembly1_B  TM=8.280E-01  e=3.890E-22  Haemophilus influenzae